Protein AF-A0A0B7NDU8-F1 (afdb_monomer)

Structure (mmCIF, N/CA/C/O backbone):
data_AF-A0A0B7NDU8-F1
#
_entry.id   AF-A0A0B7NDU8-F1
#
loop_
_atom_site.group_PDB
_atom_site.id
_atom_site.type_symbol
_atom_site.label_atom_id
_atom_site.label_alt_id
_atom_site.label_comp_id
_atom_site.label_asym_id
_atom_site.label_entity_id
_atom_site.label_seq_id
_atom_site.pdbx_PDB_ins_code
_atom_site.Cartn_x
_atom_site.Cartn_y
_atom_site.Cartn_z
_atom_site.occupancy
_atom_site.B_iso_or_equiv
_atom_site.auth_seq_id
_atom_site.auth_comp_id
_atom_site.auth_asym_id
_atom_site.auth_atom_id
_atom_site.pdbx_PDB_model_num
ATOM 1 N N . MET A 1 1 ? -10.741 -24.326 -44.660 1.00 37.59 1 MET A N 1
ATOM 2 C CA . MET A 1 1 ? -10.703 -22.876 -44.359 1.00 37.59 1 MET A CA 1
ATOM 3 C C . MET A 1 1 ? -9.256 -22.445 -44.122 1.00 37.59 1 MET A C 1
ATOM 5 O O . MET A 1 1 ? -8.724 -22.679 -43.044 1.00 37.59 1 MET A O 1
ATOM 9 N N . ARG A 1 2 ? -8.584 -21.882 -45.137 1.00 35.22 2 ARG A N 1
ATOM 10 C CA . ARG A 1 2 ? -7.265 -21.249 -44.961 1.00 35.22 2 ARG A CA 1
ATOM 11 C C . ARG A 1 2 ? -7.475 -19.975 -44.139 1.00 35.22 2 ARG A C 1
ATOM 13 O O . ARG A 1 2 ? -8.151 -19.065 -44.605 1.00 35.22 2 ARG A O 1
ATOM 20 N N . LYS A 1 3 ? -6.948 -19.914 -42.912 1.00 42.50 3 LYS A N 1
ATOM 21 C CA . LYS A 1 3 ? -6.851 -18.645 -42.177 1.00 42.50 3 LYS A CA 1
ATOM 22 C C . LYS A 1 3 ? -5.934 -17.735 -42.993 1.00 42.50 3 LYS A C 1
ATOM 24 O O . LYS A 1 3 ? -4.744 -18.018 -43.094 1.00 42.50 3 LYS A O 1
ATOM 29 N N . HIS A 1 4 ? -6.488 -16.687 -43.598 1.00 41.09 4 HIS A N 1
ATOM 30 C CA . HIS A 1 4 ? -5.687 -15.590 -44.128 1.00 41.09 4 HIS A CA 1
ATOM 31 C C . HIS A 1 4 ? -4.863 -15.028 -42.967 1.00 41.09 4 HIS A C 1
ATOM 33 O O . HIS A 1 4 ? -5.406 -14.420 -42.046 1.00 41.09 4 HIS A O 1
ATOM 39 N N . VAL A 1 5 ? -3.556 -15.287 -42.973 1.00 47.97 5 VAL A N 1
ATOM 40 C CA . VAL A 1 5 ? -2.609 -14.598 -42.098 1.00 47.97 5 VAL A CA 1
ATOM 41 C C . VAL A 1 5 ? -2.465 -13.195 -42.682 1.00 47.97 5 VAL A C 1
ATOM 43 O O . VAL A 1 5 ? -1.657 -12.962 -43.575 1.00 47.97 5 VAL A O 1
ATOM 46 N N . GLY A 1 6 ? -3.345 -12.287 -42.262 1.00 55.31 6 GLY A N 1
ATOM 47 C CA . GLY A 1 6 ? -3.223 -10.871 -42.584 1.00 55.31 6 GLY A CA 1
ATOM 48 C C . GLY A 1 6 ? -1.995 -10.304 -41.880 1.00 55.31 6 GLY A C 1
ATOM 49 O O . GLY A 1 6 ? -1.827 -10.498 -40.675 1.00 55.31 6 GLY A O 1
ATOM 50 N N . TRP A 1 7 ? -1.127 -9.635 -42.633 1.00 59.53 7 TRP A N 1
ATOM 51 C CA . TRP A 1 7 ? -0.021 -8.872 -42.065 1.00 59.53 7 TRP A CA 1
ATOM 52 C C . TRP A 1 7 ? -0.596 -7.745 -41.206 1.00 59.53 7 TRP A C 1
ATOM 54 O O . TRP A 1 7 ? -1.357 -6.924 -41.707 1.00 59.53 7 TRP A O 1
ATOM 64 N N . ASN A 1 8 ? -0.278 -7.730 -39.909 1.00 62.38 8 ASN A N 1
ATOM 65 C CA . ASN A 1 8 ? -0.771 -6.696 -39.004 1.00 62.38 8 ASN A CA 1
ATOM 66 C C . ASN A 1 8 ? 0.169 -5.483 -39.073 1.00 62.38 8 ASN A C 1
ATOM 68 O O . ASN A 1 8 ? 1.263 -5.496 -38.506 1.00 62.38 8 ASN A O 1
ATOM 72 N N . ASP A 1 9 ? -0.228 -4.466 -39.831 1.00 64.56 9 ASP A N 1
ATOM 73 C CA . ASP A 1 9 ? 0.545 -3.248 -40.068 1.00 64.56 9 ASP A CA 1
ATOM 74 C C . ASP A 1 9 ? 0.105 -2.080 -39.151 1.00 64.56 9 ASP A C 1
ATOM 76 O O . ASP A 1 9 ? -0.686 -2.235 -38.215 1.00 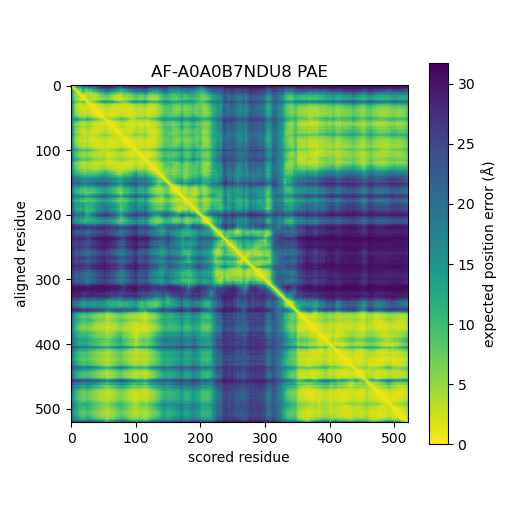64.56 9 ASP A O 1
ATOM 80 N N . GLY A 1 10 ? 0.671 -0.889 -39.370 1.00 61.75 10 GLY A N 1
ATOM 81 C CA . GLY A 1 10 ? 0.352 0.319 -38.598 1.00 61.75 10 GLY A CA 1
ATOM 82 C C . GLY A 1 10 ? -1.031 0.925 -38.876 1.00 61.75 10 GLY A C 1
ATOM 83 O O . GLY A 1 10 ? -1.398 1.891 -38.202 1.00 61.75 10 GLY A O 1
ATOM 84 N N . THR A 1 11 ? -1.783 0.388 -39.844 1.00 66.38 11 THR A N 1
ATOM 85 C CA . THR A 1 11 ? -3.110 0.888 -40.242 1.00 66.38 11 THR A CA 1
ATOM 86 C C . THR A 1 11 ? -4.240 0.255 -39.432 1.00 66.38 11 THR A C 1
ATOM 88 O O . THR A 1 11 ? -5.312 0.844 -39.291 1.00 66.38 11 THR A O 1
ATOM 91 N N . PHE A 1 12 ? -3.992 -0.902 -38.811 1.00 72.50 12 PHE A N 1
ATOM 92 C CA . PHE A 1 12 ? -4.949 -1.532 -37.907 1.00 72.50 12 PHE A CA 1
ATOM 93 C C . PHE A 1 12 ? -5.098 -0.745 -36.601 1.00 72.50 12 PHE A C 1
ATOM 95 O O . PHE A 1 12 ? -4.124 -0.301 -35.991 1.00 72.50 12 PHE A O 1
ATOM 102 N N . SER A 1 13 ? -6.332 -0.629 -36.112 1.00 76.69 13 SER A N 1
ATOM 103 C CA . SER A 1 13 ? -6.634 0.047 -34.843 1.00 76.69 13 SER A CA 1
ATOM 104 C C . SER A 1 13 ? -6.240 -0.776 -33.609 1.00 76.69 13 SER A C 1
ATOM 106 O O . SER A 1 13 ? -6.052 -0.218 -32.529 1.00 76.69 13 SER A O 1
ATOM 108 N N . THR A 1 14 ? -6.085 -2.098 -33.746 1.00 80.56 14 THR A N 1
ATOM 109 C CA . THR A 1 14 ? -5.769 -3.008 -32.637 1.00 80.56 14 THR A CA 1
ATOM 110 C C . THR A 1 14 ? -4.368 -3.611 -32.751 1.00 80.56 14 THR A C 1
ATOM 112 O O . THR A 1 14 ? -4.002 -4.065 -33.834 1.00 80.56 14 THR A O 1
ATOM 115 N N . PRO A 1 15 ? -3.614 -3.716 -31.640 1.00 82.31 15 PRO A N 1
ATOM 116 C CA . PRO A 1 15 ? -2.297 -4.354 -31.636 1.00 82.31 15 PRO A CA 1
ATOM 117 C C . PRO A 1 15 ? -2.387 -5.860 -31.909 1.00 82.31 15 PRO A C 1
ATOM 119 O O . PRO A 1 15 ? -3.374 -6.513 -31.553 1.00 82.31 15 PRO A O 1
ATOM 122 N N . LEU A 1 16 ? -1.319 -6.429 -32.475 1.00 82.50 16 LEU A N 1
ATOM 123 C CA . LEU A 1 16 ? -1.164 -7.877 -32.604 1.00 82.50 16 LEU A CA 1
ATOM 124 C C . LEU A 1 16 ? -0.883 -8.478 -31.223 1.00 82.50 16 LEU A C 1
ATOM 126 O O . LEU A 1 16 ? 0.065 -8.074 -30.558 1.00 82.50 16 LEU A O 1
ATOM 130 N N . MET A 1 17 ? -1.663 -9.468 -30.793 1.00 81.69 17 MET A N 1
ATOM 131 C CA . MET A 1 17 ? -1.414 -10.159 -29.524 1.00 81.69 17 MET A CA 1
ATOM 132 C C . MET A 1 17 ? -0.594 -11.426 -29.760 1.00 81.69 17 MET A C 1
ATOM 134 O O . MET A 1 17 ? -1.047 -12.336 -30.452 1.00 81.69 17 MET A O 1
ATOM 138 N N . HIS A 1 18 ? 0.580 -11.521 -29.138 1.00 80.75 18 HIS A N 1
ATOM 139 C CA . HIS A 1 18 ? 1.415 -12.722 -29.172 1.00 80.75 18 HIS A CA 1
ATOM 140 C C . HIS A 1 18 ? 1.789 -13.147 -27.751 1.00 80.75 18 HIS A C 1
ATOM 142 O O . HIS A 1 18 ? 2.419 -12.385 -27.027 1.00 80.75 18 HIS A O 1
ATOM 148 N N . LEU A 1 19 ? 1.375 -14.347 -27.323 1.00 81.12 19 LEU A N 1
ATOM 149 C CA . LEU A 1 19 ? 1.620 -14.867 -25.962 1.00 81.12 19 LEU A CA 1
ATOM 150 C C . LEU A 1 19 ? 1.204 -13.890 -24.834 1.00 81.12 19 LEU A C 1
ATOM 152 O O . LEU A 1 19 ? 1.818 -13.826 -23.768 1.00 81.12 19 LEU A O 1
ATOM 156 N N . GLY A 1 20 ? 0.156 -13.098 -25.085 1.00 78.62 20 GLY A N 1
ATOM 157 C CA . GLY A 1 20 ? -0.338 -12.073 -24.161 1.00 78.62 20 GLY A CA 1
ATOM 158 C C . GLY A 1 20 ? 0.389 -10.724 -24.232 1.00 78.62 20 GLY A C 1
ATOM 159 O O . GLY A 1 20 ? -0.005 -9.804 -23.522 1.00 78.62 20 GLY A O 1
ATOM 160 N N . TYR A 1 21 ? 1.393 -10.573 -25.097 1.00 82.06 21 TYR A N 1
ATOM 161 C CA . TYR A 1 21 ? 2.077 -9.306 -25.351 1.00 82.06 21 TYR A CA 1
ATOM 162 C C . TYR A 1 21 ? 1.431 -8.546 -26.515 1.00 82.06 21 TYR A C 1
ATOM 164 O O . TYR A 1 21 ? 1.265 -9.132 -27.589 1.00 82.06 21 TYR A O 1
ATOM 172 N N . PRO A 1 22 ? 1.090 -7.256 -26.340 1.00 81.06 22 PRO A N 1
ATOM 173 C CA . PRO A 1 22 ? 0.700 -6.396 -27.444 1.00 81.06 22 PRO A CA 1
ATOM 174 C C . PRO A 1 22 ? 1.948 -5.977 -28.230 1.00 81.06 22 PRO A C 1
ATOM 176 O O . PRO A 1 22 ? 2.821 -5.272 -27.721 1.00 81.06 22 PRO A O 1
ATOM 179 N N . ILE A 1 23 ? 2.022 -6.419 -29.480 1.00 79.12 23 ILE A N 1
ATOM 180 C CA . ILE A 1 23 ? 2.989 -5.960 -30.470 1.00 79.12 23 ILE A CA 1
ATOM 181 C C . ILE A 1 23 ? 2.313 -4.816 -31.228 1.00 79.12 23 ILE A C 1
ATOM 183 O O . ILE A 1 23 ? 1.337 -5.027 -31.955 1.00 79.12 23 ILE A O 1
ATOM 187 N N . CYS A 1 24 ? 2.801 -3.600 -30.994 1.00 71.56 24 CYS A N 1
ATOM 188 C CA . CYS A 1 24 ? 2.255 -2.380 -31.577 1.00 71.56 24 CYS A CA 1
ATOM 189 C C . CYS A 1 24 ? 3.151 -1.911 -32.730 1.00 71.56 24 CYS A C 1
ATOM 191 O O . CYS A 1 24 ? 4.312 -1.569 -32.512 1.00 71.56 24 CYS A O 1
ATOM 193 N N . SER A 1 25 ? 2.588 -1.843 -33.932 1.00 68.50 25 SER A N 1
ATOM 194 C CA . SER A 1 25 ? 3.194 -1.218 -35.111 1.00 68.50 25 SER A CA 1
ATOM 195 C C . SER A 1 25 ? 2.975 0.302 -35.108 1.00 68.50 25 SER A C 1
ATOM 197 O O . SER A 1 25 ? 3.867 1.051 -35.491 1.00 68.50 25 SER A O 1
ATOM 199 N N . ASN A 1 26 ? 1.819 0.774 -34.615 1.00 69.75 26 ASN A N 1
ATOM 200 C CA . ASN A 1 26 ? 1.526 2.196 -34.393 1.00 69.75 26 ASN A CA 1
ATOM 201 C C . ASN A 1 26 ? 1.480 2.504 -32.889 1.00 69.75 26 ASN A C 1
ATOM 203 O O . ASN A 1 26 ? 0.559 2.096 -32.178 1.00 69.75 26 ASN A O 1
ATOM 207 N N . ILE A 1 27 ? 2.481 3.238 -32.397 1.00 65.81 27 ILE A N 1
ATOM 208 C CA . ILE A 1 27 ? 2.678 3.447 -30.958 1.00 65.81 27 ILE A CA 1
ATOM 209 C C . ILE A 1 27 ? 1.624 4.344 -30.311 1.00 65.81 27 ILE A C 1
ATOM 211 O O . ILE A 1 27 ? 1.448 4.273 -29.105 1.00 65.81 27 ILE A O 1
ATOM 215 N N . ILE A 1 28 ? 0.925 5.192 -31.064 1.00 71.88 28 ILE A N 1
ATOM 216 C CA . ILE A 1 28 ? -0.067 6.091 -30.466 1.00 71.88 28 ILE A CA 1
ATOM 217 C C . ILE A 1 28 ? -1.401 5.358 -30.367 1.00 71.88 28 ILE A C 1
ATOM 219 O O . ILE A 1 28 ? -1.959 5.217 -29.284 1.00 71.88 28 ILE A O 1
ATOM 223 N N . THR A 1 29 ? -1.910 4.844 -31.482 1.00 77.00 29 THR A N 1
ATOM 224 C CA . THR A 1 29 ? -3.257 4.262 -31.525 1.00 77.00 29 THR A CA 1
ATOM 225 C C . THR A 1 29 ? -3.298 2.882 -30.875 1.00 77.00 29 THR A C 1
ATOM 227 O O . THR A 1 29 ? -4.062 2.661 -29.935 1.00 77.00 29 THR A O 1
ATOM 230 N N . GLN A 1 30 ? -2.434 1.961 -31.304 1.00 81.44 30 GLN A N 1
ATOM 231 C CA . GLN A 1 30 ? -2.487 0.569 -30.857 1.00 81.44 30 GLN A CA 1
ATOM 232 C C . GLN A 1 30 ? -2.027 0.412 -29.403 1.00 81.44 30 GLN A C 1
ATOM 234 O O . GLN A 1 30 ? -2.580 -0.414 -28.677 1.00 81.44 30 GLN A O 1
ATOM 239 N N . LEU A 1 31 ? -1.068 1.224 -28.939 1.00 82.06 31 LEU A N 1
ATOM 240 C CA . LEU A 1 31 ? -0.627 1.210 -27.539 1.00 82.06 31 LEU A CA 1
ATOM 241 C C . LEU A 1 31 ? -1.689 1.776 -26.595 1.00 82.06 31 LEU A C 1
ATOM 243 O O . LEU A 1 31 ? -1.885 1.225 -25.515 1.00 82.06 31 LEU A O 1
ATOM 247 N N . ASN A 1 32 ? -2.404 2.830 -27.002 1.00 86.19 32 ASN A N 1
ATOM 248 C CA . ASN A 1 32 ? -3.538 3.340 -26.233 1.00 86.19 32 ASN A CA 1
ATOM 249 C C . ASN A 1 32 ? -4.646 2.285 -26.134 1.00 86.19 32 ASN A C 1
ATOM 251 O O . ASN A 1 32 ? -5.182 2.061 -25.052 1.00 86.19 32 ASN A O 1
ATOM 255 N N . VAL A 1 33 ? -4.932 1.564 -27.222 1.00 88.31 33 VAL A N 1
ATOM 256 C CA . VAL A 1 33 ? -5.889 0.446 -27.203 1.00 88.31 33 VAL A CA 1
ATOM 257 C C . VAL A 1 33 ? -5.397 -0.706 -26.317 1.00 88.31 33 VAL A C 1
ATOM 259 O O . VAL A 1 33 ? -6.186 -1.273 -25.559 1.00 88.31 33 VAL A O 1
ATOM 262 N N . ALA A 1 34 ? -4.106 -1.050 -26.366 1.00 87.25 34 ALA A N 1
ATOM 263 C CA . ALA A 1 34 ? -3.507 -2.059 -25.489 1.00 87.25 34 ALA A CA 1
ATOM 264 C C . ALA A 1 34 ? -3.626 -1.670 -24.009 1.00 87.25 34 ALA A C 1
ATOM 266 O O . ALA A 1 34 ? -4.046 -2.483 -23.182 1.00 87.25 34 ALA A O 1
ATOM 267 N N . HIS A 1 35 ? -3.275 -0.421 -23.687 1.00 90.94 35 HIS A N 1
ATOM 268 C CA . HIS A 1 35 ? -3.375 0.141 -22.344 1.00 90.94 35 HIS A CA 1
ATOM 269 C C . HIS A 1 35 ? -4.817 0.117 -21.850 1.00 90.94 35 HIS A C 1
ATOM 271 O O . HIS A 1 35 ? -5.051 -0.379 -20.753 1.00 90.94 35 HIS A O 1
ATOM 277 N N . GLN A 1 36 ? -5.777 0.556 -22.666 1.00 93.06 36 GLN A N 1
ATOM 278 C CA . GLN A 1 36 ? -7.187 0.580 -22.289 1.00 93.06 36 GLN A CA 1
ATOM 279 C C . GLN A 1 36 ? -7.718 -0.829 -21.993 1.00 93.06 36 GLN A C 1
ATOM 281 O O . GLN A 1 36 ? -8.310 -1.055 -20.942 1.00 93.06 36 GLN A O 1
ATOM 286 N N . LYS A 1 37 ? -7.416 -1.814 -22.851 1.00 91.69 37 LYS A N 1
ATOM 287 C CA . LYS A 1 37 ? -7.788 -3.220 -22.606 1.00 91.69 37 LYS A CA 1
ATOM 288 C C . LYS A 1 37 ? -7.198 -3.754 -21.298 1.00 91.69 37 LYS A C 1
ATOM 290 O O . LYS A 1 37 ? -7.882 -4.447 -20.544 1.00 91.69 37 LYS A O 1
ATOM 295 N N . LEU A 1 38 ? -5.935 -3.433 -21.016 1.00 92.38 38 LEU A N 1
ATOM 296 C CA . LEU A 1 38 ? -5.271 -3.830 -19.774 1.00 92.38 38 LEU A CA 1
ATOM 297 C C . LEU A 1 38 ? -5.878 -3.123 -18.553 1.00 92.38 38 LEU A C 1
ATOM 299 O O . LEU A 1 38 ? -6.116 -3.761 -17.527 1.00 92.38 38 LEU A O 1
ATOM 303 N N . TYR A 1 39 ? -6.161 -1.828 -18.672 1.00 94.69 39 TYR A N 1
ATOM 304 C CA . TYR A 1 39 ? -6.810 -1.018 -17.647 1.00 94.69 39 TYR A CA 1
ATOM 305 C C . TYR A 1 39 ? -8.183 -1.589 -17.288 1.00 94.69 39 TYR A C 1
ATOM 307 O O . TYR A 1 39 ? -8.465 -1.813 -16.111 1.00 94.69 39 TYR A O 1
ATOM 315 N N . ASP A 1 40 ? -9.004 -1.906 -18.290 1.00 95.06 40 ASP A N 1
ATOM 316 C CA . ASP A 1 40 ? -10.336 -2.479 -18.099 1.00 95.06 40 ASP A C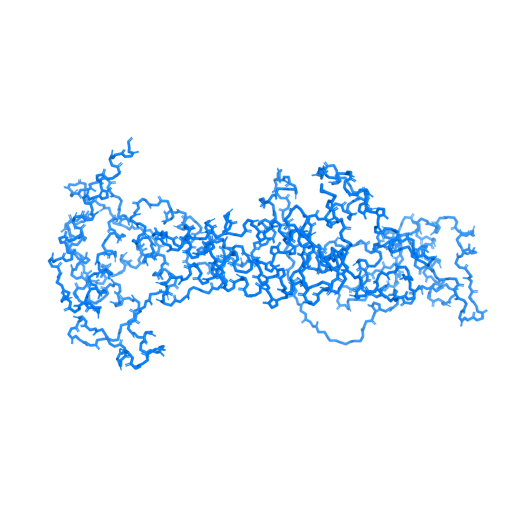A 1
ATOM 317 C C . ASP A 1 40 ? -10.265 -3.886 -17.497 1.00 95.06 40 ASP A C 1
ATOM 319 O O . ASP A 1 40 ? -11.015 -4.207 -16.574 1.00 95.06 40 ASP A O 1
ATOM 323 N N . SER A 1 41 ? -9.298 -4.709 -17.919 1.00 94.00 41 SER A N 1
ATOM 324 C CA . SER A 1 41 ? -9.050 -6.014 -17.297 1.00 94.00 41 SER A CA 1
ATOM 325 C C . SER A 1 41 ? -8.699 -5.890 -15.810 1.00 94.00 41 SER A C 1
ATOM 327 O O . SER A 1 41 ? -9.256 -6.620 -14.986 1.00 94.00 41 SER A O 1
ATOM 329 N N . ILE A 1 42 ? -7.809 -4.961 -15.450 1.00 94.50 42 ILE A N 1
ATOM 330 C CA . ILE A 1 42 ? -7.418 -4.706 -14.057 1.00 94.50 42 ILE A CA 1
ATOM 331 C C . ILE A 1 42 ? -8.604 -4.157 -13.264 1.00 94.50 42 ILE A C 1
ATOM 333 O O . ILE A 1 42 ? -8.857 -4.604 -12.146 1.00 94.50 42 ILE A O 1
ATOM 337 N N . ARG A 1 43 ? -9.369 -3.227 -13.841 1.00 95.31 43 ARG A N 1
ATOM 338 C CA . ARG A 1 43 ? -10.573 -2.655 -13.232 1.00 95.31 43 ARG A CA 1
ATOM 339 C C . ARG A 1 43 ? -11.628 -3.725 -12.949 1.00 95.31 43 ARG A C 1
ATOM 341 O O . ARG A 1 43 ? -12.193 -3.737 -11.856 1.00 95.31 43 ARG A O 1
ATOM 348 N N . ASN A 1 44 ? -11.850 -4.649 -13.880 1.00 94.62 44 ASN A N 1
ATOM 349 C CA . ASN A 1 44 ? -12.779 -5.765 -13.705 1.00 94.62 44 ASN A CA 1
ATOM 350 C C . ASN A 1 44 ? -12.298 -6.732 -12.616 1.00 94.62 44 ASN A C 1
ATOM 352 O O . ASN A 1 44 ? -13.077 -7.112 -11.742 1.00 94.62 44 ASN A O 1
ATOM 356 N N . ALA A 1 45 ? -11.002 -7.059 -12.588 1.00 93.44 45 ALA A N 1
ATOM 357 C CA . ALA A 1 45 ? -10.424 -7.873 -11.519 1.00 93.44 45 ALA A CA 1
ATOM 358 C C . ALA A 1 45 ? -10.565 -7.195 -10.142 1.00 93.44 45 ALA A C 1
ATOM 360 O O . ALA A 1 45 ? -10.954 -7.840 -9.166 1.00 93.44 45 ALA A O 1
ATOM 361 N N . ILE A 1 46 ? -10.325 -5.880 -10.061 1.00 94.12 46 ILE A N 1
ATOM 362 C CA . ILE A 1 46 ? -10.578 -5.074 -8.858 1.00 94.12 46 ILE A CA 1
ATOM 363 C C . ILE A 1 46 ? -12.050 -5.171 -8.451 1.00 94.12 46 ILE A C 1
ATOM 365 O O . ILE A 1 46 ? -12.333 -5.388 -7.274 1.00 94.12 46 ILE A O 1
ATOM 369 N N . HIS A 1 47 ? -12.985 -5.034 -9.395 1.00 92.19 47 HIS A N 1
ATOM 370 C CA . HIS A 1 47 ? -14.416 -5.119 -9.112 1.00 92.19 47 HIS A CA 1
ATOM 371 C C . HIS A 1 47 ? -14.785 -6.473 -8.487 1.00 92.19 47 HIS A C 1
ATOM 373 O O . HIS A 1 47 ? -15.365 -6.498 -7.401 1.00 92.19 47 HIS A O 1
ATOM 379 N N . 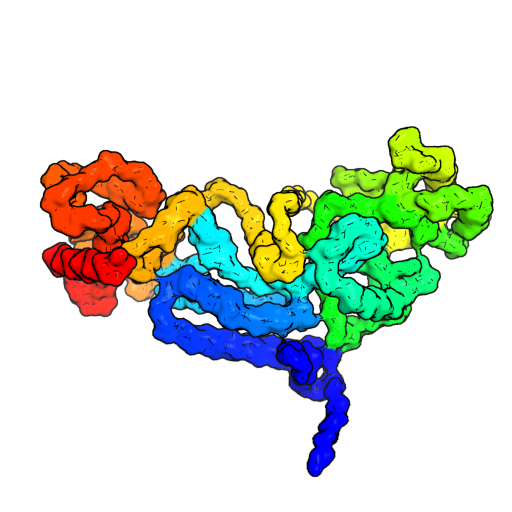ILE A 1 48 ? -14.349 -7.583 -9.086 1.00 91.06 48 ILE A N 1
ATOM 380 C CA . ILE A 1 48 ? -14.595 -8.943 -8.580 1.00 91.06 48 ILE A CA 1
ATOM 381 C C . ILE A 1 48 ? -14.005 -9.122 -7.175 1.00 91.06 48 ILE A C 1
ATOM 383 O O . ILE A 1 48 ? -14.694 -9.517 -6.235 1.00 91.06 48 ILE A O 1
ATOM 387 N N . HIS A 1 49 ? -12.729 -8.781 -6.984 1.00 90.25 49 HIS A N 1
ATOM 388 C CA . HIS A 1 49 ? -12.062 -8.985 -5.696 1.00 90.25 49 HIS A CA 1
ATOM 389 C C . HIS A 1 49 ? -12.533 -8.026 -4.600 1.00 90.25 49 HIS A C 1
ATOM 391 O O . HIS A 1 49 ? -12.367 -8.319 -3.416 1.00 90.25 49 HIS A O 1
ATOM 397 N N . SER A 1 50 ? -13.148 -6.904 -4.971 1.00 88.44 50 SER A N 1
ATOM 398 C CA . SER A 1 50 ? -13.684 -5.933 -4.019 1.00 88.44 50 SER A CA 1
ATOM 399 C C . SER A 1 50 ? -14.951 -6.381 -3.293 1.00 88.44 50 SER A C 1
ATOM 401 O O . SER A 1 50 ? -15.309 -5.767 -2.290 1.00 88.44 50 SER A O 1
ATOM 403 N N . GLN A 1 51 ? -15.606 -7.443 -3.770 1.00 87.06 51 GLN A N 1
ATOM 404 C CA . GLN A 1 51 ? -16.757 -8.057 -3.104 1.00 87.06 51 GLN A CA 1
ATOM 405 C C . GLN A 1 51 ? -16.349 -8.805 -1.823 1.00 87.06 51 GLN A C 1
ATOM 407 O O . GLN A 1 51 ? -17.172 -9.042 -0.944 1.00 87.06 51 GLN A O 1
ATOM 412 N N . ARG A 1 52 ? -15.064 -9.159 -1.687 1.00 82.19 52 ARG A N 1
ATOM 413 C CA . ARG A 1 52 ? -14.539 -9.872 -0.519 1.00 82.19 52 ARG A CA 1
ATOM 414 C C . ARG A 1 52 ? -14.191 -8.894 0.603 1.00 82.19 52 ARG A C 1
ATOM 416 O O . ARG A 1 52 ? -13.532 -7.876 0.377 1.00 82.19 52 ARG A O 1
ATOM 423 N N . GLN A 1 53 ? -14.550 -9.244 1.837 1.00 78.25 53 GLN A N 1
ATOM 424 C CA . GLN A 1 53 ? -14.169 -8.492 3.036 1.00 78.25 53 GLN A CA 1
ATOM 425 C C . GLN A 1 53 ? -12.700 -8.755 3.390 1.00 78.25 53 GLN A C 1
ATOM 427 O O . GLN A 1 53 ? -12.366 -9.578 4.236 1.00 78.25 53 GLN A O 1
ATOM 432 N N . LEU A 1 54 ? -11.797 -8.068 2.690 1.00 82.62 54 LEU A N 1
ATOM 433 C CA . LEU A 1 54 ? -10.357 -8.174 2.907 1.00 82.62 54 LEU A CA 1
ATOM 434 C C . LEU A 1 54 ? -9.836 -6.990 3.720 1.00 82.62 54 LEU A C 1
ATOM 436 O O . LEU A 1 54 ? -10.088 -5.829 3.380 1.00 82.62 54 LEU A O 1
ATOM 440 N N . PHE A 1 55 ? -9.014 -7.293 4.725 1.00 83.81 55 PHE A N 1
ATOM 441 C CA . PHE A 1 55 ? -8.161 -6.307 5.388 1.00 83.81 55 PHE A CA 1
ATOM 442 C C . PHE A 1 55 ? -7.214 -5.634 4.375 1.00 83.81 55 PHE A C 1
ATOM 444 O O . PHE A 1 55 ? -6.851 -6.231 3.359 1.00 83.81 55 PHE A O 1
ATOM 451 N N . ILE A 1 56 ? -6.761 -4.412 4.674 1.00 87.12 56 ILE A N 1
ATOM 452 C CA . ILE A 1 56 ? -5.887 -3.573 3.830 1.00 87.12 56 ILE A CA 1
ATOM 453 C C . ILE A 1 56 ? -4.672 -4.361 3.310 1.00 87.12 56 ILE A C 1
ATOM 455 O O . ILE A 1 56 ? -4.375 -4.341 2.116 1.00 87.12 56 ILE A O 1
ATOM 459 N N . ARG A 1 57 ? -4.017 -5.143 4.179 1.00 86.25 57 ARG A N 1
ATOM 460 C CA . ARG A 1 57 ? -2.904 -6.028 3.794 1.00 86.25 57 ARG A CA 1
ATOM 461 C C . ARG A 1 57 ? -3.327 -7.124 2.814 1.00 86.25 57 ARG A C 1
ATOM 463 O O . ARG A 1 57 ? -2.582 -7.426 1.886 1.00 86.25 57 ARG A O 1
ATOM 470 N N . GLY A 1 58 ? -4.495 -7.728 3.026 1.00 88.56 58 GLY A N 1
ATOM 471 C CA . GLY A 1 58 ? -5.054 -8.740 2.129 1.00 88.56 58 GLY A CA 1
ATOM 472 C C . GLY A 1 58 ? -5.315 -8.162 0.739 1.00 88.56 58 GLY A C 1
ATOM 473 O O . GLY A 1 58 ? -4.921 -8.763 -0.256 1.00 88.56 58 GLY A O 1
ATOM 474 N N . ARG A 1 59 ? -5.862 -6.941 0.670 1.00 91.25 59 ARG A N 1
ATOM 475 C CA . ARG A 1 59 ? -6.046 -6.211 -0.595 1.00 91.25 59 ARG A CA 1
ATOM 476 C C . ARG A 1 59 ? -4.716 -5.945 -1.293 1.00 91.25 59 ARG A C 1
ATOM 478 O O . ARG A 1 59 ? -4.598 -6.234 -2.475 1.00 91.25 59 ARG A O 1
ATOM 485 N N . ALA A 1 60 ? -3.695 -5.481 -0.571 1.00 91.69 60 ALA A N 1
ATOM 486 C CA . ALA A 1 60 ? -2.360 -5.285 -1.142 1.00 91.69 60 ALA A CA 1
ATOM 487 C C . ALA A 1 60 ? -1.746 -6.597 -1.668 1.00 91.69 60 ALA A C 1
ATOM 489 O O . ALA A 1 60 ? -1.138 -6.616 -2.736 1.00 91.69 60 ALA A O 1
ATOM 490 N N . ALA A 1 61 ? -1.935 -7.714 -0.956 1.00 91.25 61 ALA A N 1
ATOM 491 C CA . ALA A 1 61 ? -1.453 -9.025 -1.388 1.00 91.25 61 ALA A CA 1
ATOM 492 C C . ALA A 1 61 ? -2.151 -9.513 -2.669 1.00 91.25 61 ALA A C 1
ATOM 494 O O . ALA A 1 61 ? -1.466 -9.961 -3.592 1.00 91.25 61 ALA A O 1
ATOM 495 N N . VAL A 1 62 ? -3.480 -9.373 -2.743 1.00 92.69 62 VAL A N 1
ATOM 496 C CA . VAL A 1 62 ? -4.281 -9.661 -3.945 1.00 92.69 62 VAL A CA 1
ATOM 497 C C . VAL A 1 62 ? -3.855 -8.760 -5.101 1.00 92.69 62 VAL A C 1
ATOM 499 O O . VAL A 1 62 ? -3.625 -9.253 -6.203 1.00 92.69 62 VAL A O 1
ATOM 502 N N . MET A 1 63 ? -3.664 -7.464 -4.842 1.00 93.19 63 MET A N 1
ATOM 503 C CA . MET A 1 63 ? -3.221 -6.509 -5.853 1.00 93.19 63 MET A CA 1
ATOM 504 C C . MET A 1 63 ? -1.864 -6.909 -6.437 1.00 93.19 63 MET A C 1
ATOM 506 O O . MET A 1 63 ? -1.729 -7.058 -7.644 1.00 93.19 63 MET A O 1
ATOM 510 N N . ASN A 1 64 ? -0.872 -7.154 -5.579 1.00 91.50 64 ASN A N 1
ATOM 511 C CA . ASN A 1 64 ? 0.491 -7.467 -6.000 1.00 91.50 64 ASN A CA 1
ATOM 512 C C . ASN A 1 64 ? 0.633 -8.824 -6.698 1.00 91.50 64 ASN A C 1
ATOM 514 O O . ASN A 1 64 ? 1.520 -8.973 -7.539 1.00 91.50 64 ASN A O 1
ATOM 518 N N . SER A 1 65 ? -0.158 -9.821 -6.291 1.00 88.38 65 SER A N 1
ATOM 519 C CA . SER A 1 65 ? 0.070 -11.223 -6.676 1.00 88.38 65 SER A CA 1
ATOM 520 C C . SER A 1 65 ? -0.909 -11.727 -7.727 1.00 88.38 65 SER A C 1
ATOM 522 O O . SER A 1 65 ? -0.524 -12.564 -8.531 1.00 88.38 65 SER A O 1
ATOM 524 N N . LEU A 1 66 ? -2.151 -11.234 -7.725 1.00 90.12 66 LEU A N 1
ATOM 525 C CA . LEU A 1 66 ? -3.197 -11.670 -8.651 1.00 90.12 66 LEU A CA 1
ATOM 526 C C . LEU A 1 66 ? -3.475 -10.590 -9.691 1.00 90.12 66 LEU A C 1
ATOM 528 O O . LEU A 1 66 ? -3.266 -10.821 -10.876 1.00 90.12 66 LEU A O 1
ATOM 532 N N . ILE A 1 67 ? -3.870 -9.391 -9.257 1.00 91.75 67 ILE A N 1
ATOM 533 C CA . ILE A 1 67 ? -4.359 -8.350 -10.173 1.00 91.75 67 ILE A CA 1
ATOM 534 C C . ILE A 1 67 ? -3.220 -7.793 -11.031 1.00 91.75 67 ILE A C 1
ATOM 536 O O . ILE A 1 67 ? -3.320 -7.766 -12.251 1.00 91.75 67 ILE A O 1
ATOM 540 N N . TYR A 1 68 ? -2.105 -7.399 -10.417 1.00 92.19 68 TYR A N 1
ATOM 541 C CA . TYR A 1 68 ? -0.952 -6.896 -11.156 1.00 92.19 68 TYR A CA 1
ATOM 542 C C . TYR A 1 68 ? -0.099 -7.993 -11.798 1.00 92.19 68 TYR A C 1
ATOM 544 O O . TYR A 1 68 ? 0.845 -7.668 -12.506 1.00 92.19 68 TYR A O 1
ATOM 552 N N . SER A 1 69 ? -0.406 -9.281 -11.618 1.00 88.81 69 SER A N 1
ATOM 553 C CA . SER A 1 69 ? 0.365 -10.341 -12.287 1.00 88.81 69 SER A CA 1
ATOM 554 C C . SER A 1 69 ? 0.321 -10.207 -13.815 1.00 88.81 69 SER A C 1
ATOM 556 O O . SER A 1 69 ? 1.353 -10.328 -14.474 1.00 88.81 69 SER A O 1
ATOM 558 N N . THR A 1 70 ? -0.846 -9.860 -14.363 1.00 87.12 70 THR A N 1
ATOM 559 C CA . THR A 1 70 ? -1.056 -9.601 -15.793 1.00 87.12 70 THR A CA 1
ATOM 560 C C . THR A 1 70 ? -0.330 -8.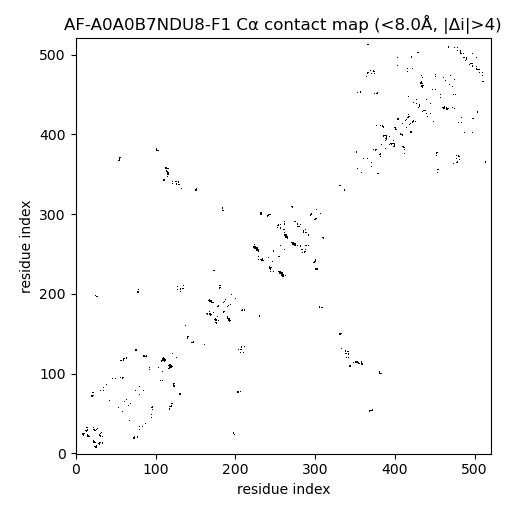336 -16.240 1.00 87.12 70 THR A C 1
ATOM 562 O O . THR A 1 70 ? 0.320 -8.331 -17.283 1.00 87.12 70 THR A O 1
ATOM 565 N N . LEU A 1 71 ? -0.362 -7.291 -15.409 1.00 90.31 71 LEU A N 1
ATOM 566 C CA . LEU A 1 71 ? 0.380 -6.054 -15.628 1.00 90.31 71 LEU A CA 1
ATOM 567 C C . LEU A 1 71 ? 1.889 -6.325 -15.722 1.00 90.31 71 LEU A C 1
ATOM 569 O O . LEU A 1 71 ? 2.533 -5.916 -16.684 1.00 90.31 71 LEU A O 1
ATOM 573 N N . TRP A 1 72 ? 2.446 -7.077 -14.769 1.00 87.94 72 TRP A N 1
ATOM 574 C CA . TRP A 1 72 ? 3.862 -7.450 -14.755 1.00 87.94 72 TRP A CA 1
ATOM 575 C C . TRP A 1 72 ? 4.249 -8.339 -15.923 1.00 87.94 72 TRP A C 1
ATOM 577 O O . TRP A 1 72 ? 5.373 -8.229 -16.402 1.00 87.94 72 TRP A O 1
ATOM 587 N N . HIS A 1 73 ? 3.349 -9.212 -16.380 1.00 85.12 73 HIS A N 1
ATOM 588 C CA . HIS A 1 73 ? 3.585 -10.014 -17.576 1.00 85.12 73 HIS A CA 1
ATOM 589 C C . HIS A 1 73 ? 3.791 -9.113 -18.789 1.00 85.12 73 HIS A C 1
ATOM 591 O O . HIS A 1 73 ? 4.849 -9.190 -19.406 1.00 85.12 73 HIS A O 1
ATOM 597 N N . VAL A 1 74 ? 2.846 -8.205 -19.059 1.00 84.81 74 VAL A N 1
ATOM 598 C CA . VAL A 1 74 ? 2.872 -7.289 -20.213 1.00 84.81 74 VAL A CA 1
ATOM 599 C C . VAL A 1 74 ? 4.054 -6.314 -20.143 1.00 84.81 74 VAL A C 1
ATOM 601 O O . VAL A 1 74 ? 4.788 -6.151 -21.119 1.00 84.81 74 VAL A O 1
ATOM 604 N N . MET A 1 75 ? 4.306 -5.721 -18.972 1.00 81.94 75 MET A N 1
ATOM 605 C CA . MET A 1 75 ? 5.342 -4.693 -18.779 1.00 81.94 75 MET A CA 1
ATOM 606 C C . MET A 1 75 ? 6.784 -5.191 -18.931 1.00 81.94 75 MET A C 1
ATOM 608 O O . MET A 1 75 ? 7.713 -4.385 -18.974 1.00 81.94 75 MET A O 1
ATOM 612 N N . ARG A 1 76 ? 7.005 -6.508 -19.030 1.00 76.69 76 ARG A N 1
ATOM 613 C CA . ARG A 1 76 ? 8.331 -7.063 -19.351 1.00 76.69 76 ARG A CA 1
ATOM 614 C C . ARG A 1 76 ? 8.825 -6.656 -20.736 1.00 76.69 76 ARG A C 1
ATOM 616 O O . ARG A 1 76 ? 10.037 -6.560 -20.912 1.00 76.69 76 ARG A O 1
ATOM 623 N N . LEU A 1 77 ? 7.914 -6.482 -21.697 1.00 73.31 77 LEU A N 1
ATOM 624 C CA . LEU A 1 77 ? 8.239 -6.185 -23.099 1.00 73.31 77 LEU A CA 1
ATOM 625 C C . LEU A 1 77 ? 7.553 -4.912 -23.609 1.00 73.31 77 LEU A C 1
ATOM 627 O O . LEU A 1 77 ? 8.104 -4.236 -24.474 1.00 73.31 77 LEU A O 1
ATOM 631 N N . THR A 1 78 ? 6.389 -4.559 -23.060 1.00 76.75 78 THR A N 1
ATOM 632 C CA . THR A 1 78 ? 5.638 -3.361 -23.448 1.00 76.75 78 THR A CA 1
ATOM 633 C C . THR A 1 78 ? 5.883 -2.224 -22.468 1.00 76.75 78 THR A C 1
ATOM 635 O O . THR A 1 78 ? 5.911 -2.420 -21.254 1.00 76.75 78 THR A O 1
ATOM 638 N N . THR A 1 79 ? 6.021 -1.014 -22.997 1.00 77.50 79 THR A N 1
ATOM 639 C CA . THR A 1 79 ? 6.162 0.206 -22.208 1.00 77.50 79 THR A CA 1
ATOM 640 C C . THR A 1 79 ? 4.902 1.011 -22.203 1.00 77.50 79 THR A C 1
ATOM 642 O O . THR A 1 79 ? 4.291 1.219 -23.244 1.00 77.50 79 THR A O 1
ATOM 645 N N . PHE A 1 80 ? 4.563 1.539 -21.040 1.00 81.81 80 PHE A N 1
ATOM 646 C CA . PHE A 1 80 ? 3.512 2.530 -20.931 1.00 81.81 80 PHE A CA 1
ATOM 647 C C . PHE A 1 80 ? 4.108 3.893 -20.611 1.00 81.81 80 PHE A C 1
ATOM 649 O O . PHE A 1 80 ? 5.193 4.010 -20.029 1.00 81.81 80 PHE A O 1
ATOM 656 N N . THR A 1 81 ? 3.390 4.934 -21.017 1.00 83.81 81 THR A N 1
ATOM 657 C CA . THR A 1 81 ? 3.749 6.310 -20.685 1.00 83.81 81 THR A CA 1
ATOM 658 C C . THR A 1 81 ? 3.585 6.556 -19.183 1.00 83.81 81 THR A C 1
ATOM 660 O O . THR A 1 81 ? 2.861 5.841 -18.485 1.00 83.81 81 THR A O 1
ATOM 663 N N . ILE A 1 82 ? 4.224 7.607 -18.666 1.00 84.50 82 ILE A N 1
ATOM 664 C CA . ILE A 1 82 ? 4.105 7.981 -17.247 1.00 84.50 82 ILE A CA 1
ATOM 665 C C . ILE A 1 82 ? 2.634 8.215 -16.867 1.00 84.50 82 ILE A C 1
ATOM 667 O O . ILE A 1 82 ? 2.192 7.739 -15.824 1.00 84.50 82 ILE A O 1
ATOM 671 N N . SER A 1 83 ? 1.847 8.879 -17.722 1.00 87.12 83 SER A N 1
ATOM 672 C CA . SER A 1 83 ? 0.420 9.127 -17.471 1.00 87.12 83 SER A CA 1
ATOM 673 C C . SER A 1 83 ? -0.395 7.831 -17.398 1.00 87.12 83 SER A C 1
ATOM 675 O O . SER A 1 83 ? -1.205 7.654 -16.485 1.00 87.12 83 SER A O 1
ATOM 677 N N . GLN A 1 84 ? -0.134 6.883 -18.300 1.00 90.06 84 GLN A N 1
ATOM 678 C CA . GLN A 1 84 ? -0.761 5.562 -18.296 1.00 90.06 84 GLN A CA 1
ATOM 679 C C . GLN A 1 84 ? -0.403 4.770 -17.033 1.00 90.06 84 GLN A C 1
ATOM 681 O O . GLN A 1 84 ? -1.288 4.199 -16.392 1.00 90.06 84 GLN A O 1
ATOM 686 N N . LEU A 1 85 ? 0.861 4.786 -16.609 1.00 90.38 85 LEU A N 1
ATOM 687 C CA . LEU A 1 85 ? 1.294 4.128 -15.373 1.00 90.38 85 LEU A CA 1
ATOM 688 C C . LEU A 1 85 ? 0.684 4.776 -14.128 1.00 90.38 85 LEU A C 1
ATOM 690 O O . LEU A 1 85 ? 0.251 4.064 -13.224 1.00 90.38 85 LEU A O 1
ATOM 694 N N . LEU A 1 86 ? 0.570 6.107 -14.091 1.00 92.94 86 LEU A N 1
ATOM 695 C CA . LEU A 1 86 ? -0.109 6.821 -13.007 1.00 92.94 86 LEU A CA 1
ATOM 696 C C . LEU A 1 86 ? -1.602 6.465 -12.925 1.00 92.94 86 LEU A C 1
ATOM 698 O O . LEU A 1 86 ? -2.137 6.348 -11.821 1.00 92.94 86 LEU A O 1
ATOM 702 N N . SER A 1 87 ? -2.267 6.227 -14.060 1.00 94.88 87 SER A N 1
ATOM 703 C CA . SER A 1 87 ? -3.660 5.753 -14.077 1.00 94.88 87 SER A CA 1
ATOM 704 C C . SER A 1 87 ? -3.811 4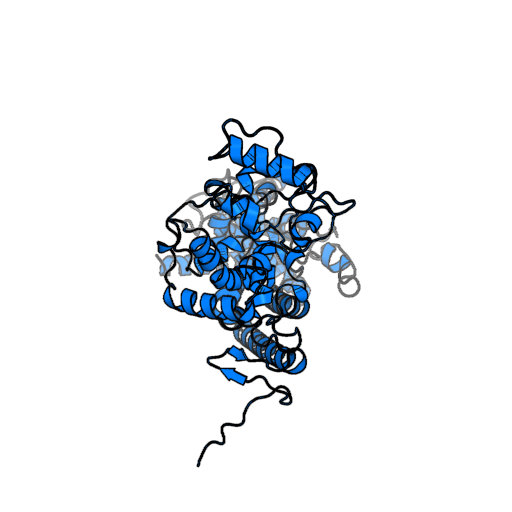.338 -13.494 1.00 94.88 87 SER A C 1
ATOM 706 O O . SER A 1 87 ? -4.757 4.057 -12.760 1.00 94.88 87 SER A O 1
ATOM 708 N N . LEU A 1 88 ? -2.845 3.449 -13.742 1.00 94.00 88 LEU A N 1
ATOM 709 C CA . LEU A 1 88 ? -2.819 2.103 -13.162 1.00 94.00 88 LEU A CA 1
ATOM 710 C C . LEU A 1 88 ? -2.473 2.149 -11.668 1.00 94.00 88 LEU A C 1
ATOM 712 O O . LEU A 1 88 ? -3.097 1.467 -10.853 1.00 94.00 88 LEU A O 1
ATOM 716 N N . ARG A 1 89 ? -1.534 3.023 -11.289 1.00 94.38 89 ARG A N 1
ATOM 717 C CA . ARG A 1 89 ? -1.175 3.312 -9.897 1.00 94.38 89 ARG A CA 1
ATOM 718 C C . ARG A 1 89 ? -2.389 3.781 -9.098 1.00 94.38 89 ARG A C 1
ATOM 720 O O . ARG A 1 89 ? -2.613 3.308 -7.982 1.00 94.38 89 ARG A O 1
ATOM 727 N N . SER A 1 90 ? -3.177 4.698 -9.660 1.00 94.25 90 SER A N 1
ATOM 728 C CA . SER A 1 90 ? -4.369 5.234 -9.002 1.00 94.25 90 SER A CA 1
ATOM 729 C C . SER A 1 90 ? -5.465 4.175 -8.840 1.00 94.25 90 SER A C 1
ATOM 731 O O . SER A 1 90 ? -6.087 4.129 -7.777 1.00 94.25 90 SER A O 1
ATOM 733 N N . LEU A 1 91 ? -5.638 3.261 -9.807 1.00 94.25 91 LEU A N 1
ATOM 734 C CA . LEU A 1 91 ? -6.521 2.095 -9.667 1.00 94.25 91 LEU A CA 1
ATOM 735 C C . LEU A 1 91 ? -6.120 1.208 -8.482 1.00 94.25 91 LEU A C 1
ATOM 737 O O . LEU A 1 91 ? -6.961 0.889 -7.639 1.00 94.25 91 LEU A O 1
ATOM 741 N N . GLY A 1 92 ? -4.838 0.844 -8.376 1.00 92.94 92 GLY A N 1
ATOM 742 C CA . GLY A 1 92 ? -4.353 0.036 -7.256 1.00 92.94 92 GLY A CA 1
ATOM 743 C C . GLY A 1 92 ? -4.511 0.736 -5.907 1.00 92.94 92 GLY A C 1
ATOM 744 O O . GLY A 1 92 ? -4.994 0.137 -4.944 1.00 92.94 92 GLY A O 1
ATOM 745 N N . ALA A 1 93 ? -4.184 2.029 -5.841 1.00 93.69 93 ALA A N 1
ATOM 746 C CA .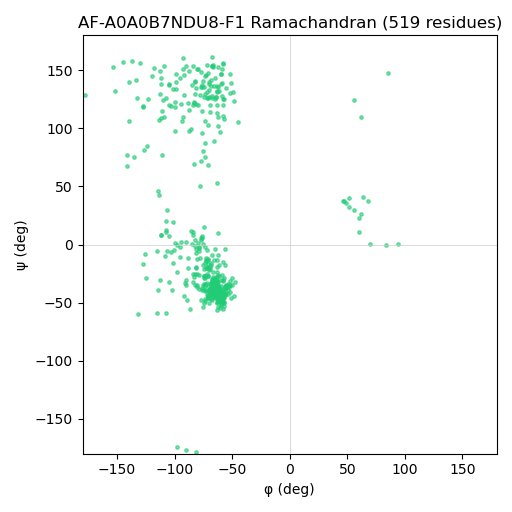 ALA A 1 93 ? -4.380 2.834 -4.638 1.00 93.69 93 ALA A CA 1
ATOM 747 C C . ALA A 1 93 ? -5.865 2.928 -4.243 1.00 93.69 93 ALA A C 1
ATOM 749 O O . ALA A 1 93 ? -6.189 2.846 -3.057 1.00 93.69 93 ALA A O 1
ATOM 750 N N . SER A 1 94 ? -6.762 3.073 -5.224 1.00 93.25 94 SER A N 1
ATOM 751 C CA . SER A 1 94 ? -8.218 3.118 -5.037 1.00 93.25 94 SER A CA 1
ATOM 752 C C . SER A 1 94 ? -8.758 1.803 -4.477 1.00 93.25 94 SER A C 1
ATOM 754 O O . SER A 1 94 ? -9.525 1.814 -3.515 1.00 93.25 94 SER A O 1
ATOM 756 N N . PHE A 1 95 ? -8.301 0.663 -5.002 1.00 93.56 95 PHE A N 1
ATOM 757 C CA . PHE A 1 95 ? -8.710 -0.650 -4.505 1.00 93.56 95 PHE A CA 1
ATOM 758 C C . PHE A 1 95 ? -8.351 -0.842 -3.027 1.00 93.56 95 PHE A C 1
ATOM 760 O O . PHE A 1 95 ? -9.186 -1.274 -2.228 1.00 93.56 95 PHE A O 1
ATOM 767 N N . ILE A 1 96 ? -7.130 -0.472 -2.635 1.00 92.44 96 ILE A N 1
ATOM 768 C CA . ILE A 1 96 ? -6.694 -0.601 -1.242 1.00 92.44 96 ILE A CA 1
ATOM 769 C C . ILE A 1 96 ? -7.456 0.375 -0.342 1.00 92.44 96 ILE A C 1
ATOM 771 O O . ILE A 1 96 ? -7.995 -0.047 0.682 1.00 92.44 96 ILE A O 1
ATOM 775 N N . ASN A 1 97 ? -7.578 1.640 -0.759 1.00 92.12 97 ASN A N 1
ATOM 776 C CA . ASN A 1 97 ? -8.303 2.690 -0.037 1.00 92.12 97 ASN A CA 1
ATOM 777 C C . ASN A 1 97 ? -9.837 2.596 -0.142 1.00 92.12 97 ASN A C 1
ATOM 779 O O . ASN A 1 97 ? -10.539 3.499 0.318 1.00 92.12 97 ASN A O 1
ATOM 783 N N . ARG A 1 98 ? -10.395 1.528 -0.723 1.00 89.50 98 ARG A N 1
ATOM 784 C CA . ARG A 1 98 ? -11.847 1.354 -0.832 1.00 89.50 98 ARG A CA 1
ATOM 785 C C . ARG A 1 98 ? -12.493 1.382 0.558 1.00 89.50 98 ARG A C 1
ATOM 787 O O . ARG A 1 98 ? -12.119 0.594 1.424 1.00 89.50 98 ARG A O 1
ATOM 794 N N . LEU A 1 99 ? -13.480 2.257 0.756 1.00 84.88 99 LEU A N 1
ATOM 795 C CA . LEU A 1 99 ? -14.145 2.493 2.051 1.00 84.88 99 LEU A CA 1
ATOM 796 C C . LEU A 1 99 ? -13.199 2.980 3.173 1.00 84.88 99 LEU A C 1
ATOM 798 O O . LEU A 1 99 ? -13.503 2.828 4.354 1.00 84.88 99 LEU A O 1
ATOM 802 N N . ILE A 1 100 ? -12.051 3.570 2.823 1.00 85.69 100 ILE A N 1
ATOM 803 C CA . ILE A 1 100 ? -11.120 4.178 3.779 1.00 85.69 100 ILE A CA 1
ATOM 804 C C . ILE A 1 100 ? -11.137 5.694 3.590 1.00 85.69 100 ILE A C 1
ATOM 806 O O . ILE A 1 100 ? -10.715 6.221 2.559 1.00 85.69 100 ILE A O 1
ATOM 810 N N . LEU A 1 101 ? -11.604 6.394 4.620 1.00 84.38 101 LEU A N 1
ATOM 811 C CA . LEU A 1 101 ? -11.597 7.848 4.701 1.00 84.38 101 LEU A CA 1
ATOM 812 C C . LEU A 1 101 ? -11.061 8.267 6.074 1.00 84.38 101 LEU A C 1
ATOM 814 O O . LEU A 1 101 ? -11.611 7.814 7.075 1.00 84.38 101 LEU A O 1
ATOM 818 N N . PRO A 1 102 ? -10.033 9.123 6.169 1.00 88.44 102 PRO A N 1
ATOM 819 C CA . PRO A 1 102 ? -9.142 9.622 5.117 1.00 88.44 102 PRO A CA 1
ATOM 820 C C . PRO A 1 102 ? -8.360 8.528 4.389 1.00 88.44 102 PRO A C 1
ATOM 822 O O . PRO A 1 102 ? -7.937 7.555 5.005 1.00 88.44 102 PRO A O 1
ATOM 825 N N . ARG A 1 103 ? -8.093 8.730 3.094 1.00 90.94 103 ARG A N 1
ATOM 826 C CA . ARG A 1 103 ? -7.253 7.820 2.303 1.00 90.94 103 ARG A CA 1
ATOM 827 C C . ARG A 1 103 ? -5.807 7.816 2.814 1.00 90.94 103 ARG A C 1
ATOM 829 O O . ARG A 1 103 ? -5.268 8.862 3.184 1.00 90.94 103 ARG A O 1
ATOM 836 N N . LEU A 1 104 ? -5.179 6.644 2.787 1.00 90.44 104 LEU A N 1
ATOM 837 C CA . LEU A 1 104 ? -3.733 6.488 2.949 1.00 90.44 104 LEU A CA 1
ATOM 838 C C . LEU A 1 104 ? -3.035 7.045 1.704 1.00 90.44 104 LEU A C 1
ATOM 840 O O . LEU A 1 104 ? -3.502 6.811 0.582 1.00 90.44 104 LEU A O 1
ATOM 844 N N . SER A 1 105 ? -1.936 7.778 1.897 1.00 90.50 105 SER A N 1
ATOM 845 C CA . SER A 1 105 ? -1.129 8.259 0.774 1.00 90.50 105 SER A CA 1
ATOM 846 C C . SER A 1 105 ? -0.471 7.081 0.062 1.00 90.50 105 SER A C 1
ATOM 848 O O . SER A 1 105 ? -0.248 6.019 0.648 1.00 90.50 105 SER A O 1
ATOM 850 N N . PHE A 1 106 ? -0.157 7.265 -1.219 1.00 90.12 106 PHE A N 1
ATOM 851 C CA . PHE A 1 106 ? 0.502 6.217 -1.989 1.00 90.12 106 PHE A CA 1
ATOM 852 C C . PHE A 1 106 ? 1.874 5.856 -1.401 1.00 90.12 106 PHE A C 1
ATOM 854 O O . PHE A 1 106 ? 2.201 4.677 -1.314 1.00 90.12 106 PHE A O 1
ATOM 861 N N . ASP A 1 107 ? 2.612 6.843 -0.890 1.00 88.06 107 ASP A N 1
ATOM 862 C CA . ASP A 1 107 ? 3.926 6.633 -0.274 1.00 88.06 107 ASP A CA 1
ATOM 863 C C . ASP A 1 107 ? 3.835 5.709 0.947 1.00 88.06 107 ASP A C 1
ATOM 865 O O . ASP A 1 107 ? 4.632 4.782 1.091 1.00 88.06 107 ASP A O 1
ATOM 869 N N . THR A 1 108 ? 2.799 5.872 1.780 1.00 88.25 108 THR A N 1
ATOM 870 C CA . THR A 1 108 ? 2.518 4.947 2.887 1.00 88.25 108 THR A CA 1
ATOM 871 C C . THR A 1 108 ? 2.147 3.550 2.382 1.00 88.25 108 THR A C 1
ATOM 873 O O . THR A 1 108 ? 2.516 2.554 2.998 1.00 88.25 108 THR A O 1
ATOM 876 N N . LEU A 1 109 ? 1.428 3.429 1.260 1.00 90.31 109 LEU A N 1
ATOM 877 C CA . LEU A 1 109 ? 1.038 2.120 0.726 1.00 90.31 109 LEU A CA 1
ATOM 878 C C . LEU A 1 109 ? 2.235 1.319 0.195 1.00 90.31 109 LEU A C 1
ATOM 880 O O . LEU A 1 109 ? 2.288 0.102 0.395 1.00 90.31 109 LEU A O 1
ATOM 884 N N . VAL A 1 110 ? 3.185 1.984 -0.464 1.00 89.44 110 VAL A N 1
ATOM 885 C CA . VAL A 1 110 ? 4.376 1.345 -1.051 1.00 89.44 110 VAL A CA 1
ATOM 886 C C . VAL A 1 110 ? 5.392 0.932 0.012 1.00 89.44 110 VAL A C 1
ATOM 888 O O . VAL A 1 110 ? 6.121 -0.043 -0.174 1.00 89.44 110 VAL A O 1
ATOM 891 N N . GLN A 1 111 ? 5.416 1.626 1.153 1.00 86.69 111 GLN A N 1
ATOM 892 C CA . GLN A 1 111 ? 6.344 1.336 2.240 1.00 86.69 111 GLN A CA 1
ATOM 893 C C . GLN A 1 111 ? 6.336 -0.145 2.676 1.00 86.69 111 GLN A C 1
ATOM 895 O O . GLN A 1 111 ? 5.288 -0.807 2.673 1.00 86.69 111 GLN A O 1
ATOM 900 N N . PRO A 1 112 ? 7.495 -0.679 3.105 1.00 84.69 112 PRO A N 1
ATOM 901 C CA . PRO A 1 112 ? 7.583 -2.016 3.667 1.00 84.69 112 PRO A CA 1
ATOM 902 C C . PRO A 1 112 ? 6.684 -2.214 4.890 1.00 84.69 112 PRO A C 1
ATOM 904 O O . PRO A 1 112 ? 6.393 -1.301 5.661 1.00 84.69 112 PRO A O 1
ATOM 907 N N . ARG A 1 113 ? 6.328 -3.475 5.143 1.00 84.94 113 ARG A N 1
ATOM 908 C CA . ARG A 1 113 ? 5.534 -3.864 6.322 1.00 84.94 113 ARG A CA 1
ATOM 909 C C . ARG A 1 113 ? 6.234 -3.546 7.641 1.00 84.94 113 ARG A C 1
ATOM 911 O O . ARG A 1 113 ? 5.577 -3.332 8.648 1.00 84.94 113 ARG A O 1
ATOM 918 N N . THR A 1 114 ? 7.563 -3.518 7.630 1.00 83.50 114 THR A N 1
ATOM 919 C CA . THR A 1 114 ? 8.395 -3.189 8.792 1.00 83.50 114 THR A CA 1
ATOM 920 C C . THR A 1 114 ? 8.337 -1.716 9.176 1.00 83.50 114 THR A C 1
ATOM 922 O O . THR A 1 114 ? 8.728 -1.385 10.286 1.00 83.50 114 THR A O 1
ATOM 925 N N . THR A 1 115 ? 7.867 -0.838 8.290 1.00 84.50 115 THR A N 1
ATOM 926 C CA . THR A 1 115 ? 7.733 0.603 8.555 1.00 84.50 115 THR A CA 1
ATOM 927 C C . THR A 1 115 ? 6.272 1.045 8.615 1.00 84.50 115 THR A C 1
ATOM 929 O O . THR A 1 115 ? 5.998 2.236 8.693 1.00 84.50 115 THR A O 1
ATOM 932 N N . GLY A 1 116 ? 5.329 0.098 8.589 1.00 83.75 116 GLY A N 1
ATOM 933 C CA . GLY A 1 116 ? 3.899 0.380 8.664 1.00 83.75 116 GLY A CA 1
ATOM 934 C C . GLY A 1 116 ? 3.183 0.497 7.332 1.00 83.75 116 GLY A C 1
ATOM 935 O O . GLY A 1 116 ? 1.971 0.695 7.338 1.00 83.75 116 GLY A O 1
ATOM 936 N N . GLY A 1 117 ? 3.870 0.335 6.204 1.00 88.56 117 GLY A N 1
ATOM 937 C CA . GLY A 1 117 ? 3.214 0.248 4.905 1.00 88.56 117 GLY A CA 1
ATOM 938 C C . GLY A 1 117 ? 2.656 -1.143 4.606 1.00 88.56 117 GLY A C 1
ATOM 939 O O . GLY A 1 117 ? 2.747 -2.075 5.411 1.00 88.56 117 GLY A O 1
ATOM 940 N N . VAL A 1 118 ? 2.061 -1.304 3.424 1.00 88.88 118 VAL A N 1
ATOM 941 C CA . VAL A 1 118 ? 1.502 -2.596 2.977 1.00 88.88 118 VAL A CA 1
ATOM 942 C C . VAL A 1 118 ? 2.344 -3.277 1.897 1.00 88.88 118 VAL A C 1
ATOM 944 O O . VAL A 1 118 ? 2.089 -4.440 1.567 1.00 88.88 118 VAL A O 1
ATOM 947 N N . GLY A 1 119 ? 3.385 -2.599 1.409 1.00 88.25 119 GLY A N 1
ATOM 948 C CA . GLY A 1 119 ? 4.278 -3.076 0.360 1.00 88.25 119 GLY A CA 1
ATOM 949 C C . GLY A 1 119 ? 3.590 -3.179 -0.997 1.00 88.25 119 GLY A C 1
ATOM 950 O O . GLY A 1 119 ? 3.818 -4.156 -1.710 1.00 88.25 119 GLY A O 1
ATOM 951 N N . LEU A 1 120 ? 2.691 -2.246 -1.327 1.00 90.75 120 LEU A N 1
ATOM 952 C CA . LEU A 1 120 ? 2.113 -2.153 -2.669 1.00 90.75 120 LEU A CA 1
ATOM 953 C C . LEU A 1 120 ? 3.231 -1.876 -3.680 1.00 90.75 120 LEU A C 1
ATOM 955 O O . LEU A 1 120 ? 4.045 -0.985 -3.473 1.00 90.75 120 LEU A O 1
ATOM 959 N N . LEU A 1 121 ? 3.262 -2.622 -4.778 1.00 89.56 121 LEU A N 1
ATOM 960 C CA . LEU A 1 121 ? 4.228 -2.373 -5.842 1.00 89.56 121 LEU A CA 1
ATOM 961 C C . LEU A 1 121 ? 3.791 -1.179 -6.691 1.00 89.56 121 LEU A C 1
ATOM 963 O O . LEU A 1 121 ? 2.654 -1.139 -7.167 1.00 89.56 121 LEU A O 1
ATOM 967 N N . ASP A 1 122 ? 4.701 -0.226 -6.888 1.00 89.12 122 ASP A N 1
ATOM 968 C CA . ASP A 1 122 ? 4.485 0.910 -7.780 1.00 89.12 122 ASP A CA 1
ATOM 969 C C . ASP A 1 122 ? 4.718 0.492 -9.239 1.00 89.12 122 ASP A C 1
ATOM 971 O O . ASP A 1 122 ? 5.838 0.089 -9.565 1.00 89.12 122 ASP A O 1
ATOM 975 N N . PRO A 1 123 ? 3.713 0.601 -10.132 1.00 89.81 123 PRO A N 1
ATOM 976 C CA . PRO A 1 123 ? 3.896 0.332 -11.553 1.00 89.81 123 PRO A CA 1
ATOM 977 C C . PRO A 1 123 ? 5.064 1.098 -12.184 1.00 89.81 123 PRO A C 1
ATOM 979 O O . PRO A 1 123 ? 5.749 0.536 -13.032 1.00 89.81 123 PRO A O 1
ATOM 982 N N . LEU A 1 124 ? 5.337 2.338 -11.758 1.00 85.38 124 LEU A N 1
ATOM 983 C CA . LEU A 1 124 ? 6.445 3.139 -12.298 1.00 85.38 124 LEU A CA 1
ATOM 984 C C . LEU A 1 124 ? 7.802 2.487 -12.012 1.00 85.38 124 LEU A C 1
ATOM 986 O O . LEU A 1 124 ? 8.544 2.160 -12.939 1.00 85.38 124 LEU A O 1
ATOM 990 N N . ALA A 1 125 ? 8.092 2.237 -10.734 1.00 81.00 125 ALA A N 1
ATOM 991 C CA . ALA A 1 125 ? 9.333 1.590 -10.313 1.00 81.00 125 ALA A CA 1
ATOM 992 C C . ALA A 1 125 ? 9.424 0.146 -10.838 1.00 81.00 125 ALA A C 1
ATOM 994 O O . ALA A 1 125 ? 10.482 -0.307 -11.278 1.00 81.00 125 ALA A O 1
ATOM 995 N N . GLN A 1 126 ? 8.302 -0.578 -10.842 1.00 83.12 126 GLN A N 1
ATOM 996 C CA . GLN A 1 126 ? 8.252 -1.967 -11.285 1.00 83.12 126 GLN A CA 1
ATOM 997 C C . GLN A 1 126 ? 8.480 -2.107 -12.796 1.00 83.12 126 GLN A C 1
ATOM 999 O O . GLN A 1 126 ? 9.106 -3.087 -13.198 1.00 83.12 126 GLN A O 1
ATOM 1004 N N . GLN A 1 127 ? 8.050 -1.144 -13.628 1.00 81.75 127 GLN A N 1
ATOM 1005 C CA . GLN A 1 127 ? 8.385 -1.130 -15.059 1.00 81.75 127 GLN A CA 1
ATOM 1006 C C . GLN A 1 127 ? 9.898 -1.137 -15.251 1.00 81.75 127 GLN A C 1
ATOM 1008 O O . GLN A 1 127 ? 10.443 -2.008 -15.926 1.00 81.75 127 GLN A O 1
ATOM 1013 N N . GLN A 1 128 ? 10.570 -0.194 -14.591 1.00 74.88 128 GLN A N 1
ATOM 1014 C CA . GLN A 1 128 ? 12.009 -0.012 -14.713 1.00 74.88 128 GLN A CA 1
ATOM 1015 C C . GLN A 1 128 ? 12.765 -1.237 -14.183 1.00 74.88 128 GLN A C 1
ATOM 1017 O O . GLN A 1 128 ? 13.732 -1.680 -14.799 1.00 74.88 128 GLN A O 1
ATOM 1022 N N . ALA A 1 129 ? 12.311 -1.832 -13.076 1.00 74.94 129 ALA A N 1
ATOM 1023 C CA . ALA A 1 129 ? 12.927 -3.033 -12.516 1.00 74.94 129 ALA A CA 1
ATOM 1024 C C . ALA A 1 129 ? 12.744 -4.271 -13.410 1.00 74.94 129 ALA A C 1
ATOM 1026 O O . ALA A 1 129 ? 13.689 -5.032 -13.605 1.00 74.94 129 ALA A O 1
ATOM 1027 N N . LEU A 1 130 ? 11.555 -4.476 -13.989 1.00 76.06 130 LEU A N 1
ATOM 1028 C CA . LEU A 1 130 ? 11.315 -5.576 -14.932 1.00 76.06 130 LEU A CA 1
ATOM 1029 C C . LEU A 1 130 ? 12.147 -5.420 -16.206 1.00 76.06 130 LEU A C 1
ATOM 1031 O O . LEU A 1 130 ? 12.617 -6.410 -16.756 1.00 76.06 130 LEU A O 1
ATOM 1035 N N . GLN A 1 131 ? 12.362 -4.186 -16.650 1.00 72.75 131 GLN A N 1
ATOM 1036 C CA . GLN A 1 131 ? 13.199 -3.882 -17.806 1.00 72.75 131 GLN A CA 1
ATOM 1037 C C . GLN A 1 131 ? 14.693 -4.043 -17.497 1.00 72.75 131 GLN A C 1
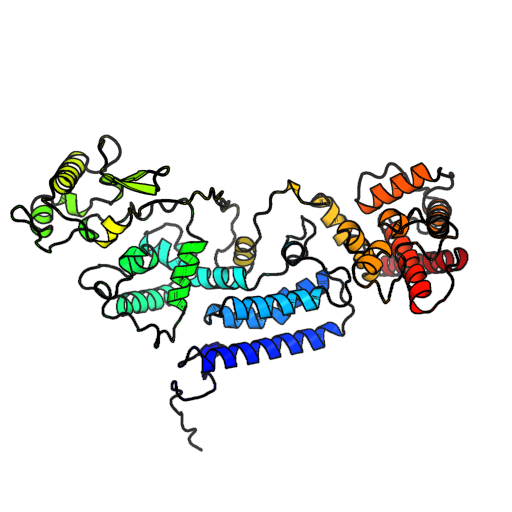ATOM 1039 O O . GLN A 1 131 ? 15.440 -4.537 -18.342 1.00 72.75 131 GLN A O 1
ATOM 1044 N N . TRP A 1 132 ? 15.122 -3.733 -16.267 1.00 70.12 132 TRP A N 1
ATOM 1045 C CA . TRP A 1 132 ? 16.488 -3.983 -15.800 1.00 70.12 132 TRP A CA 1
ATOM 1046 C C . TRP A 1 132 ? 16.889 -5.457 -15.920 1.00 70.12 132 TRP A C 1
ATOM 1048 O O . TRP A 1 132 ? 18.054 -5.742 -16.171 1.00 70.12 132 TRP A O 1
ATOM 1058 N N . HIS A 1 133 ? 15.942 -6.397 -15.841 1.00 70.25 133 HIS A N 1
ATOM 1059 C CA . HIS A 1 133 ? 16.202 -7.822 -16.079 1.00 70.25 133 HIS A CA 1
ATOM 1060 C C . HIS A 1 133 ? 16.899 -8.101 -17.422 1.00 70.25 133 HIS A C 1
ATOM 1062 O O . HIS A 1 133 ? 17.746 -8.988 -17.497 1.00 70.25 133 HIS A O 1
ATOM 1068 N N . TRP A 1 134 ? 16.574 -7.332 -18.465 1.00 69.38 134 TRP A N 1
ATOM 1069 C CA . TRP A 1 134 ? 17.179 -7.471 -19.791 1.00 69.38 134 TRP A CA 1
ATOM 1070 C C . TRP A 1 134 ? 18.515 -6.728 -19.907 1.00 69.38 134 TRP A C 1
ATOM 1072 O O . TRP A 1 134 ? 19.412 -7.191 -20.604 1.00 69.38 134 TRP A O 1
ATOM 1082 N N . VAL A 1 135 ? 18.667 -5.603 -19.199 1.00 67.12 135 VAL A N 1
ATOM 1083 C CA . VAL A 1 135 ? 19.884 -4.766 -19.183 1.00 67.12 135 VAL A CA 1
ATOM 1084 C C . VAL A 1 135 ? 21.009 -5.420 -18.376 1.00 67.12 135 VAL A C 1
ATOM 1086 O O . VAL A 1 135 ? 22.158 -5.478 -18.808 1.00 67.12 135 VAL A O 1
ATOM 1089 N N . CYS A 1 136 ? 20.668 -5.907 -17.184 1.00 65.88 136 CYS A N 1
ATOM 1090 C CA . CYS A 1 136 ? 21.589 -6.362 -16.153 1.00 65.88 136 CYS A CA 1
ATOM 1091 C C . CYS A 1 136 ? 22.590 -7.439 -16.607 1.00 65.88 136 CYS A C 1
ATOM 1093 O O . CYS A 1 136 ? 23.730 -7.340 -16.176 1.00 65.88 136 CYS A O 1
ATOM 1095 N N . PRO A 1 137 ? 22.254 -8.419 -17.473 1.00 64.31 137 PRO A N 1
ATOM 1096 C CA . PRO A 1 137 ? 23.237 -9.375 -17.993 1.00 64.31 137 PRO A CA 1
ATOM 1097 C C . PRO A 1 137 ? 24.077 -8.848 -19.175 1.00 64.31 137 PRO A C 1
ATOM 1099 O O . PRO A 1 137 ? 25.156 -9.383 -19.425 1.00 64.31 137 PRO A O 1
ATOM 1102 N N . ILE A 1 138 ? 23.635 -7.798 -19.884 1.00 65.81 138 ILE A N 1
ATOM 1103 C CA . ILE A 1 138 ? 24.364 -7.224 -21.035 1.00 65.81 138 ILE A CA 1
ATOM 1104 C C . ILE A 1 138 ? 25.633 -6.498 -20.573 1.00 65.81 138 ILE A C 1
ATOM 1106 O O . ILE A 1 138 ? 26.691 -6.669 -21.178 1.00 65.81 138 ILE A O 1
ATOM 1110 N N . LEU A 1 139 ? 25.555 -5.714 -19.491 1.00 63.84 139 LEU A N 1
ATOM 1111 C CA . LEU A 1 139 ? 26.701 -4.926 -19.018 1.00 63.84 139 LEU A CA 1
ATOM 1112 C C . LEU A 1 139 ? 27.856 -5.801 -18.480 1.00 63.84 139 LEU A C 1
ATOM 1114 O O . LEU A 1 139 ? 28.986 -5.599 -18.914 1.00 63.84 139 LEU A O 1
ATOM 1118 N N . PRO A 1 140 ? 27.630 -6.805 -17.606 1.00 59.06 140 PRO A N 1
ATOM 1119 C CA . PRO A 1 140 ? 28.668 -7.718 -17.127 1.00 59.06 140 PRO A CA 1
ATOM 1120 C C . PRO A 1 140 ? 29.288 -8.575 -18.232 1.00 59.06 140 PRO A C 1
ATOM 1122 O O . PRO A 1 140 ? 30.465 -8.906 -18.125 1.00 59.06 140 PRO A O 1
ATOM 1125 N N . HIS A 1 141 ? 28.523 -8.935 -19.273 1.00 62.91 141 HIS A N 1
ATOM 1126 C CA . HIS A 1 141 ? 29.052 -9.662 -20.430 1.00 62.91 141 HIS A CA 1
ATOM 1127 C C . HIS A 1 141 ? 30.088 -8.829 -21.185 1.00 62.91 141 HIS A C 1
ATOM 1129 O O . HIS A 1 141 ? 31.159 -9.332 -21.498 1.00 62.91 141 HIS A O 1
ATOM 1135 N N . TYR A 1 142 ? 29.804 -7.545 -21.408 1.00 58.31 142 TYR A N 1
ATOM 1136 C CA . TYR A 1 142 ? 30.759 -6.628 -22.026 1.00 58.31 142 TYR A CA 1
ATOM 1137 C C . TYR A 1 142 ? 31.980 -6.354 -21.145 1.00 58.31 142 TYR A C 1
ATOM 1139 O O . TYR A 1 142 ? 33.107 -6.341 -21.627 1.00 58.31 142 TYR A O 1
ATOM 1147 N N . LEU A 1 143 ? 31.764 -6.174 -19.841 1.00 55.28 143 LEU A N 1
ATOM 1148 C CA . LEU A 1 143 ? 32.836 -5.908 -18.879 1.00 55.28 143 LEU A CA 1
ATOM 1149 C C . LEU A 1 143 ? 33.651 -7.165 -18.519 1.00 55.28 143 LEU A C 1
ATOM 1151 O O . LEU A 1 143 ? 34.471 -7.102 -17.608 1.00 55.28 143 LEU A O 1
ATOM 1155 N N . ASN A 1 144 ? 33.405 -8.311 -19.174 1.00 55.75 144 ASN A N 1
ATOM 1156 C CA . ASN A 1 144 ? 34.012 -9.611 -18.851 1.00 55.75 144 ASN A CA 1
ATOM 1157 C C . ASN A 1 144 ? 33.983 -9.923 -17.342 1.00 55.75 144 ASN A C 1
ATOM 1159 O O . ASN A 1 144 ? 34.928 -10.458 -16.763 1.00 55.75 144 ASN A O 1
ATOM 1163 N N . SER A 1 145 ? 32.890 -9.543 -16.679 1.00 54.47 145 SER A N 1
ATOM 1164 C CA . SER A 1 145 ? 32.788 -9.588 -15.226 1.00 54.47 145 SER A CA 1
ATOM 1165 C C . SER A 1 145 ? 32.582 -11.025 -14.729 1.00 54.47 145 SER A C 1
ATOM 1167 O O . SER A 1 145 ? 31.747 -11.754 -15.279 1.00 54.47 145 SER A O 1
ATOM 1169 N N . PRO A 1 146 ? 33.215 -11.422 -13.606 1.00 54.75 146 PRO A N 1
ATOM 1170 C CA . PRO A 1 146 ? 33.016 -12.738 -12.990 1.00 54.75 146 PRO A CA 1
ATOM 1171 C C . PRO A 1 146 ? 31.591 -12.951 -12.449 1.00 54.75 146 PRO A C 1
ATOM 1173 O O . PRO A 1 146 ? 31.261 -14.031 -11.966 1.00 54.75 146 PRO A O 1
ATOM 1176 N N . LEU A 1 147 ? 30.727 -11.931 -12.508 1.00 56.72 147 LEU A N 1
ATOM 1177 C CA . LEU A 1 147 ? 29.320 -12.009 -12.115 1.00 56.72 147 LEU A CA 1
ATOM 1178 C C . LEU A 1 147 ? 28.418 -12.624 -13.200 1.00 56.72 147 LEU A C 1
ATOM 1180 O O . LEU A 1 147 ? 27.283 -12.988 -12.892 1.00 56.72 147 LEU A O 1
ATOM 1184 N N . LEU A 1 148 ? 28.908 -12.781 -14.437 1.00 58.47 148 LEU A N 1
ATOM 1185 C CA . LEU A 1 148 ? 28.164 -13.349 -15.569 1.00 58.47 148 LEU A CA 1
ATOM 1186 C C . LEU A 1 148 ? 27.540 -14.744 -15.307 1.00 58.47 148 LEU A C 1
ATOM 1188 O O . LEU A 1 148 ? 26.384 -14.939 -15.687 1.00 58.47 148 LEU A O 1
ATOM 1192 N N . PRO A 1 149 ? 28.198 -15.696 -14.604 1.00 56.66 149 PRO A N 1
ATOM 1193 C CA . PRO A 1 149 ? 27.638 -17.026 -14.334 1.00 56.66 149 PRO A CA 1
ATOM 1194 C C . PRO A 1 149 ? 26.395 -17.020 -13.433 1.00 56.66 149 PRO A C 1
ATOM 1196 O O . PRO A 1 149 ? 25.704 -18.029 -13.326 1.00 56.66 149 PRO A O 1
ATOM 1199 N N . ARG A 1 150 ? 26.089 -15.898 -12.762 1.00 58.50 150 ARG A N 1
ATOM 1200 C CA . ARG A 1 150 ? 24.908 -15.771 -11.890 1.00 58.50 150 ARG A CA 1
ATOM 1201 C C . ARG A 1 150 ? 23.604 -15.536 -12.664 1.00 58.50 150 ARG A C 1
ATOM 1203 O O . ARG A 1 150 ? 22.538 -15.528 -12.045 1.00 58.50 150 ARG A O 1
ATOM 1210 N N . TYR A 1 151 ? 23.671 -15.359 -13.986 1.00 59.72 151 TYR A N 1
ATOM 1211 C CA . TYR A 1 151 ? 22.517 -15.107 -14.848 1.00 59.72 151 TYR A CA 1
ATOM 1212 C C . TYR A 1 151 ? 22.193 -16.336 -15.707 1.00 59.72 151 TYR A C 1
ATOM 1214 O O . TYR A 1 151 ? 23.032 -16.858 -16.431 1.00 59.72 151 TYR A O 1
ATOM 1222 N N . THR A 1 152 ? 20.943 -16.795 -15.647 1.00 51.19 152 THR A N 1
ATOM 1223 C CA . THR A 1 152 ? 20.499 -18.060 -16.262 1.00 51.19 152 THR A CA 1
ATOM 1224 C C . THR A 1 152 ? 20.105 -17.956 -17.744 1.00 51.19 152 THR A C 1
ATOM 1226 O O . THR A 1 152 ? 19.705 -18.952 -18.336 1.00 51.19 152 THR A O 1
ATOM 1229 N N . THR A 1 153 ? 20.195 -16.779 -18.373 1.00 56.94 153 THR A N 1
ATOM 1230 C CA . THR A 1 153 ? 19.635 -16.501 -19.715 1.00 56.94 153 THR A CA 1
ATOM 1231 C C . THR A 1 153 ? 20.706 -16.220 -20.779 1.00 56.94 153 THR A C 1
ATOM 1233 O O . THR A 1 153 ? 20.591 -15.290 -21.574 1.00 56.94 153 THR A O 1
ATOM 1236 N N . VAL A 1 154 ? 21.761 -17.039 -20.832 1.00 56.09 154 VAL A N 1
ATOM 1237 C CA . VAL A 1 154 ? 22.916 -16.844 -21.738 1.00 56.09 154 VAL A CA 1
ATOM 1238 C C . VAL A 1 154 ? 22.546 -16.933 -23.233 1.00 56.09 154 VAL A C 1
ATOM 1240 O O . VAL A 1 154 ? 23.175 -16.283 -24.065 1.00 56.09 154 VAL A O 1
ATOM 1243 N N . SER A 1 155 ? 21.532 -17.718 -23.611 1.00 56.19 155 SER A N 1
ATOM 1244 C CA . SER A 1 155 ? 21.101 -17.875 -25.013 1.00 56.19 155 SER A CA 1
ATOM 1245 C C . SER A 1 155 ? 20.289 -16.679 -25.525 1.00 56.19 155 SER A C 1
ATOM 1247 O O . SER A 1 155 ? 20.609 -16.126 -26.576 1.00 56.19 155 SER A O 1
ATOM 1249 N N . LEU A 1 156 ? 19.295 -16.222 -24.755 1.00 60.62 156 LEU A N 1
ATOM 1250 C CA . LEU A 1 156 ? 18.526 -15.005 -25.058 1.00 60.62 156 LEU A CA 1
ATOM 1251 C C . LEU A 1 156 ? 19.416 -13.755 -25.073 1.00 60.62 156 LEU A C 1
ATOM 1253 O O . LEU A 1 156 ? 19.214 -12.871 -25.903 1.00 60.62 156 LEU A O 1
ATOM 1257 N N . LEU A 1 157 ? 20.436 -13.713 -24.209 1.00 65.44 157 LEU A N 1
ATOM 1258 C CA . LEU A 1 157 ? 21.426 -12.639 -24.180 1.00 65.44 157 LEU A CA 1
ATOM 1259 C C . LEU A 1 157 ? 22.180 -12.509 -25.510 1.00 65.44 157 LEU A C 1
ATOM 1261 O O . LEU A 1 157 ? 22.337 -11.399 -26.008 1.00 65.44 157 LEU A O 1
ATOM 1265 N N . ARG A 1 158 ? 22.613 -13.629 -26.104 1.00 65.00 158 ARG A N 1
ATOM 1266 C CA . ARG A 1 158 ? 23.355 -13.626 -27.377 1.00 65.00 158 ARG A CA 1
ATOM 1267 C C . ARG A 1 158 ? 22.511 -13.120 -28.541 1.00 65.00 158 ARG A C 1
ATOM 1269 O O . ARG A 1 158 ? 22.998 -12.326 -29.338 1.00 65.00 158 ARG A O 1
ATOM 1276 N N . ILE A 1 159 ? 21.246 -13.533 -28.608 1.00 66.69 159 ILE A N 1
ATOM 1277 C CA . ILE A 1 159 ? 20.313 -13.083 -29.652 1.00 66.69 159 ILE A CA 1
ATOM 1278 C C . ILE A 1 159 ? 20.043 -11.581 -29.512 1.00 66.69 159 ILE A C 1
ATOM 1280 O O . ILE A 1 159 ? 20.112 -10.845 -30.495 1.00 66.69 159 ILE A O 1
ATOM 1284 N N . LEU A 1 160 ? 19.789 -11.112 -28.287 1.00 70.44 160 LEU A N 1
ATOM 1285 C CA . LEU A 1 160 ? 19.548 -9.697 -28.013 1.00 70.44 160 LEU A CA 1
ATOM 1286 C C . LEU A 1 160 ? 20.784 -8.840 -28.315 1.00 70.44 160 LEU A C 1
ATOM 1288 O O . LEU A 1 160 ? 20.657 -7.779 -28.918 1.00 70.44 160 LEU A O 1
ATOM 1292 N N . PHE A 1 161 ? 21.972 -9.313 -27.935 1.00 71.38 161 PHE A N 1
ATOM 1293 C CA . PHE A 1 161 ? 23.244 -8.658 -28.230 1.00 71.38 161 PHE A CA 1
ATOM 1294 C C . PHE A 1 161 ? 23.502 -8.568 -29.736 1.00 71.38 161 PHE A C 1
ATOM 1296 O O . PHE A 1 161 ? 23.853 -7.500 -30.228 1.00 71.38 161 PHE A O 1
ATOM 1303 N N . TYR A 1 162 ? 23.277 -9.656 -30.477 1.00 73.12 162 TYR A N 1
ATOM 1304 C CA . TYR A 1 162 ? 23.432 -9.669 -31.929 1.00 73.12 162 TYR A CA 1
ATOM 1305 C C . TYR A 1 162 ? 22.480 -8.669 -32.598 1.00 73.12 162 TYR A C 1
ATOM 1307 O O . TYR A 1 162 ? 22.923 -7.812 -33.363 1.00 73.12 162 TYR A O 1
ATOM 1315 N N . ALA A 1 163 ? 21.195 -8.696 -32.232 1.00 74.06 163 ALA A N 1
ATOM 1316 C CA . ALA A 1 163 ? 20.208 -7.745 -32.740 1.00 74.06 163 ALA A CA 1
ATOM 1317 C C . ALA A 1 163 ? 20.598 -6.290 -32.424 1.00 74.06 163 ALA A C 1
ATOM 1319 O O . ALA A 1 163 ? 20.554 -5.433 -33.301 1.00 74.06 163 ALA A O 1
ATOM 1320 N N . LEU A 1 164 ? 21.043 -6.016 -31.193 1.00 74.81 164 LEU A N 1
ATOM 1321 C CA . LEU A 1 164 ? 21.546 -4.705 -30.772 1.00 74.81 164 LEU A CA 1
ATOM 1322 C C . LEU A 1 164 ? 22.746 -4.247 -31.597 1.00 74.81 164 LEU A C 1
ATOM 1324 O O . LEU A 1 164 ? 22.770 -3.114 -32.068 1.00 74.81 164 LEU A O 1
ATOM 1328 N N . SER A 1 165 ? 23.731 -5.123 -31.781 1.00 76.00 165 SER A N 1
ATOM 1329 C CA . SER A 1 165 ? 24.930 -4.817 -32.559 1.00 76.00 165 SER A CA 1
ATOM 1330 C C . SER A 1 165 ? 24.608 -4.516 -34.022 1.00 76.00 165 SER A C 1
ATOM 1332 O O . SER A 1 165 ? 25.254 -3.663 -34.618 1.00 76.00 165 SER A O 1
ATOM 1334 N N . TRP A 1 166 ? 23.573 -5.155 -34.573 1.00 78.38 166 TRP A N 1
ATOM 1335 C CA . TRP A 1 166 ? 23.107 -4.921 -35.933 1.00 78.38 166 TRP A CA 1
ATOM 1336 C C . TRP A 1 166 ? 22.354 -3.588 -36.068 1.00 78.38 166 TRP A C 1
ATOM 1338 O O . TRP A 1 166 ? 22.704 -2.767 -36.914 1.00 78.38 166 TRP A O 1
ATOM 1348 N N . PHE A 1 167 ? 21.372 -3.322 -35.195 1.00 73.94 167 PHE A N 1
ATOM 1349 C CA . PHE A 1 167 ? 20.600 -2.067 -35.218 1.00 73.94 167 PHE A CA 1
ATOM 1350 C C . PHE A 1 167 ? 21.460 -0.830 -34.952 1.00 73.94 167 PHE A C 1
ATOM 1352 O O . PHE A 1 167 ? 21.212 0.242 -35.497 1.00 73.94 167 PHE A O 1
ATOM 1359 N N . TYR A 1 168 ? 22.468 -0.974 -34.096 1.00 73.25 168 TYR A N 1
ATOM 1360 C CA . TYR A 1 168 ? 23.402 0.091 -33.748 1.00 73.25 168 TYR A CA 1
ATOM 1361 C C . TYR A 1 168 ? 24.773 -0.136 -34.384 1.00 73.25 168 TYR A C 1
ATOM 1363 O O . TYR A 1 168 ? 25.792 0.280 -33.831 1.00 73.25 168 TYR A O 1
ATOM 1371 N N . TYR A 1 169 ? 24.804 -0.789 -35.547 1.00 79.75 169 TYR A N 1
ATOM 1372 C CA . TYR A 1 169 ? 26.025 -0.913 -36.321 1.00 79.75 169 TYR A CA 1
ATOM 1373 C C . TYR A 1 169 ? 26.489 0.474 -36.772 1.00 79.75 169 TYR A C 1
ATOM 1375 O O . TYR A 1 169 ? 25.701 1.276 -37.285 1.00 79.75 169 TYR A O 1
ATOM 1383 N N . SER A 1 170 ? 27.770 0.754 -36.565 1.00 73.12 170 SER A N 1
ATOM 1384 C CA . SER A 1 170 ? 28.398 2.020 -36.911 1.00 73.12 170 SER A CA 1
ATOM 1385 C C . SER A 1 170 ? 29.784 1.765 -37.480 1.00 73.12 170 SER A C 1
ATOM 1387 O O . SER A 1 170 ? 30.519 0.911 -36.988 1.00 73.12 170 SER A O 1
ATOM 1389 N N . SER A 1 171 ? 30.142 2.523 -38.512 1.00 68.69 171 SER A N 1
ATOM 1390 C CA . SER A 1 171 ? 31.510 2.583 -39.025 1.00 68.69 171 SER A CA 1
ATOM 1391 C C . SER A 1 171 ? 32.430 3.378 -38.096 1.00 68.69 171 SER A C 1
ATOM 1393 O O . SER A 1 171 ? 33.626 3.113 -38.033 1.00 68.69 171 SER A O 1
ATOM 1395 N N . GLU A 1 172 ? 31.876 4.345 -37.359 1.00 63.66 172 GLU A N 1
ATOM 1396 C CA . GLU A 1 172 ? 32.632 5.221 -36.468 1.00 63.66 172 GLU A CA 1
ATOM 1397 C C . GLU A 1 172 ? 32.733 4.659 -35.049 1.00 63.66 172 GLU A C 1
ATO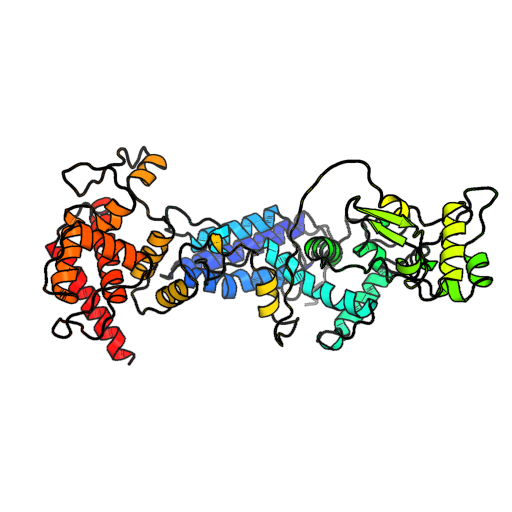M 1399 O O . GLU A 1 172 ? 33.746 4.859 -34.385 1.00 63.66 172 GLU A O 1
ATOM 1404 N N . LEU A 1 173 ? 31.709 3.970 -34.546 1.00 65.31 173 LEU A N 1
ATOM 1405 C CA . LEU A 1 173 ? 31.682 3.415 -33.192 1.00 65.31 173 LEU A CA 1
ATOM 1406 C C . LEU A 1 173 ? 31.702 1.891 -33.226 1.00 65.31 173 LEU A C 1
ATOM 1408 O O . LEU A 1 173 ? 30.879 1.254 -33.868 1.00 65.31 173 LEU A O 1
ATOM 1412 N N . SER A 1 174 ? 32.606 1.294 -32.453 1.00 63.12 174 SER A N 1
ATOM 1413 C CA . SER A 1 174 ? 32.792 -0.158 -32.424 1.00 63.12 174 SER A CA 1
ATOM 1414 C C . SER A 1 174 ? 31.663 -0.923 -31.721 1.00 63.12 174 SER A C 1
ATOM 1416 O O . SER A 1 174 ? 31.627 -2.148 -31.818 1.00 63.12 174 SER A O 1
ATOM 1418 N N . HIS A 1 175 ? 30.765 -0.253 -30.980 1.00 68.62 175 HIS A N 1
ATOM 1419 C CA . HIS A 1 175 ? 29.765 -0.947 -30.162 1.00 68.62 175 HIS A CA 1
ATOM 1420 C C . HIS A 1 175 ? 28.469 -0.155 -29.905 1.00 68.62 175 HIS A C 1
ATOM 1422 O O . HIS A 1 175 ? 28.462 1.065 -29.772 1.00 68.62 175 HIS A O 1
ATOM 1428 N N . PHE A 1 176 ? 27.357 -0.856 -29.677 1.00 71.44 176 PHE A N 1
ATOM 1429 C CA . PHE A 1 176 ? 26.080 -0.235 -29.285 1.00 71.44 176 PHE A CA 1
ATOM 1430 C C . PHE A 1 176 ? 26.062 0.289 -27.836 1.00 71.44 176 PHE A C 1
ATOM 1432 O O . PHE A 1 176 ? 25.135 0.980 -27.423 1.00 71.44 176 PHE A O 1
ATOM 1439 N N . LEU A 1 177 ? 27.062 -0.052 -27.016 1.00 69.50 177 LEU A N 1
ATOM 1440 C CA . LEU A 1 177 ? 27.069 0.318 -25.595 1.00 69.50 177 LEU A CA 1
ATOM 1441 C C . LEU A 1 177 ? 27.387 1.793 -25.388 1.00 69.50 177 LEU A C 1
ATOM 1443 O O . LEU A 1 177 ? 26.878 2.384 -24.439 1.00 69.50 177 LEU A O 1
ATOM 1447 N N . TYR A 1 178 ? 28.132 2.402 -26.315 1.00 68.38 178 TYR A N 1
ATOM 1448 C CA . TYR A 1 178 ? 28.315 3.849 -26.356 1.00 68.38 178 TYR A CA 1
ATOM 1449 C C . TYR A 1 178 ? 26.956 4.555 -26.427 1.00 68.38 178 TYR A C 1
ATOM 1451 O O . TYR A 1 178 ? 26.705 5.457 -25.634 1.00 68.38 178 TYR A O 1
ATOM 1459 N N . TYR A 1 179 ? 26.033 4.059 -27.260 1.00 70.69 179 TYR A N 1
ATOM 1460 C CA . TYR A 1 179 ? 24.670 4.589 -27.368 1.00 70.69 179 TYR A CA 1
ATOM 1461 C C . TYR A 1 179 ? 23.882 4.510 -26.045 1.00 70.69 179 TYR A C 1
ATOM 1463 O O . TYR A 1 179 ? 23.154 5.443 -25.680 1.00 70.69 179 TYR A O 1
ATOM 1471 N N . LEU A 1 180 ? 24.023 3.400 -25.308 1.00 68.12 180 LEU A N 1
ATOM 1472 C CA . LEU A 1 180 ? 23.320 3.184 -24.040 1.00 68.12 180 LEU A CA 1
ATOM 1473 C C . LEU A 1 180 ? 23.899 4.043 -22.907 1.00 68.12 180 LEU A C 1
ATOM 1475 O O . LEU A 1 180 ? 23.138 4.734 -22.227 1.00 68.12 180 LEU A O 1
ATOM 1479 N N . LEU A 1 181 ? 25.223 4.035 -22.740 1.00 64.81 181 LEU A N 1
ATOM 1480 C CA . LEU A 1 181 ? 25.924 4.672 -21.621 1.00 64.81 181 LEU A CA 1
ATOM 1481 C C . LEU A 1 181 ? 26.115 6.186 -21.808 1.00 64.81 181 LEU A C 1
ATOM 1483 O O . LEU A 1 181 ? 26.026 6.934 -20.839 1.00 64.81 181 LEU A O 1
ATOM 1487 N N . LEU A 1 182 ? 26.339 6.656 -23.040 1.00 65.12 182 LEU A N 1
ATOM 1488 C CA . LEU A 1 182 ? 26.672 8.052 -23.335 1.00 65.12 182 LEU A CA 1
ATOM 1489 C C . LEU A 1 182 ? 25.530 8.730 -24.095 1.00 65.12 182 LEU A C 1
ATOM 1491 O O . LEU A 1 182 ? 25.332 8.490 -25.288 1.00 65.12 182 LEU A O 1
ATOM 1495 N N . SER A 1 183 ? 24.811 9.640 -23.433 1.00 61.16 183 SER A N 1
ATOM 1496 C CA . SER A 1 183 ? 23.750 10.448 -24.058 1.00 61.16 183 SER A CA 1
ATOM 1497 C C . SER A 1 183 ? 24.243 11.245 -25.261 1.00 61.16 183 SER A C 1
ATOM 1499 O O . SER A 1 183 ? 23.552 11.322 -26.279 1.00 61.16 183 SER A O 1
ATOM 1501 N N . SER A 1 184 ? 25.468 11.755 -25.172 1.00 58.94 184 SER A N 1
ATOM 1502 C CA . SER A 1 184 ? 26.121 12.536 -26.211 1.00 58.94 184 SER A CA 1
ATOM 1503 C C . SER A 1 184 ? 26.359 11.781 -27.507 1.00 58.94 184 SER A C 1
ATOM 1505 O O . SER A 1 184 ? 26.531 12.449 -28.510 1.00 58.94 184 SER A O 1
ATOM 1507 N N . SER A 1 185 ? 26.353 10.440 -27.513 1.00 65.00 185 SER A N 1
ATOM 1508 C CA . SER A 1 185 ? 26.592 9.595 -28.698 1.00 65.00 185 SER A CA 1
ATOM 1509 C C . SER A 1 185 ? 25.314 9.244 -29.480 1.00 65.00 185 SER A C 1
ATOM 1511 O O . SER A 1 185 ? 25.352 8.515 -30.466 1.00 65.00 185 SER A O 1
ATOM 1513 N N . ARG A 1 186 ? 24.148 9.756 -29.067 1.00 70.31 186 ARG A N 1
ATOM 1514 C CA . ARG A 1 186 ? 22.840 9.352 -29.622 1.00 70.31 186 ARG A CA 1
ATOM 1515 C C . ARG A 1 186 ? 22.424 10.107 -30.891 1.00 70.31 186 ARG A C 1
ATOM 1517 O O . ARG A 1 186 ? 21.261 10.015 -31.295 1.00 70.31 186 ARG A O 1
ATOM 1524 N N . ARG A 1 187 ? 23.335 10.864 -31.515 1.00 69.56 187 ARG A N 1
ATOM 1525 C CA . ARG A 1 187 ? 23.060 11.566 -32.780 1.00 69.56 187 ARG A CA 1
ATOM 1526 C C . ARG A 1 187 ? 23.022 10.569 -33.936 1.00 69.56 187 ARG A C 1
ATOM 1528 O O . ARG A 1 187 ? 23.785 9.610 -33.961 1.00 69.56 187 ARG A O 1
ATOM 1535 N N . GLN A 1 188 ? 22.144 10.835 -34.900 1.00 67.69 188 GLN A N 1
ATOM 1536 C CA . GLN A 1 188 ? 21.916 9.969 -36.060 1.00 67.69 188 GLN A CA 1
ATOM 1537 C C . GLN A 1 188 ? 23.186 9.734 -36.890 1.00 67.69 188 GLN A C 1
ATOM 1539 O O . GLN A 1 188 ? 23.364 8.641 -37.412 1.00 67.69 188 GLN A O 1
ATOM 1544 N N . LEU A 1 189 ? 24.088 10.722 -36.934 1.00 70.75 189 LEU A N 1
ATOM 1545 C CA . LEU A 1 189 ? 25.372 10.638 -37.635 1.00 70.75 189 LEU A CA 1
ATOM 1546 C C . LEU A 1 189 ? 26.186 9.394 -37.241 1.00 70.75 189 LEU A C 1
ATOM 1548 O O . LEU A 1 189 ? 26.748 8.734 -38.103 1.00 70.75 189 LEU A O 1
ATOM 1552 N N . TRP A 1 190 ? 26.210 9.041 -35.953 1.00 68.25 190 TRP A N 1
ATOM 1553 C CA . TRP A 1 190 ? 27.049 7.947 -35.458 1.00 68.25 190 TRP A CA 1
ATOM 1554 C C . TRP A 1 190 ? 26.385 6.578 -35.514 1.00 68.25 190 TRP A C 1
ATOM 1556 O O . TRP A 1 190 ? 27.065 5.580 -35.316 1.00 68.25 190 TRP A O 1
ATOM 1566 N N . PHE A 1 191 ? 25.078 6.507 -35.759 1.00 73.62 191 PHE A N 1
ATOM 1567 C CA . PHE A 1 191 ? 24.325 5.255 -35.816 1.00 73.62 191 PHE A CA 1
ATOM 1568 C C . PHE A 1 191 ? 23.290 5.340 -36.947 1.00 73.62 191 PHE A C 1
ATOM 1570 O O . PHE A 1 191 ? 22.105 5.563 -36.679 1.00 73.62 191 PHE A O 1
ATOM 1577 N N . PRO A 1 192 ? 23.724 5.190 -38.212 1.00 70.56 192 PRO A N 1
ATOM 1578 C CA . PRO A 1 192 ? 22.872 5.409 -39.383 1.00 70.56 192 PRO A CA 1
ATOM 1579 C C . PRO A 1 192 ? 21.752 4.369 -39.506 1.00 70.56 192 PRO A C 1
ATOM 1581 O O . PRO A 1 192 ? 20.660 4.693 -39.962 1.00 70.56 192 PRO A O 1
ATOM 1584 N N . ASN A 1 193 ? 21.990 3.146 -39.022 1.00 72.31 193 ASN A N 1
ATOM 1585 C CA . ASN A 1 193 ? 21.035 2.031 -39.069 1.00 72.31 193 ASN A CA 1
ATOM 1586 C C . ASN A 1 193 ? 20.019 2.047 -37.915 1.00 72.31 193 ASN A C 1
ATOM 1588 O O . ASN A 1 193 ? 19.243 1.103 -37.740 1.00 72.31 193 ASN A O 1
ATOM 1592 N N . LYS A 1 194 ? 20.007 3.121 -37.116 1.00 70.81 194 LYS A N 1
ATOM 1593 C CA . LYS A 1 194 ? 19.074 3.276 -36.006 1.00 70.81 194 LYS A CA 1
ATOM 1594 C C . LYS A 1 194 ? 17.632 3.332 -36.538 1.00 70.81 194 LYS A C 1
ATOM 1596 O O . LYS A 1 194 ? 17.337 4.158 -37.404 1.00 70.81 194 LYS A O 1
ATOM 1601 N N . PRO A 1 195 ? 16.695 2.555 -35.965 1.00 64.25 195 PRO A N 1
ATOM 1602 C CA . PRO A 1 195 ? 15.287 2.679 -36.316 1.00 64.25 195 PRO A CA 1
ATOM 1603 C C . PRO A 1 195 ? 14.760 4.077 -35.957 1.00 64.25 195 PRO A C 1
ATOM 1605 O O . PRO A 1 195 ? 15.028 4.600 -34.869 1.00 64.25 195 PRO A O 1
ATOM 1608 N N . LEU A 1 196 ? 13.992 4.688 -36.866 1.00 59.69 196 LEU A N 1
ATOM 1609 C CA . LEU A 1 196 ? 13.306 5.956 -36.598 1.00 59.69 196 LEU A CA 1
ATOM 1610 C C . LEU A 1 196 ? 12.371 5.792 -35.390 1.00 59.69 196 LEU A C 1
ATOM 1612 O O . LEU A 1 196 ? 11.800 4.722 -35.186 1.00 59.69 196 LEU A O 1
ATOM 1616 N N . LEU A 1 197 ? 12.137 6.876 -34.642 1.00 55.50 197 LEU A N 1
ATOM 1617 C CA . LEU A 1 197 ? 11.223 6.898 -33.480 1.00 55.50 197 LEU A CA 1
ATOM 1618 C C . LEU A 1 197 ? 9.785 6.443 -33.814 1.00 55.50 197 LEU A C 1
ATOM 1620 O O . LEU A 1 197 ? 9.001 6.106 -32.932 1.00 55.50 197 LEU A O 1
ATOM 1624 N N . GLN A 1 198 ? 9.440 6.447 -35.098 1.00 49.03 198 GLN A N 1
ATOM 1625 C CA . GLN A 1 198 ? 8.149 6.034 -35.644 1.00 49.03 198 GLN A CA 1
ATOM 1626 C C . GLN A 1 198 ? 8.074 4.507 -35.842 1.00 49.03 198 GLN A C 1
ATOM 1628 O O . GLN A 1 198 ? 7.003 3.923 -35.730 1.00 49.03 198 GLN A O 1
ATOM 1633 N N . PHE A 1 199 ? 9.226 3.861 -36.070 1.00 48.75 199 PHE A N 1
ATOM 1634 C CA . PHE A 1 199 ? 9.402 2.419 -36.268 1.00 48.75 199 PHE A CA 1
ATOM 1635 C C . PHE A 1 199 ? 10.070 1.747 -35.055 1.00 48.75 199 PHE A C 1
ATOM 1637 O O . PHE A 1 199 ? 10.621 0.661 -35.163 1.00 48.75 199 PHE A O 1
ATOM 1644 N N . THR A 1 200 ? 10.048 2.351 -33.866 1.00 51.38 200 THR A N 1
ATOM 1645 C CA . THR A 1 200 ? 10.509 1.714 -32.614 1.00 51.38 200 THR A CA 1
ATOM 1646 C C . THR A 1 200 ? 9.467 0.728 -32.059 1.00 51.38 200 THR A C 1
ATOM 1648 O O . THR A 1 200 ? 9.106 0.768 -30.885 1.00 51.38 200 THR A O 1
ATOM 1651 N N . TYR A 1 201 ? 8.974 -0.173 -32.914 1.00 44.75 201 TYR A N 1
ATOM 1652 C CA . TYR A 1 201 ? 8.005 -1.237 -32.598 1.00 44.75 201 TYR A CA 1
ATOM 1653 C C . TYR A 1 201 ? 8.538 -2.236 -31.545 1.00 44.75 201 TYR A C 1
ATOM 1655 O O . TYR A 1 201 ? 7.768 -2.927 -30.883 1.00 44.75 201 TYR A O 1
ATOM 1663 N N . LEU A 1 202 ? 9.861 -2.266 -31.331 1.00 46.19 202 LEU A N 1
ATOM 1664 C CA . LEU A 1 202 ? 10.540 -2.941 -30.223 1.00 46.19 202 LEU A CA 1
ATOM 1665 C C . LEU A 1 202 ? 11.138 -1.903 -29.268 1.00 46.19 202 LEU A C 1
ATOM 1667 O O . LEU A 1 202 ? 12.351 -1.698 -29.199 1.00 46.19 202 LEU A O 1
ATOM 1671 N N . ASN A 1 203 ? 10.285 -1.302 -28.443 1.00 53.19 203 ASN A N 1
ATOM 1672 C CA . ASN A 1 203 ? 10.722 -0.341 -27.444 1.00 53.19 203 ASN A CA 1
ATOM 1673 C C . ASN A 1 203 ? 11.451 -0.883 -26.181 1.00 53.19 203 ASN A C 1
ATOM 1675 O O . ASN A 1 203 ? 11.614 -0.096 -25.253 1.00 53.19 203 ASN A O 1
ATOM 1679 N N . PRO A 1 204 ? 11.967 -2.133 -26.058 1.00 52.62 204 PRO A N 1
ATOM 1680 C CA . PRO A 1 204 ? 13.036 -2.438 -25.101 1.00 52.62 204 PRO A CA 1
ATOM 1681 C C . PRO A 1 204 ? 14.205 -1.448 -25.119 1.00 52.62 204 PRO A C 1
ATOM 1683 O O . PRO A 1 204 ? 14.774 -1.205 -24.066 1.00 52.62 204 PRO A O 1
ATOM 1686 N N . PHE A 1 205 ? 14.564 -0.840 -26.254 1.00 59.41 205 PHE A N 1
ATOM 1687 C CA . PHE A 1 205 ? 15.804 -0.058 -26.361 1.00 59.41 205 PHE A CA 1
ATOM 1688 C C . PHE A 1 205 ? 15.762 1.334 -25.715 1.00 59.41 205 PHE A C 1
ATOM 1690 O O . PHE A 1 205 ? 16.729 1.713 -25.051 1.00 59.41 205 PHE A O 1
ATOM 1697 N N . ILE A 1 206 ? 14.646 2.070 -25.816 1.00 57.06 206 ILE A N 1
ATOM 1698 C CA . ILE A 1 206 ? 14.465 3.307 -25.029 1.00 57.06 206 ILE A CA 1
ATOM 1699 C C . ILE A 1 206 ? 14.372 2.954 -23.537 1.00 57.06 206 ILE A C 1
ATOM 1701 O O . ILE A 1 206 ? 14.827 3.723 -22.696 1.00 57.06 206 ILE A O 1
ATOM 1705 N N . ASN A 1 207 ? 13.894 1.753 -23.196 1.00 57.88 207 ASN A N 1
ATOM 1706 C CA . ASN A 1 207 ? 13.864 1.295 -21.806 1.00 57.88 207 ASN A CA 1
ATOM 1707 C C . ASN A 1 207 ? 15.228 0.970 -21.248 1.00 57.88 207 ASN A C 1
ATOM 1709 O O . ASN A 1 207 ? 15.508 1.353 -20.118 1.00 57.88 207 ASN A O 1
ATOM 1713 N N . LEU A 1 208 ? 16.077 0.276 -22.021 1.00 63.34 208 LEU A N 1
ATOM 1714 C CA . LEU A 1 208 ? 17.457 0.026 -21.613 1.00 63.34 208 LEU A CA 1
ATOM 1715 C C . LEU A 1 208 ? 18.109 1.370 -21.267 1.00 63.34 208 LEU A C 1
ATOM 1717 O O . LEU A 1 208 ? 18.747 1.497 -20.230 1.00 63.34 208 LEU A O 1
ATOM 1721 N N . GLN A 1 209 ? 17.855 2.395 -22.083 1.00 61.44 209 GLN A N 1
ATOM 1722 C CA . GLN A 1 209 ? 18.349 3.751 -21.881 1.00 61.44 209 GLN A CA 1
ATOM 1723 C C . GLN A 1 209 ? 17.812 4.402 -20.592 1.00 61.44 209 GLN A C 1
ATOM 1725 O O . GLN A 1 209 ? 18.606 4.917 -19.804 1.00 61.44 209 GLN A O 1
ATOM 1730 N N . THR A 1 210 ? 16.496 4.366 -20.342 1.00 60.06 210 THR A N 1
ATOM 1731 C CA . THR A 1 210 ? 15.909 4.929 -19.110 1.00 60.06 210 THR A CA 1
ATOM 1732 C C . THR A 1 210 ? 16.342 4.166 -17.858 1.00 60.06 210 THR A C 1
ATOM 1734 O O . THR A 1 210 ? 16.644 4.784 -16.840 1.00 60.06 210 THR A O 1
ATOM 1737 N N . CYS A 1 211 ? 16.434 2.837 -17.935 1.00 61.44 211 CYS A N 1
ATOM 1738 C CA . CYS A 1 211 ? 16.873 1.977 -16.838 1.00 61.44 211 CYS A CA 1
ATOM 1739 C C . CYS A 1 211 ? 18.348 2.194 -16.500 1.00 61.44 211 CYS A C 1
ATOM 1741 O O . CYS A 1 211 ? 18.695 2.256 -15.325 1.00 61.44 211 CYS A O 1
ATOM 1743 N N . VAL A 1 212 ? 19.212 2.332 -17.511 1.00 60.38 212 VAL A N 1
ATOM 1744 C CA . VAL A 1 212 ? 20.624 2.682 -17.313 1.00 60.38 212 VAL A CA 1
ATOM 1745 C C . VAL A 1 212 ? 20.715 4.028 -16.598 1.00 60.38 212 VAL A C 1
ATOM 1747 O O . VAL A 1 212 ? 21.387 4.103 -15.580 1.00 60.38 212 VAL A O 1
ATOM 1750 N N . SER A 1 213 ? 19.965 5.052 -17.022 1.00 57.56 213 SER A N 1
ATOM 1751 C CA . SER A 1 213 ? 19.986 6.355 -16.339 1.00 57.56 213 SER A CA 1
ATOM 1752 C C . SER A 1 213 ? 19.448 6.342 -14.900 1.00 57.56 213 SER A C 1
ATOM 1754 O O . SER A 1 213 ? 19.902 7.145 -14.094 1.00 57.56 213 SER A O 1
ATOM 1756 N N . SER A 1 214 ? 18.502 5.456 -14.560 1.00 53.94 214 SER A N 1
ATOM 1757 C CA . SER A 1 214 ? 17.878 5.409 -13.226 1.00 53.94 214 SER A CA 1
ATOM 1758 C C . SER A 1 214 ? 18.594 4.490 -12.234 1.00 53.94 214 SER A C 1
ATOM 1760 O O . SER A 1 214 ? 18.544 4.736 -11.033 1.00 53.94 214 SER A O 1
ATOM 1762 N N . PHE A 1 215 ? 19.226 3.418 -12.718 1.00 53.75 215 PHE A N 1
ATOM 1763 C CA . PHE A 1 215 ? 19.887 2.403 -11.891 1.00 53.75 215 PHE A CA 1
ATOM 1764 C C . PHE A 1 215 ? 21.399 2.389 -12.029 1.00 53.75 215 PHE A C 1
ATOM 1766 O O . PHE A 1 215 ? 22.002 1.461 -11.502 1.00 53.75 215 PHE A O 1
ATOM 1773 N N . LEU A 1 216 ? 22.000 3.361 -12.725 1.00 51.09 216 LEU A N 1
ATOM 1774 C CA . LEU A 1 216 ? 23.448 3.519 -12.856 1.00 51.09 216 LEU A CA 1
ATOM 1775 C C . LEU A 1 216 ? 24.077 3.334 -11.454 1.00 51.09 216 LEU A C 1
ATOM 1777 O O . LEU A 1 216 ? 23.890 4.208 -10.605 1.00 51.09 216 LEU A O 1
ATOM 1781 N N . PRO A 1 217 ? 24.741 2.201 -11.126 1.00 42.16 217 PRO A N 1
ATOM 1782 C CA . PRO A 1 217 ? 25.502 2.106 -9.901 1.00 42.16 217 PRO A CA 1
ATOM 1783 C C . PRO A 1 217 ? 26.435 3.303 -9.862 1.00 42.16 217 PRO A C 1
ATOM 1785 O O . PRO A 1 217 ? 27.165 3.565 -10.814 1.00 42.16 217 PRO A O 1
ATOM 1788 N N . SER A 1 218 ? 26.433 4.006 -8.737 1.00 38.66 218 SER A N 1
ATOM 1789 C CA . SER A 1 218 ? 27.360 5.099 -8.437 1.00 38.66 218 SER A CA 1
ATOM 1790 C C . SER A 1 218 ? 28.840 4.697 -8.529 1.00 38.66 218 SER A C 1
ATOM 1792 O O . SER A 1 218 ? 29.708 5.543 -8.385 1.00 38.66 218 SER A O 1
ATOM 1794 N N . ASN A 1 219 ? 29.117 3.414 -8.779 1.00 37.09 219 ASN A N 1
ATOM 1795 C CA . ASN A 1 219 ? 30.431 2.837 -9.034 1.00 37.09 219 ASN A CA 1
ATOM 1796 C C . ASN A 1 219 ? 30.675 2.576 -10.530 1.00 37.09 219 ASN A C 1
ATOM 1798 O O . ASN A 1 219 ? 31.509 1.739 -10.874 1.00 37.09 219 ASN A O 1
ATOM 1802 N N . PHE A 1 220 ? 29.934 3.213 -11.439 1.00 40.03 220 PHE A N 1
ATOM 1803 C CA . PHE A 1 220 ? 30.291 3.192 -12.851 1.00 40.03 220 PHE A CA 1
ATOM 1804 C C . PHE A 1 220 ? 31.444 4.159 -13.131 1.00 40.03 220 PHE A C 1
ATOM 1806 O O . PHE A 1 220 ? 31.314 5.137 -13.859 1.00 40.03 220 PHE A O 1
ATOM 1813 N N . ASP A 1 221 ? 32.624 3.753 -12.666 1.00 40.34 221 ASP A N 1
ATOM 1814 C CA . ASP A 1 221 ? 33.908 4.080 -13.284 1.00 40.34 221 ASP A CA 1
ATOM 1815 C C . ASP A 1 221 ? 34.019 3.496 -14.723 1.00 40.34 221 ASP A C 1
ATOM 1817 O O . ASP A 1 221 ? 35.069 3.528 -15.346 1.00 40.34 221 ASP A O 1
ATOM 1821 N N . THR A 1 222 ? 32.956 2.958 -15.335 1.00 44.47 222 THR A N 1
ATOM 1822 C CA . THR A 1 222 ? 33.052 2.133 -16.558 1.00 44.47 222 THR A CA 1
ATOM 1823 C C . THR A 1 222 ? 33.172 2.878 -17.875 1.00 44.47 222 THR A C 1
ATOM 1825 O O . THR A 1 222 ? 33.405 2.230 -18.891 1.00 44.47 222 THR A O 1
ATOM 1828 N N . CYS A 1 223 ? 33.040 4.208 -17.917 1.00 45.28 223 CYS A N 1
ATOM 1829 C CA . CYS A 1 223 ? 33.568 4.925 -19.087 1.00 45.28 223 CYS A CA 1
ATOM 1830 C C . CYS A 1 223 ? 35.098 4.886 -19.112 1.00 45.28 223 CYS A C 1
ATOM 1832 O O . CYS A 1 223 ? 35.686 5.036 -20.180 1.00 45.28 223 CYS A O 1
ATOM 1834 N N . TYR A 1 224 ? 35.730 4.648 -17.960 1.00 48.28 224 TYR A N 1
ATOM 1835 C CA . TYR A 1 224 ? 37.172 4.619 -17.832 1.00 48.28 224 TYR A CA 1
ATOM 1836 C C . TYR A 1 224 ? 37.790 3.289 -18.276 1.00 48.28 224 TYR A C 1
ATOM 1838 O O . TYR A 1 224 ? 38.900 3.311 -18.785 1.00 48.28 224 TYR A O 1
ATOM 1846 N N . ASP A 1 225 ? 37.061 2.170 -18.234 1.00 48.28 225 ASP A N 1
ATOM 1847 C CA . ASP A 1 225 ? 37.532 0.860 -18.732 1.00 48.28 225 ASP A CA 1
ATOM 1848 C C . ASP A 1 225 ? 37.342 0.660 -20.250 1.00 48.28 225 ASP A C 1
ATOM 1850 O O . ASP A 1 225 ? 37.493 -0.442 -20.783 1.00 48.28 225 ASP A O 1
ATOM 1854 N N . ILE A 1 226 ? 36.996 1.722 -20.978 1.00 58.50 226 ILE A N 1
ATOM 1855 C CA . ILE A 1 226 ? 36.889 1.706 -22.438 1.00 58.50 226 ILE A CA 1
ATOM 1856 C C . ILE A 1 226 ? 38.285 1.882 -23.049 1.00 58.50 226 ILE A C 1
ATOM 1858 O O . ILE A 1 226 ? 39.063 2.710 -22.584 1.00 58.50 226 ILE A O 1
ATOM 1862 N N . LEU A 1 227 ? 38.594 1.164 -24.133 1.00 59.78 227 LEU A N 1
ATOM 1863 C CA . LEU A 1 227 ? 39.831 1.377 -24.893 1.00 59.78 227 LEU A CA 1
ATOM 1864 C C . LEU A 1 227 ? 39.850 2.771 -25.536 1.00 59.78 227 LEU A C 1
ATOM 1866 O O . LEU A 1 227 ? 38.968 3.111 -26.330 1.00 59.78 227 LEU A O 1
ATOM 1870 N N . LEU A 1 228 ? 40.899 3.545 -25.267 1.00 60.94 228 LEU A N 1
ATOM 1871 C CA . LEU A 1 228 ? 41.090 4.918 -25.736 1.00 60.94 228 LEU A CA 1
ATOM 1872 C C . LEU A 1 228 ? 41.018 5.037 -27.265 1.00 60.94 228 LEU A C 1
ATOM 1874 O O . LEU A 1 228 ? 40.439 5.993 -27.776 1.00 60.94 228 LEU A O 1
ATOM 1878 N N . ARG A 1 229 ? 41.507 4.026 -27.999 1.00 59.78 229 ARG A N 1
ATOM 1879 C CA . ARG A 1 229 ? 41.424 3.937 -29.470 1.00 59.78 229 ARG A CA 1
ATOM 1880 C C . ARG A 1 229 ? 40.010 4.168 -30.009 1.00 59.78 229 ARG A C 1
ATOM 1882 O O . ARG A 1 229 ? 39.843 4.759 -31.069 1.00 59.78 229 ARG A O 1
ATOM 1889 N N . SER A 1 230 ? 38.987 3.722 -29.282 1.00 57.03 230 SER A N 1
ATOM 1890 C CA . SER A 1 230 ? 37.588 3.859 -29.706 1.00 57.03 230 SER A CA 1
ATOM 1891 C C . SER A 1 230 ? 37.078 5.307 -29.711 1.00 57.03 230 SER A C 1
ATOM 1893 O O . SER A 1 230 ? 36.077 5.602 -30.371 1.00 57.03 230 SER A O 1
ATOM 1895 N N . LEU A 1 231 ? 37.767 6.215 -29.013 1.00 59.44 231 LEU A N 1
ATOM 1896 C CA . LEU A 1 231 ? 37.402 7.625 -28.867 1.00 59.44 231 LEU A CA 1
ATOM 1897 C C . LEU A 1 231 ? 38.193 8.562 -29.785 1.00 59.44 231 LEU A C 1
ATOM 1899 O O . LEU A 1 231 ? 37.887 9.750 -29.816 1.00 59.44 231 LEU A O 1
ATOM 1903 N N . LEU A 1 232 ? 39.176 8.057 -30.530 1.00 62.84 232 LEU A N 1
ATOM 1904 C CA . LEU A 1 232 ? 40.014 8.855 -31.425 1.00 62.84 232 LEU A CA 1
ATOM 1905 C C . LEU A 1 232 ? 39.318 9.101 -32.768 1.00 62.84 232 LEU A C 1
ATOM 1907 O O . LEU A 1 232 ? 38.661 8.209 -33.306 1.00 62.84 232 LEU A O 1
ATOM 1911 N N . THR A 1 233 ? 39.449 10.311 -33.308 1.00 60.44 233 THR A N 1
ATOM 1912 C CA . THR A 1 233 ? 38.971 10.663 -34.656 1.00 60.44 233 THR A CA 1
ATOM 1913 C C . THR A 1 233 ? 40.104 10.619 -35.664 1.00 60.44 233 THR A C 1
ATOM 1915 O O . THR A 1 233 ? 41.229 10.985 -35.346 1.00 60.44 233 THR A O 1
ATOM 1918 N N . ASN A 1 234 ? 39.768 10.229 -36.894 1.00 57.09 234 ASN A N 1
ATOM 1919 C CA . ASN A 1 234 ? 40.636 10.343 -38.067 1.00 57.09 234 ASN A CA 1
ATOM 1920 C C . ASN A 1 234 ? 40.216 11.496 -38.999 1.00 57.09 234 ASN A C 1
ATOM 1922 O O . ASN A 1 234 ? 40.739 11.612 -40.103 1.00 57.09 234 ASN A O 1
ATOM 1926 N N . HIS A 1 235 ? 39.255 12.330 -38.584 1.00 56.59 235 HIS A N 1
ATOM 1927 C CA . HIS A 1 235 ? 38.794 13.453 -39.395 1.00 56.59 235 HIS A CA 1
ATOM 1928 C C . HIS A 1 235 ? 39.756 14.639 -39.242 1.00 56.59 235 HIS A C 1
ATOM 1930 O O . HIS A 1 235 ? 39.935 15.121 -38.124 1.00 56.59 235 HIS A O 1
ATOM 1936 N N . PRO A 1 236 ? 40.372 15.122 -40.333 1.00 53.47 236 PRO A N 1
ATOM 1937 C CA . PRO A 1 236 ? 41.327 16.215 -40.261 1.00 53.47 236 PRO A CA 1
ATOM 1938 C C . PRO A 1 236 ? 40.593 17.539 -40.037 1.00 53.47 236 PRO A C 1
ATOM 1940 O O . PRO A 1 236 ? 39.693 17.886 -40.800 1.00 53.47 236 PRO A O 1
ATOM 1943 N N . SER A 1 237 ? 40.984 18.299 -39.012 1.00 53.47 237 SER A N 1
ATOM 1944 C CA . SER A 1 237 ? 40.455 19.655 -38.797 1.00 53.47 237 SER A CA 1
ATOM 1945 C C . SER A 1 237 ? 41.531 20.745 -38.672 1.00 53.47 237 SER A C 1
ATOM 1947 O O . SER A 1 237 ? 41.177 21.918 -38.660 1.00 53.47 237 SER A O 1
ATOM 1949 N N . PHE A 1 238 ? 42.826 20.398 -38.596 1.00 54.25 238 PHE A N 1
ATOM 1950 C CA . PHE A 1 238 ? 43.947 21.352 -38.518 1.00 54.25 238 PHE A CA 1
ATOM 1951 C C . PHE A 1 238 ? 45.194 20.847 -39.264 1.00 54.25 238 PHE A C 1
ATOM 1953 O O . PHE A 1 238 ? 45.387 19.643 -39.416 1.00 54.25 238 PHE A O 1
ATOM 1960 N N . HIS A 1 239 ? 46.075 21.771 -39.672 1.00 50.00 239 HIS A N 1
ATOM 1961 C CA . HIS A 1 239 ? 47.317 21.496 -40.416 1.00 50.00 239 HIS A CA 1
ATOM 1962 C C . HIS A 1 239 ? 48.361 20.638 -39.664 1.00 50.00 239 HIS A C 1
ATOM 1964 O O . HIS A 1 239 ? 49.288 20.136 -40.291 1.00 50.00 239 HIS A O 1
ATOM 1970 N N . SER A 1 240 ? 48.218 20.443 -38.349 1.00 55.62 240 SER A N 1
ATOM 1971 C CA . SER A 1 240 ? 49.103 19.629 -37.494 1.00 55.62 240 SER A CA 1
ATOM 1972 C C . SER A 1 240 ? 48.482 18.296 -37.041 1.00 55.62 240 SER A C 1
ATOM 1974 O O . SER A 1 240 ? 48.994 17.652 -36.126 1.00 55.62 240 SER A O 1
ATOM 1976 N N . PHE A 1 241 ? 47.362 17.893 -37.649 1.00 57.97 241 PHE A N 1
ATOM 1977 C CA . PHE A 1 241 ? 46.632 16.678 -37.297 1.00 57.97 241 PHE A CA 1
ATOM 1978 C C . PHE A 1 241 ? 47.394 15.410 -37.705 1.00 57.97 241 PHE A C 1
ATOM 1980 O O . PHE A 1 241 ? 47.742 15.237 -38.873 1.00 57.97 241 PHE A O 1
ATOM 1987 N N . ILE A 1 242 ? 47.597 14.494 -36.756 1.00 62.53 242 ILE A N 1
ATOM 1988 C CA . ILE A 1 242 ? 48.159 13.167 -37.019 1.00 62.53 242 ILE A CA 1
ATOM 1989 C C . ILE A 1 242 ? 47.008 12.151 -36.957 1.00 62.53 242 ILE A C 1
ATOM 1991 O O . ILE A 1 242 ? 46.383 12.022 -35.900 1.00 62.53 242 ILE A O 1
ATOM 1995 N N . PRO A 1 243 ? 46.723 11.405 -38.044 1.00 60.09 243 PRO A N 1
ATOM 1996 C CA . PRO A 1 243 ? 45.750 10.319 -38.027 1.00 60.09 243 PRO A CA 1
ATOM 1997 C C . PRO A 1 243 ? 46.001 9.370 -36.854 1.00 60.09 243 PRO A C 1
ATOM 1999 O O . PRO A 1 243 ? 47.129 8.910 -36.646 1.00 60.09 243 PRO A O 1
ATOM 2002 N N . ALA A 1 244 ? 44.949 9.047 -36.102 1.00 60.25 244 ALA A N 1
ATOM 2003 C CA . ALA A 1 244 ? 45.056 8.204 -34.917 1.00 60.25 244 ALA A CA 1
ATOM 2004 C C . ALA A 1 244 ? 45.666 6.834 -35.246 1.00 60.25 244 ALA A C 1
ATOM 2006 O O . ALA A 1 244 ? 46.397 6.273 -34.433 1.00 60.25 244 ALA A O 1
ATOM 2007 N N . ASP A 1 245 ? 45.439 6.328 -36.459 1.00 60.53 245 ASP A N 1
ATOM 2008 C CA . ASP A 1 245 ? 46.002 5.061 -36.927 1.00 60.53 245 ASP A CA 1
ATOM 2009 C C . ASP A 1 245 ? 47.533 5.086 -37.069 1.00 60.53 245 ASP A C 1
ATOM 2011 O O . ASP A 1 245 ? 48.177 4.086 -36.760 1.00 60.53 245 ASP A O 1
ATOM 2015 N N . LEU A 1 246 ? 48.139 6.223 -37.437 1.00 62.62 246 LEU A N 1
ATOM 2016 C CA . LEU A 1 246 ? 49.603 6.369 -37.513 1.00 62.62 246 LEU A CA 1
ATOM 2017 C C . LEU A 1 246 ? 50.243 6.439 -36.116 1.00 62.62 246 LEU A C 1
ATOM 2019 O O . LEU A 1 246 ? 51.320 5.885 -35.885 1.00 62.62 246 LEU A O 1
ATOM 2023 N N . VAL A 1 247 ? 49.558 7.061 -35.151 1.00 63.81 247 VAL A N 1
ATOM 2024 C CA . VAL A 1 247 ? 49.978 7.075 -33.736 1.00 63.81 247 VAL A CA 1
ATOM 2025 C C . VAL A 1 247 ? 49.844 5.681 -33.107 1.00 63.81 247 VAL A C 1
ATOM 2027 O O . VAL A 1 247 ? 50.706 5.240 -32.353 1.00 63.81 247 VAL A O 1
ATOM 2030 N N . LEU A 1 248 ? 48.792 4.936 -33.443 1.00 62.25 248 LEU A N 1
ATOM 2031 C CA . LEU A 1 248 ? 48.581 3.577 -32.932 1.00 62.25 248 LEU A CA 1
ATOM 2032 C C . LEU A 1 248 ? 49.530 2.542 -33.559 1.00 62.25 248 LEU A C 1
ATOM 2034 O O . LEU A 1 248 ? 49.842 1.545 -32.911 1.00 62.25 248 LEU A O 1
ATOM 2038 N N . GLN A 1 249 ? 50.010 2.773 -34.786 1.00 62.41 249 GLN A N 1
ATOM 2039 C CA . GLN A 1 249 ? 51.049 1.954 -35.428 1.00 62.41 249 GLN A CA 1
ATOM 2040 C C . GLN A 1 249 ? 52.445 2.200 -34.835 1.00 62.41 249 GLN A C 1
ATOM 2042 O O . GLN A 1 249 ? 53.223 1.260 -34.698 1.00 62.41 249 GLN A O 1
ATOM 2047 N N . SER A 1 250 ? 52.753 3.444 -34.458 1.00 62.19 250 SER A N 1
ATOM 2048 C CA . SER A 1 250 ? 54.036 3.826 -33.844 1.00 62.19 250 SER A CA 1
ATOM 2049 C C . SER A 1 250 ? 54.125 3.477 -32.354 1.00 62.19 250 SER A C 1
ATOM 2051 O O . SER A 1 250 ? 55.215 3.223 -31.845 1.00 62.19 250 SER A O 1
ATOM 2053 N N . TYR A 1 251 ? 52.985 3.394 -31.661 1.00 65.50 251 TYR A N 1
ATOM 2054 C CA . TYR A 1 251 ? 52.893 2.989 -30.260 1.00 65.50 251 TYR A CA 1
ATOM 2055 C C . TYR A 1 251 ? 51.936 1.798 -30.106 1.00 65.50 251 TYR A C 1
ATOM 2057 O O . TYR A 1 251 ? 50.771 1.964 -29.748 1.00 65.50 251 TYR A O 1
ATOM 2065 N N . THR A 1 252 ? 52.424 0.572 -30.305 1.00 60.56 252 THR A N 1
ATOM 2066 C CA . THR A 1 252 ? 51.622 -0.661 -30.145 1.00 60.56 252 THR A CA 1
ATOM 2067 C C . THR A 1 252 ? 50.976 -0.778 -28.762 1.00 60.56 252 THR A C 1
ATOM 2069 O O . THR A 1 252 ? 49.829 -1.210 -28.647 1.00 60.56 252 THR A O 1
ATOM 2072 N N . SER A 1 253 ? 51.649 -0.307 -27.709 1.00 60.16 253 SER A N 1
ATOM 2073 C CA . SER A 1 253 ? 51.105 -0.270 -26.342 1.00 60.16 253 SER A CA 1
ATOM 2074 C C . SER A 1 253 ? 49.971 0.751 -26.157 1.00 60.16 253 SER A C 1
ATOM 2076 O O . SER A 1 253 ? 49.186 0.625 -25.220 1.00 60.16 253 SER A O 1
ATOM 2078 N N . ALA A 1 254 ? 49.835 1.746 -27.046 1.00 60.91 254 ALA A N 1
ATOM 2079 C CA . ALA A 1 254 ? 48.742 2.722 -27.004 1.00 60.91 254 ALA A CA 1
ATOM 2080 C C . ALA A 1 254 ? 47.390 2.111 -27.413 1.00 60.91 254 ALA A C 1
ATOM 2082 O O . ALA A 1 254 ? 46.339 2.631 -27.044 1.00 60.91 254 ALA A O 1
ATOM 2083 N N . ILE A 1 255 ? 47.406 0.974 -28.120 1.00 60.38 255 ILE A N 1
ATOM 2084 C CA . ILE A 1 255 ? 46.203 0.232 -28.523 1.00 60.38 255 ILE A CA 1
ATOM 2085 C C . ILE A 1 255 ? 45.455 -0.324 -27.302 1.00 60.38 255 ILE A C 1
ATOM 2087 O O . ILE A 1 255 ? 44.233 -0.450 -27.352 1.00 60.38 255 ILE A O 1
ATOM 2091 N N . GLN A 1 256 ? 46.171 -0.632 -26.215 1.00 62.69 256 GLN A N 1
ATOM 2092 C CA . GLN A 1 256 ? 45.623 -1.219 -24.986 1.00 62.69 256 GLN A CA 1
ATOM 2093 C C . GLN A 1 256 ? 45.283 -0.183 -23.902 1.00 62.69 256 GLN A C 1
ATOM 2095 O O . GLN A 1 256 ? 44.798 -0.566 -22.839 1.00 62.69 256 GLN A O 1
ATOM 2100 N N . LEU A 1 257 ? 45.541 1.108 -24.147 1.00 65.94 257 LEU A N 1
ATOM 2101 C CA . LEU A 1 257 ? 45.268 2.160 -23.169 1.00 65.94 257 LEU A CA 1
ATOM 2102 C C . LEU A 1 257 ? 43.773 2.299 -22.916 1.00 65.94 257 LEU A C 1
ATOM 2104 O O . LEU A 1 257 ? 42.973 2.343 -23.854 1.00 65.94 257 LEU A O 1
ATOM 2108 N N . LEU A 1 258 ? 43.419 2.430 -21.646 1.00 65.00 258 LEU A N 1
ATOM 2109 C CA . LEU A 1 258 ? 42.066 2.700 -21.201 1.00 65.00 258 LEU A CA 1
ATOM 2110 C C . LEU A 1 258 ? 41.841 4.207 -21.043 1.00 65.00 258 LEU A C 1
ATOM 2112 O O . LEU A 1 258 ? 42.774 5.002 -20.915 1.00 65.00 258 LEU A O 1
ATOM 2116 N N . VAL A 1 259 ? 40.582 4.627 -21.037 1.00 64.44 259 VAL A N 1
ATOM 2117 C CA . VAL A 1 259 ? 40.207 6.025 -20.784 1.00 64.44 259 VAL A CA 1
ATOM 2118 C C . VAL A 1 259 ? 40.588 6.451 -19.356 1.00 64.44 259 VAL A C 1
ATOM 2120 O O . VAL A 1 259 ? 40.968 7.605 -19.165 1.00 64.44 259 VAL A O 1
ATOM 2123 N N . SER A 1 260 ? 40.596 5.534 -18.374 1.00 60.22 260 SER A N 1
ATOM 2124 C CA . SER A 1 260 ? 41.133 5.728 -17.004 1.00 60.22 260 SER A CA 1
ATOM 2125 C C . SER A 1 260 ? 42.586 6.159 -16.997 1.00 60.22 260 SER A C 1
ATOM 2127 O O . SER A 1 260 ? 42.973 6.956 -16.141 1.00 60.22 260 SER A O 1
ATOM 2129 N N . ASP A 1 261 ? 43.386 5.632 -17.923 1.00 65.75 261 ASP A N 1
ATOM 2130 C CA . ASP A 1 261 ? 44.832 5.839 -17.944 1.00 65.75 261 ASP A CA 1
ATOM 2131 C C . ASP A 1 261 ? 45.198 7.274 -18.353 1.00 65.75 261 ASP A C 1
ATOM 2133 O O . ASP A 1 261 ? 46.262 7.773 -17.983 1.00 65.75 261 ASP A O 1
ATOM 2137 N N . VAL A 1 262 ? 44.317 7.948 -19.105 1.00 66.62 262 VAL A N 1
ATOM 2138 C CA . VAL A 1 262 ? 44.556 9.286 -19.676 1.00 66.62 262 VAL A CA 1
ATOM 2139 C C . VAL A 1 262 ? 43.658 10.365 -19.067 1.00 66.62 262 VAL A C 1
ATOM 2141 O O . VAL A 1 262 ? 44.094 11.508 -18.922 1.00 66.62 262 VAL A O 1
ATOM 2144 N N . PHE A 1 263 ? 42.443 10.018 -18.644 1.00 68.00 263 PHE A N 1
ATOM 2145 C CA . PHE A 1 263 ? 41.454 10.966 -18.134 1.00 68.00 263 PHE A CA 1
ATOM 2146 C C . PHE A 1 263 ? 41.068 10.694 -16.674 1.00 68.00 263 PHE A C 1
ATOM 2148 O O . PHE A 1 263 ? 41.104 9.561 -16.192 1.00 68.00 263 PHE A O 1
ATOM 2155 N N . LEU A 1 264 ? 40.680 11.753 -15.962 1.00 62.75 264 LEU A N 1
ATOM 2156 C CA . LEU A 1 264 ? 40.076 11.712 -14.632 1.00 62.75 264 LEU A CA 1
ATOM 2157 C C . LEU A 1 264 ? 38.673 12.330 -14.659 1.00 62.75 264 LEU A C 1
ATOM 2159 O O . LEU A 1 264 ? 38.435 13.294 -15.387 1.00 62.75 264 LEU A O 1
ATOM 2163 N N . PHE A 1 265 ? 37.755 11.793 -13.855 1.00 55.88 265 PHE A N 1
ATOM 2164 C CA . PHE A 1 265 ? 36.521 12.498 -13.510 1.00 55.88 265 PHE A CA 1
ATOM 2165 C C . PHE A 1 265 ? 36.819 13.466 -12.375 1.00 55.88 265 PHE A C 1
ATOM 2167 O O . PHE A 1 265 ? 37.377 13.050 -11.361 1.00 55.88 265 PHE A O 1
ATOM 2174 N N . ASP A 1 266 ? 36.431 14.726 -12.514 1.00 54.81 266 ASP A N 1
ATOM 2175 C CA . ASP A 1 266 ? 36.367 15.639 -11.382 1.00 54.81 266 ASP A CA 1
ATOM 2176 C C . ASP A 1 266 ? 34.938 15.614 -10.806 1.00 54.81 266 ASP A C 1
ATOM 2178 O O . ASP A 1 266 ? 34.020 16.145 -11.440 1.00 54.81 266 ASP A O 1
ATOM 2182 N N . PRO A 1 267 ? 34.712 14.985 -9.637 1.00 43.41 267 PRO A N 1
ATOM 2183 C CA . PRO A 1 267 ? 33.377 14.829 -9.069 1.00 43.41 267 PRO A CA 1
ATOM 2184 C C . PRO A 1 267 ? 32.737 16.159 -8.648 1.00 43.41 267 PRO A C 1
ATOM 2186 O O . PRO A 1 267 ? 31.507 16.241 -8.618 1.00 43.41 267 PRO A O 1
ATOM 2189 N N . GLU A 1 268 ? 33.528 17.200 -8.368 1.00 42.62 268 GLU A N 1
ATOM 2190 C CA . GLU A 1 268 ? 33.014 18.516 -7.966 1.00 42.62 268 GLU A CA 1
ATOM 2191 C C . GLU A 1 268 ? 32.516 19.332 -9.160 1.00 42.62 268 GLU A C 1
ATOM 2193 O O . GLU A 1 268 ? 31.489 20.006 -9.065 1.00 42.62 268 GLU A O 1
ATOM 2198 N N . SER A 1 269 ? 33.209 19.244 -10.300 1.00 43.44 269 SER A N 1
ATOM 2199 C CA . SER A 1 269 ? 32.808 19.938 -11.530 1.00 43.44 269 SER A CA 1
ATOM 2200 C C . SER A 1 269 ? 31.983 19.077 -12.490 1.00 43.44 269 SER A C 1
ATOM 2202 O O . SER A 1 269 ? 31.395 19.619 -13.422 1.00 43.44 269 SER A O 1
ATOM 2204 N N . GLN A 1 270 ? 31.888 17.763 -12.253 1.00 47.91 270 GLN A N 1
ATOM 2205 C CA . GLN A 1 270 ? 31.281 16.777 -13.159 1.00 47.91 270 GLN A CA 1
ATOM 2206 C C . GLN A 1 270 ? 31.917 16.792 -14.566 1.00 47.91 270 GLN A C 1
ATOM 2208 O O . GLN A 1 270 ? 31.255 16.490 -15.558 1.00 47.91 270 GLN A O 1
ATOM 2213 N N . VAL A 1 271 ? 33.205 17.153 -14.662 1.00 54.50 271 VAL A N 1
ATOM 2214 C CA . VAL A 1 271 ? 33.949 17.279 -15.929 1.00 54.50 271 VAL A CA 1
ATOM 2215 C C . VAL A 1 271 ? 35.020 16.196 -16.040 1.00 54.50 271 VAL A C 1
ATOM 2217 O O . VAL A 1 271 ? 35.694 15.856 -15.068 1.00 54.50 271 VAL A O 1
ATOM 2220 N N . ILE A 1 272 ? 35.231 15.693 -17.258 1.00 61.19 272 ILE A N 1
ATOM 2221 C CA . ILE A 1 272 ? 36.368 14.829 -17.585 1.00 61.19 272 ILE A CA 1
ATOM 2222 C C . ILE A 1 272 ? 37.593 15.697 -17.899 1.00 61.19 272 ILE A C 1
ATOM 2224 O O . ILE A 1 272 ? 37.571 16.487 -18.842 1.00 61.19 272 ILE A O 1
ATOM 2228 N N . ARG A 1 273 ? 38.677 15.543 -17.131 1.00 61.59 273 ARG A N 1
ATOM 2229 C CA . ARG A 1 273 ? 39.952 16.254 -17.340 1.00 61.59 273 ARG A CA 1
ATOM 2230 C C . ARG A 1 273 ? 41.058 15.293 -17.764 1.00 61.59 273 ARG A C 1
ATOM 2232 O O . ARG A 1 273 ? 41.067 14.135 -17.358 1.00 61.59 273 ARG A O 1
ATOM 2239 N N . VAL A 1 274 ? 42.014 15.774 -18.557 1.00 67.88 274 VAL A N 1
ATOM 2240 C CA . VAL A 1 274 ? 43.252 15.031 -18.848 1.00 67.88 274 VAL A CA 1
ATOM 2241 C C . VAL A 1 274 ? 44.090 14.956 -17.568 1.00 67.88 274 VAL A C 1
ATOM 2243 O O . VAL A 1 274 ? 44.202 15.941 -16.837 1.00 67.88 274 VAL A O 1
ATOM 2246 N N . ARG A 1 275 ? 44.659 13.786 -17.265 1.00 69.00 275 ARG A N 1
ATOM 2247 C CA . ARG A 1 275 ? 45.520 13.602 -16.090 1.00 69.00 275 ARG A CA 1
ATOM 2248 C C . ARG A 1 275 ? 46.826 14.377 -16.253 1.00 69.00 275 ARG A C 1
ATOM 2250 O O . ARG A 1 275 ? 47.422 14.399 -17.321 1.00 69.00 275 ARG A O 1
ATOM 2257 N N . PHE A 1 276 ? 47.302 14.963 -15.159 1.00 60.47 276 PHE A N 1
ATOM 2258 C CA . PHE A 1 276 ? 48.619 15.613 -15.097 1.00 60.47 276 PHE A CA 1
ATOM 2259 C C . PHE A 1 276 ? 49.674 14.730 -14.410 1.00 60.47 276 PHE A C 1
ATOM 2261 O O . PHE A 1 276 ? 50.873 14.952 -14.567 1.00 60.47 276 PHE A O 1
ATOM 2268 N N . SER A 1 277 ? 49.232 13.692 -13.688 1.00 62.47 277 SER A N 1
ATOM 2269 C CA . SER A 1 277 ? 50.089 12.694 -13.047 1.00 62.47 277 SER A CA 1
ATOM 2270 C C . SER A 1 277 ? 49.722 11.291 -13.522 1.00 62.47 277 SER A C 1
ATOM 2272 O O . SER A 1 277 ? 48.570 10.871 -13.422 1.00 62.47 277 SER A O 1
ATOM 2274 N N . PHE A 1 278 ? 50.724 10.576 -14.035 1.00 65.94 278 PHE A N 1
ATOM 2275 C CA . PHE A 1 278 ? 50.590 9.230 -14.607 1.00 65.94 278 PHE A CA 1
ATOM 2276 C C . PHE A 1 278 ? 51.348 8.167 -13.802 1.00 65.94 278 PHE A C 1
ATOM 2278 O O . PHE A 1 278 ? 51.251 6.978 -14.099 1.00 65.94 278 PHE A O 1
ATOM 2285 N N . ARG A 1 279 ? 52.117 8.578 -12.782 1.00 56.44 279 ARG A N 1
ATOM 2286 C CA . ARG A 1 279 ? 52.890 7.660 -11.936 1.00 56.44 279 ARG A CA 1
ATOM 2287 C C . ARG A 1 279 ? 51.929 6.876 -11.030 1.00 56.44 279 ARG A C 1
ATOM 2289 O O . ARG A 1 279 ? 51.071 7.479 -10.398 1.00 56.44 279 ARG A O 1
ATOM 2296 N N . HIS A 1 280 ? 52.091 5.552 -10.981 1.00 54.31 280 HIS A N 1
ATOM 2297 C CA . HIS A 1 280 ? 51.323 4.593 -10.160 1.00 54.31 280 HIS A CA 1
ATOM 2298 C C . HIS A 1 280 ? 49.851 4.336 -10.539 1.00 54.31 280 HIS A C 1
ATOM 2300 O O . HIS A 1 280 ? 49.213 3.520 -9.881 1.00 54.31 280 HIS A O 1
ATOM 2306 N N . VAL A 1 281 ? 49.315 4.971 -11.589 1.00 53.72 281 VAL A N 1
ATOM 2307 C CA . VAL A 1 281 ? 47.887 4.845 -11.962 1.00 53.72 281 VAL A CA 1
ATOM 2308 C C . VAL A 1 281 ? 47.677 4.157 -13.313 1.00 53.72 281 VAL A C 1
ATOM 2310 O O . VAL A 1 281 ? 46.758 3.357 -13.441 1.00 53.72 281 VAL A O 1
ATOM 2313 N N . SER A 1 282 ? 48.527 4.436 -14.307 1.00 59.56 282 SER A N 1
ATOM 2314 C CA . SER A 1 282 ? 48.430 3.832 -15.643 1.00 59.56 282 SER A CA 1
ATOM 2315 C C . SER A 1 282 ? 49.331 2.604 -15.771 1.00 59.56 282 SER A C 1
ATOM 2317 O O . SER A 1 282 ? 50.467 2.603 -15.287 1.00 59.56 282 SER A O 1
ATOM 2319 N N . ARG A 1 283 ? 48.856 1.582 -16.494 1.00 63.06 283 ARG A N 1
ATOM 2320 C CA . ARG A 1 283 ? 49.648 0.392 -16.865 1.00 63.06 283 ARG A CA 1
ATOM 2321 C C . ARG A 1 283 ? 50.847 0.738 -17.765 1.00 63.06 283 ARG A C 1
ATOM 2323 O O . ARG A 1 283 ? 51.840 0.014 -17.762 1.00 63.06 283 ARG A O 1
ATOM 2330 N N . HIS A 1 284 ? 50.783 1.861 -18.491 1.00 70.00 284 HIS A N 1
ATOM 2331 C CA . HIS A 1 284 ? 51.834 2.362 -19.387 1.00 70.00 284 HIS A CA 1
ATOM 2332 C C . HIS A 1 284 ? 52.060 3.878 -19.204 1.00 70.00 284 HIS A C 1
ATOM 2334 O O . HIS A 1 284 ? 51.659 4.678 -20.051 1.00 70.00 284 HIS A O 1
ATOM 2340 N N . PRO A 1 285 ? 52.732 4.313 -18.123 1.00 67.94 285 PRO A N 1
ATOM 2341 C CA . PRO A 1 285 ? 52.767 5.717 -17.698 1.00 67.94 285 PRO A CA 1
ATOM 2342 C C . PRO A 1 285 ? 53.453 6.665 -18.693 1.00 67.94 285 PRO A C 1
ATOM 2344 O O . PRO A 1 285 ? 53.055 7.822 -18.821 1.00 67.94 285 PRO A O 1
ATOM 2347 N N . THR A 1 286 ? 54.472 6.194 -19.415 1.00 70.25 286 THR A N 1
ATOM 2348 C CA . THR A 1 286 ? 55.170 6.967 -20.455 1.00 70.25 286 THR A CA 1
ATOM 2349 C C . THR A 1 286 ? 54.299 7.159 -21.690 1.00 70.25 286 THR A C 1
ATOM 2351 O O . THR A 1 286 ? 54.177 8.277 -22.181 1.00 70.25 286 THR A O 1
ATOM 2354 N N . VAL A 1 287 ? 53.632 6.097 -22.146 1.00 72.62 287 VAL A N 1
ATOM 2355 C CA . VAL A 1 287 ? 52.749 6.129 -23.320 1.00 72.62 287 VAL A CA 1
ATOM 2356 C C . VAL A 1 287 ? 51.493 6.952 -23.027 1.00 72.62 287 VAL A C 1
ATOM 2358 O O . VAL A 1 287 ? 51.126 7.798 -23.836 1.00 72.62 287 VAL A O 1
ATOM 2361 N N . SER A 1 288 ? 50.880 6.800 -21.847 1.00 71.94 288 SER A N 1
ATOM 2362 C CA . SER A 1 288 ? 49.737 7.622 -21.423 1.00 71.94 288 SER A CA 1
ATOM 2363 C C . SER A 1 288 ? 50.080 9.106 -21.355 1.00 71.94 288 SER A C 1
ATOM 2365 O O . SER A 1 288 ? 49.284 9.925 -21.804 1.00 71.94 288 SER A O 1
ATOM 2367 N N . LYS A 1 289 ? 51.272 9.459 -20.851 1.00 74.38 289 LYS A N 1
ATOM 2368 C CA . LYS A 1 289 ? 51.742 10.849 -20.818 1.00 74.38 289 LYS A CA 1
ATOM 2369 C C . LYS A 1 289 ? 51.948 11.405 -22.229 1.00 74.38 289 LYS A C 1
ATOM 2371 O O . LYS A 1 289 ? 51.517 12.521 -22.498 1.00 74.38 289 LYS A O 1
ATOM 2376 N N . SER A 1 290 ? 52.568 10.643 -23.130 1.00 71.50 290 SER A N 1
ATOM 2377 C CA . SER A 1 290 ? 52.764 11.067 -24.522 1.00 71.50 290 SER A CA 1
ATOM 2378 C C . SER A 1 290 ? 51.432 11.267 -25.245 1.00 71.50 290 SER A C 1
ATOM 2380 O O . SER A 1 290 ? 51.222 12.309 -25.856 1.00 71.50 290 SER A O 1
ATOM 2382 N N . VAL A 1 291 ? 50.492 10.328 -25.107 1.00 71.00 291 VAL A N 1
ATOM 2383 C CA . VAL A 1 291 ? 49.151 10.444 -25.700 1.00 71.00 291 VAL A CA 1
ATOM 2384 C C . VAL A 1 291 ? 48.373 11.620 -25.098 1.00 71.00 291 VAL A C 1
ATOM 2386 O O . VAL A 1 291 ? 47.756 12.378 -25.838 1.00 71.00 291 VAL A O 1
ATOM 2389 N N . ALA A 1 292 ? 48.454 11.843 -23.784 1.00 71.06 292 ALA A N 1
ATOM 2390 C CA . ALA A 1 292 ? 47.853 13.007 -23.132 1.00 71.06 292 ALA A CA 1
ATOM 2391 C C . ALA A 1 292 ? 48.406 14.337 -23.667 1.00 71.06 292 ALA A C 1
ATOM 2393 O O . ALA A 1 292 ? 47.641 15.266 -23.911 1.00 71.06 292 ALA A O 1
ATOM 2394 N N . MET A 1 293 ? 49.720 14.422 -23.898 1.00 72.81 293 MET A N 1
ATOM 2395 C CA . MET A 1 293 ? 50.350 15.610 -24.480 1.00 72.81 293 MET A CA 1
ATOM 2396 C C . MET A 1 293 ? 49.928 15.837 -25.936 1.00 72.81 293 MET A C 1
ATOM 2398 O O . MET A 1 293 ? 49.700 16.983 -26.305 1.00 72.81 293 MET A O 1
ATOM 2402 N N . LEU A 1 294 ? 49.760 14.774 -26.732 1.00 70.88 294 LEU A N 1
ATOM 2403 C CA . LEU A 1 294 ? 49.245 14.855 -28.109 1.00 70.88 294 LEU A CA 1
ATOM 2404 C C . LEU A 1 294 ? 47.778 15.319 -28.169 1.00 70.88 294 LEU A C 1
ATOM 2406 O O . LEU A 1 294 ? 47.376 15.992 -29.118 1.00 70.88 294 LEU A O 1
ATOM 2410 N N . ILE A 1 295 ? 46.981 14.976 -27.151 1.00 70.69 295 ILE A N 1
ATOM 2411 C CA . ILE A 1 295 ? 45.601 15.462 -26.990 1.00 70.69 295 ILE A CA 1
ATOM 2412 C C . ILE A 1 295 ? 45.601 16.950 -26.618 1.00 70.69 295 ILE A C 1
ATOM 2414 O O . ILE A 1 295 ? 44.864 17.734 -27.213 1.00 70.69 295 ILE A O 1
ATOM 2418 N N . LEU A 1 296 ? 46.444 17.352 -25.657 1.00 69.38 296 LEU A N 1
ATOM 2419 C CA . LEU A 1 296 ? 46.562 18.744 -25.204 1.00 69.38 296 LEU A CA 1
ATOM 2420 C C . LEU A 1 296 ? 47.149 19.676 -26.277 1.00 69.38 296 LEU A C 1
ATOM 2422 O O . LEU A 1 296 ? 46.787 20.846 -26.321 1.00 69.38 296 LEU A O 1
ATOM 2426 N N . SER A 1 297 ? 48.021 19.170 -27.154 1.00 67.44 297 SER A N 1
ATOM 2427 C CA . SER A 1 297 ? 48.591 19.919 -28.284 1.00 67.44 297 SER A CA 1
ATOM 2428 C C . SER A 1 297 ? 47.682 19.964 -29.521 1.00 67.44 297 SER A C 1
ATOM 2430 O O . SER A 1 297 ? 48.093 20.488 -30.556 1.00 67.44 297 SER A O 1
ATOM 2432 N N . HIS A 1 298 ? 46.464 19.413 -29.436 1.00 62.62 298 HIS A N 1
ATOM 2433 C CA . HIS A 1 298 ? 45.492 19.286 -30.532 1.00 62.62 298 HIS A CA 1
ATOM 2434 C C . HIS A 1 298 ? 45.961 18.467 -31.750 1.00 62.62 298 HIS A C 1
ATOM 2436 O O . HIS A 1 298 ? 45.274 18.444 -32.772 1.00 62.62 298 HIS A O 1
ATOM 2442 N N . GLN A 1 299 ? 47.089 17.761 -31.648 1.00 65.56 299 GLN A N 1
ATOM 2443 C CA . GLN A 1 299 ? 47.619 16.911 -32.720 1.00 65.56 299 GLN A CA 1
ATOM 2444 C C . GLN A 1 299 ? 46.823 15.612 -32.876 1.00 65.56 299 GLN A C 1
ATOM 2446 O O . GLN A 1 299 ? 46.752 15.059 -33.972 1.00 65.56 299 GLN A O 1
ATOM 2451 N N . LEU A 1 300 ? 46.193 15.145 -31.794 1.00 66.12 300 LEU A N 1
ATOM 2452 C CA . LEU A 1 300 ? 45.340 13.964 -31.773 1.00 66.12 300 LEU A CA 1
ATOM 2453 C C . LEU A 1 300 ? 43.979 14.328 -31.164 1.00 66.12 300 LEU A C 1
ATOM 2455 O O . LEU A 1 300 ? 43.880 14.777 -30.022 1.00 66.12 300 LEU A O 1
ATOM 2459 N N . GLN A 1 301 ? 42.916 14.166 -31.955 1.00 64.00 301 GLN A N 1
ATOM 2460 C CA . GLN A 1 301 ? 41.579 14.644 -31.606 1.00 64.00 301 GLN A CA 1
ATOM 2461 C C . GLN A 1 301 ? 40.643 13.526 -31.164 1.00 64.00 301 GLN A C 1
ATOM 2463 O O . GLN A 1 301 ? 40.552 12.463 -31.786 1.00 64.00 301 GLN A O 1
ATOM 2468 N N . LEU A 1 302 ? 39.892 13.809 -30.102 1.00 66.75 302 LEU A N 1
ATOM 2469 C CA . LEU A 1 302 ? 38.829 12.946 -29.601 1.00 66.75 302 LEU A CA 1
ATOM 2470 C C . LEU A 1 302 ? 37.530 13.204 -30.360 1.00 66.75 302 LEU A C 1
ATOM 2472 O O . LEU A 1 302 ? 37.270 14.309 -30.835 1.00 66.75 302 LEU A O 1
ATOM 2476 N N . LYS A 1 303 ? 36.670 12.189 -30.414 1.00 64.44 303 LYS A N 1
ATOM 2477 C CA . LYS A 1 303 ? 35.351 12.304 -31.031 1.00 64.44 303 LYS A CA 1
ATOM 2478 C C . LYS A 1 303 ? 34.528 13.400 -30.352 1.00 64.44 303 LYS A C 1
ATOM 2480 O O . LYS A 1 303 ? 34.508 13.478 -29.120 1.00 64.44 303 LYS A O 1
ATOM 2485 N N . PRO A 1 304 ? 33.786 14.212 -31.130 1.00 57.12 304 PRO A N 1
ATOM 2486 C CA . PRO A 1 304 ? 33.075 15.378 -30.611 1.00 57.12 304 PRO A CA 1
ATOM 2487 C C . PRO A 1 304 ? 32.062 15.036 -29.507 1.00 57.12 304 PRO A C 1
ATOM 2489 O O . PRO A 1 304 ? 31.820 15.861 -28.632 1.00 57.12 304 PRO A O 1
ATOM 2492 N N . PHE A 1 305 ? 31.518 13.811 -29.462 1.00 55.91 305 PHE A N 1
ATOM 2493 C CA . PHE A 1 305 ? 30.624 13.395 -28.372 1.00 55.91 305 PHE A CA 1
ATOM 2494 C C . PHE A 1 305 ? 31.315 13.286 -27.004 1.00 55.91 305 PHE A C 1
ATOM 2496 O O . PHE A 1 305 ? 30.656 13.499 -25.988 1.00 55.91 305 PHE A O 1
ATOM 2503 N N . PHE A 1 306 ? 32.612 12.970 -26.952 1.00 58.88 306 PHE A N 1
ATOM 2504 C CA . PHE A 1 306 ? 33.363 12.886 -25.695 1.00 58.88 306 PHE A CA 1
ATOM 2505 C C . PHE A 1 306 ? 33.655 14.290 -25.147 1.00 58.88 306 PHE A C 1
ATOM 2507 O O . PHE A 1 306 ? 33.567 14.525 -23.947 1.00 58.88 306 PHE A O 1
ATOM 2514 N N . LEU A 1 307 ? 33.880 15.253 -26.047 1.00 54.44 307 LEU A N 1
ATOM 2515 C CA . LEU A 1 307 ? 34.074 16.666 -25.712 1.00 54.44 307 LEU A CA 1
ATOM 2516 C C . LEU A 1 307 ? 32.781 17.351 -25.238 1.00 54.44 307 LEU A C 1
ATOM 2518 O O . LEU A 1 307 ? 32.846 18.270 -24.437 1.00 54.44 307 LEU A O 1
ATOM 2522 N N . THR A 1 308 ? 31.600 16.885 -25.663 1.00 49.34 308 THR A N 1
ATOM 2523 C CA . THR A 1 308 ? 30.303 17.435 -25.204 1.00 49.34 308 THR A CA 1
ATOM 2524 C C . THR A 1 308 ? 29.881 17.020 -23.786 1.00 49.34 308 THR A C 1
ATOM 2526 O O . THR A 1 308 ? 28.807 17.419 -23.341 1.00 49.34 308 THR A O 1
ATOM 2529 N N . GLN A 1 309 ? 30.681 16.225 -23.064 1.00 50.75 309 GLN A N 1
ATOM 2530 C CA . GLN A 1 309 ? 30.451 15.957 -21.634 1.00 50.75 309 GLN A CA 1
ATOM 2531 C C . GLN A 1 309 ? 30.879 17.122 -20.720 1.00 50.75 309 GLN A C 1
ATOM 2533 O O . GLN A 1 309 ? 30.786 17.001 -19.503 1.00 50.75 309 GLN A O 1
ATOM 2538 N N . SER A 1 310 ? 31.288 18.264 -21.283 1.00 40.03 310 SER A N 1
ATOM 2539 C CA . SER A 1 310 ? 31.372 19.550 -20.588 1.00 40.03 310 SER A CA 1
ATOM 2540 C C . SER A 1 310 ? 30.149 20.427 -20.917 1.00 40.03 310 SER A C 1
ATOM 2542 O O . SER A 1 310 ? 30.114 21.084 -21.958 1.00 40.03 310 SER A O 1
ATOM 2544 N N . PRO A 1 311 ? 29.104 20.465 -20.071 1.00 36.78 311 PRO A N 1
ATOM 2545 C CA . PRO A 1 311 ? 28.043 21.445 -20.236 1.00 36.78 311 PRO A CA 1
ATOM 2546 C C . PRO A 1 311 ? 28.338 22.745 -19.461 1.00 36.78 311 PRO A C 1
ATOM 2548 O O . PRO A 1 311 ? 29.025 22.730 -18.434 1.00 36.78 311 PRO A O 1
ATOM 2551 N N . PRO A 1 312 ? 27.778 23.880 -19.917 1.00 30.44 312 PRO A N 1
ATOM 2552 C CA . PRO A 1 312 ? 27.708 25.105 -19.141 1.00 30.44 312 PRO A CA 1
ATOM 2553 C C . PRO A 1 312 ? 26.632 24.977 -18.045 1.00 30.44 312 PRO A C 1
ATOM 2555 O O . PRO A 1 312 ? 25.528 24.518 -18.305 1.00 30.44 312 PRO A O 1
ATOM 2558 N N . GLN A 1 313 ? 26.986 25.430 -16.840 1.00 29.56 313 GLN A N 1
ATOM 2559 C CA . GLN A 1 313 ? 26.134 26.032 -15.802 1.00 29.56 313 GLN A CA 1
ATOM 2560 C C . GLN A 1 313 ? 24.881 25.287 -15.250 1.00 29.56 313 GLN A C 1
ATOM 2562 O O . GLN A 1 313 ? 23.903 25.023 -15.936 1.00 29.56 313 GLN A O 1
ATOM 2567 N N . PHE A 1 314 ? 24.901 25.136 -13.914 1.00 25.22 314 PHE A N 1
ATOM 2568 C CA . PHE A 1 314 ? 23.807 24.923 -12.943 1.00 25.22 314 PHE A CA 1
ATOM 2569 C C . PHE A 1 314 ? 22.925 23.663 -13.044 1.00 25.22 314 PHE A C 1
ATOM 2571 O O . PHE A 1 314 ? 21.961 23.603 -13.796 1.00 25.22 314 PHE A O 1
ATOM 2578 N N . SER A 1 315 ? 23.080 22.741 -12.087 1.00 23.11 315 SER A N 1
ATOM 2579 C CA . SER A 1 315 ? 22.253 22.703 -10.859 1.00 23.11 315 SER A CA 1
ATOM 2580 C C . SER A 1 315 ? 22.696 21.563 -9.928 1.00 23.11 315 SER A C 1
ATOM 2582 O O . SER A 1 315 ? 22.855 20.414 -10.326 1.00 23.11 315 SER A O 1
ATOM 2584 N N . ARG A 1 316 ? 22.929 21.915 -8.657 1.00 30.94 316 ARG A N 1
ATOM 2585 C CA . ARG A 1 316 ? 23.241 20.988 -7.563 1.00 30.94 316 ARG A CA 1
ATOM 2586 C C . ARG A 1 316 ? 22.023 20.122 -7.263 1.00 30.94 316 ARG A C 1
ATOM 2588 O O . ARG A 1 316 ? 20.996 20.671 -6.881 1.00 30.94 316 ARG A O 1
ATOM 2595 N N . LEU A 1 317 ? 22.185 18.803 -7.280 1.00 22.61 317 LEU A N 1
ATOM 2596 C CA . LEU A 1 317 ? 21.385 17.888 -6.468 1.00 22.61 317 LEU A CA 1
ATOM 2597 C C . LEU A 1 317 ? 22.305 16.794 -5.921 1.00 22.61 317 LEU A C 1
ATOM 2599 O O . LEU A 1 317 ? 22.759 15.909 -6.639 1.00 22.61 317 LEU A O 1
ATOM 2603 N N . SER A 1 318 ? 22.583 16.898 -4.621 1.00 27.80 318 SER A N 1
ATOM 2604 C CA . SER A 1 318 ? 23.098 15.808 -3.799 1.00 27.80 318 SER A CA 1
ATOM 2605 C C . SER A 1 318 ? 22.100 14.653 -3.867 1.00 27.80 318 SER A C 1
ATOM 2607 O O . SER A 1 318 ? 20.981 14.766 -3.366 1.00 27.80 318 SER A O 1
ATOM 2609 N N . VAL A 1 319 ? 22.488 13.556 -4.516 1.00 24.19 319 VAL A N 1
ATOM 2610 C CA . VAL A 1 319 ? 21.756 12.291 -4.459 1.00 24.19 319 VAL A CA 1
ATOM 2611 C C . VAL A 1 319 ? 22.646 11.302 -3.731 1.00 24.19 319 VAL A C 1
ATOM 2613 O O . VAL A 1 319 ? 23.664 10.843 -4.241 1.00 24.19 319 VAL A O 1
ATOM 2616 N N . SER A 1 320 ? 22.256 11.002 -2.497 1.00 25.31 320 SER A N 1
ATOM 2617 C CA . SER A 1 320 ? 22.789 9.882 -1.737 1.00 25.31 320 SER A CA 1
ATOM 2618 C C . SER A 1 320 ? 22.430 8.588 -2.467 1.00 25.31 320 SER A C 1
ATOM 2620 O O . SER A 1 320 ? 21.262 8.225 -2.605 1.00 25.31 320 SER A O 1
ATOM 2622 N N . SER A 1 321 ? 23.453 7.909 -2.975 1.00 27.70 321 SER A N 1
ATOM 2623 C CA . SER A 1 321 ? 23.329 6.647 -3.695 1.00 27.70 321 SER A CA 1
ATOM 2624 C C . SER A 1 321 ? 22.679 5.565 -2.823 1.00 27.70 321 SER A C 1
ATOM 2626 O O . SER A 1 321 ? 23.076 5.393 -1.663 1.00 27.70 321 SER A O 1
ATOM 2628 N N . PRO A 1 322 ? 21.753 4.749 -3.359 1.00 28.31 322 PRO A N 1
ATOM 2629 C CA . PRO A 1 322 ? 21.382 3.508 -2.710 1.00 28.31 322 PRO A CA 1
ATOM 2630 C C . PRO A 1 322 ? 22.569 2.552 -2.863 1.00 28.31 322 PRO A C 1
ATOM 2632 O O . PRO A 1 322 ? 22.809 1.977 -3.922 1.00 28.31 322 PRO A O 1
ATOM 2635 N N . THR A 1 323 ? 23.346 2.387 -1.797 1.00 28.47 323 THR A N 1
ATOM 2636 C CA . THR A 1 323 ? 24.309 1.291 -1.703 1.00 28.47 323 THR A CA 1
ATOM 2637 C C . THR A 1 323 ? 23.518 -0.013 -1.738 1.00 28.47 323 THR A C 1
ATOM 2639 O O . THR A 1 323 ? 22.906 -0.421 -0.750 1.00 28.47 323 THR A O 1
ATOM 2642 N N . ILE A 1 324 ? 23.499 -0.676 -2.897 1.00 36.88 324 ILE A N 1
ATOM 2643 C CA . ILE A 1 324 ? 23.006 -2.047 -3.020 1.00 36.88 324 ILE A CA 1
ATOM 2644 C C . ILE A 1 324 ? 23.975 -2.910 -2.210 1.00 36.88 324 ILE A C 1
ATOM 2646 O O . ILE A 1 324 ? 24.994 -3.381 -2.710 1.00 36.88 324 ILE A O 1
ATOM 2650 N N . ARG A 1 325 ? 23.684 -3.082 -0.916 1.00 29.84 325 ARG A N 1
ATOM 2651 C CA . ARG A 1 325 ? 24.336 -4.082 -0.075 1.00 29.84 325 ARG A CA 1
ATOM 2652 C C . ARG A 1 325 ? 24.021 -5.438 -0.695 1.00 29.84 325 ARG A C 1
ATOM 2654 O O . ARG A 1 325 ? 22.951 -5.998 -0.469 1.00 29.84 325 ARG A O 1
ATOM 2661 N N . CYS A 1 326 ? 24.951 -5.954 -1.494 1.00 33.16 326 CYS A N 1
ATOM 2662 C CA . CYS A 1 326 ? 24.948 -7.324 -1.993 1.00 33.16 326 CYS A CA 1
ATOM 2663 C C . CYS A 1 326 ? 25.259 -8.267 -0.820 1.00 33.16 326 CYS A C 1
ATOM 2665 O O . CYS A 1 326 ? 26.339 -8.834 -0.702 1.00 33.16 326 CYS A O 1
ATOM 2667 N N . GLY A 1 327 ? 24.313 -8.354 0.113 1.00 30.19 327 GLY A N 1
ATOM 2668 C CA . GLY A 1 327 ? 24.290 -9.334 1.180 1.00 30.19 327 GLY A CA 1
ATOM 2669 C C . GLY A 1 327 ? 23.338 -10.456 0.791 1.00 30.19 327 GLY A C 1
ATOM 2670 O O . GLY A 1 327 ? 22.149 -10.215 0.593 1.00 30.19 327 GLY A O 1
ATOM 2671 N N . SER A 1 328 ? 23.865 -11.681 0.764 1.00 31.77 328 SER A N 1
ATOM 2672 C CA . SER A 1 328 ? 23.183 -12.977 0.609 1.00 31.77 328 SER A CA 1
ATOM 2673 C C . SER A 1 328 ? 22.880 -13.477 -0.815 1.00 31.77 328 SER A C 1
ATOM 2675 O O . SER A 1 328 ? 22.658 -12.721 -1.756 1.00 31.77 328 SER A O 1
ATOM 2677 N N . ARG A 1 329 ? 22.915 -14.815 -0.936 1.00 38.66 329 ARG A N 1
ATOM 2678 C CA . ARG A 1 329 ? 22.787 -15.684 -2.124 1.00 38.66 329 ARG A CA 1
ATOM 2679 C C . ARG A 1 329 ? 21.411 -15.585 -2.815 1.00 38.66 329 ARG A C 1
ATOM 2681 O O . ARG A 1 329 ? 20.729 -16.591 -2.990 1.00 38.66 329 ARG A O 1
ATOM 2688 N N . ILE A 1 330 ? 20.951 -14.389 -3.165 1.00 42.28 330 ILE A N 1
ATOM 2689 C CA . ILE A 1 330 ? 19.694 -14.204 -3.897 1.00 42.28 330 ILE A CA 1
ATOM 2690 C C . ILE A 1 330 ? 20.006 -14.286 -5.393 1.00 42.28 330 ILE A C 1
ATOM 2692 O O . ILE A 1 330 ? 20.815 -13.519 -5.909 1.00 42.28 330 ILE A O 1
ATOM 2696 N N . LEU A 1 331 ? 19.368 -15.227 -6.093 1.00 46.84 331 LEU A N 1
ATOM 2697 C CA . LEU A 1 331 ? 19.450 -15.331 -7.550 1.00 46.84 331 LEU A CA 1
ATOM 2698 C C . LEU A 1 331 ? 18.958 -14.005 -8.166 1.00 46.84 331 LEU A C 1
ATOM 2700 O O . LEU A 1 331 ? 17.798 -13.635 -7.959 1.00 46.84 331 LEU A O 1
ATOM 2704 N N . LEU A 1 332 ? 19.809 -13.312 -8.933 1.00 51.44 332 LEU A N 1
ATOM 2705 C CA . LEU A 1 332 ? 19.509 -12.016 -9.577 1.00 51.44 332 LEU A CA 1
ATOM 2706 C C . LEU A 1 332 ? 18.291 -12.067 -10.524 1.00 51.44 332 LEU A C 1
ATOM 2708 O O . LEU A 1 332 ? 17.709 -11.038 -10.850 1.00 51.44 332 LEU A O 1
ATOM 2712 N N . ASN A 1 333 ? 17.854 -13.272 -10.899 1.00 48.69 333 ASN A N 1
ATOM 2713 C CA . ASN A 1 333 ? 16.689 -13.521 -11.751 1.00 48.69 333 ASN A CA 1
ATOM 2714 C C . ASN A 1 333 ? 15.384 -13.783 -10.975 1.00 48.69 333 ASN A C 1
ATOM 2716 O O . ASN A 1 333 ? 14.344 -14.043 -11.579 1.00 48.69 333 ASN A O 1
ATOM 2720 N N . SER A 1 334 ? 15.395 -13.727 -9.639 1.00 54.84 334 SER A N 1
ATOM 2721 C CA . SER A 1 334 ? 14.180 -13.926 -8.848 1.00 54.84 334 SER A CA 1
ATOM 2722 C C . SER A 1 334 ? 13.288 -12.684 -8.868 1.00 54.84 334 SER A C 1
ATOM 2724 O O . SER A 1 334 ? 13.736 -11.580 -8.571 1.00 54.84 334 SER A O 1
ATOM 2726 N N . ILE A 1 335 ? 11.977 -12.872 -9.057 1.00 55.34 335 ILE A N 1
ATOM 2727 C CA . ILE A 1 335 ? 10.949 -11.834 -8.828 1.00 55.34 335 ILE A CA 1
ATOM 2728 C C . ILE A 1 335 ? 11.114 -11.182 -7.439 1.00 55.34 335 ILE A C 1
ATOM 2730 O O . ILE A 1 335 ? 10.787 -10.012 -7.250 1.00 55.34 335 ILE A O 1
ATOM 2734 N N . ARG A 1 336 ? 11.647 -11.922 -6.456 1.00 56.62 336 ARG A N 1
ATOM 2735 C CA . ARG A 1 336 ? 11.913 -11.425 -5.100 1.00 56.62 336 ARG A CA 1
ATOM 2736 C C . ARG A 1 336 ? 13.043 -10.382 -5.063 1.00 56.62 336 ARG A C 1
ATOM 2738 O O . ARG A 1 336 ? 12.947 -9.459 -4.264 1.00 56.62 336 ARG A O 1
ATOM 2745 N N . HIS A 1 337 ? 14.044 -10.497 -5.937 1.00 61.28 337 HIS A N 1
ATOM 2746 C CA . HIS A 1 337 ? 15.127 -9.520 -6.086 1.00 61.28 337 HIS A CA 1
ATOM 2747 C C . HIS A 1 337 ? 14.604 -8.203 -6.673 1.00 61.28 337 HIS A C 1
ATOM 2749 O O . HIS A 1 337 ? 14.823 -7.140 -6.104 1.00 61.28 337 HIS A O 1
ATOM 2755 N N . PHE A 1 338 ? 13.798 -8.271 -7.735 1.00 59.06 338 PHE A N 1
ATOM 2756 C CA . PHE A 1 338 ? 13.219 -7.073 -8.355 1.00 59.06 338 PHE A CA 1
ATOM 2757 C C . PHE A 1 338 ? 12.322 -6.280 -7.401 1.00 59.06 338 PHE A C 1
ATOM 2759 O O . PHE A 1 338 ? 12.393 -5.057 -7.374 1.00 59.06 338 PHE A O 1
ATOM 2766 N N . LYS A 1 339 ? 11.561 -6.970 -6.542 1.00 60.19 339 LYS A N 1
ATOM 2767 C CA . LYS A 1 339 ? 10.764 -6.331 -5.480 1.00 60.19 339 LYS A CA 1
ATOM 2768 C C . LYS A 1 339 ? 11.614 -5.578 -4.444 1.00 60.19 339 LYS A C 1
ATOM 2770 O O . LYS A 1 339 ? 11.100 -4.670 -3.800 1.00 60.19 339 LYS A O 1
ATOM 2775 N N . GLN A 1 340 ? 12.875 -5.974 -4.244 1.00 61.34 340 GLN A N 1
ATOM 2776 C CA . GLN A 1 340 ? 13.803 -5.289 -3.335 1.00 61.34 340 GLN A CA 1
ATOM 2777 C C . GLN A 1 340 ? 14.424 -4.051 -3.985 1.00 61.34 340 GLN A C 1
ATOM 2779 O O . GLN A 1 340 ? 14.585 -3.048 -3.303 1.00 61.34 340 GLN A O 1
ATOM 2784 N N . ILE A 1 341 ? 14.717 -4.098 -5.290 1.00 58.81 341 ILE A N 1
ATOM 2785 C CA . ILE A 1 341 ? 15.242 -2.945 -6.045 1.00 58.81 341 ILE A CA 1
ATOM 2786 C C . ILE A 1 341 ? 14.235 -1.788 -6.046 1.00 58.81 341 ILE A C 1
ATOM 2788 O O . ILE A 1 341 ? 14.612 -0.629 -5.932 1.00 58.81 341 ILE A O 1
ATOM 2792 N N . THR A 1 342 ? 12.943 -2.102 -6.145 1.00 61.44 342 THR A N 1
ATOM 2793 C CA . THR A 1 342 ? 11.861 -1.108 -6.150 1.00 61.44 342 THR A CA 1
ATOM 2794 C C . THR A 1 342 ? 11.444 -0.639 -4.757 1.00 61.44 342 THR A C 1
ATOM 2796 O O . THR A 1 342 ? 10.502 0.143 -4.642 1.00 61.44 342 THR A O 1
ATOM 2799 N N . ALA A 1 343 ? 12.053 -1.160 -3.687 1.00 59.62 343 ALA A N 1
ATOM 2800 C CA . ALA A 1 343 ? 11.685 -0.760 -2.337 1.00 59.62 343 ALA A CA 1
ATOM 2801 C C . ALA A 1 343 ? 12.168 0.680 -2.089 1.00 59.62 343 ALA A C 1
ATOM 2803 O O . ALA A 1 343 ? 13.351 0.958 -2.282 1.00 59.62 343 ALA A O 1
ATOM 2804 N N . PRO A 1 344 ? 11.289 1.602 -1.661 1.00 58.84 344 PRO A N 1
ATOM 2805 C CA . PRO A 1 344 ? 11.684 2.987 -1.454 1.00 58.84 344 PRO A CA 1
ATOM 2806 C C . PRO A 1 344 ? 12.726 3.082 -0.329 1.00 58.84 344 PRO A C 1
ATOM 2808 O O . PRO A 1 344 ? 12.507 2.586 0.781 1.00 58.84 344 PRO A O 1
ATOM 2811 N N . THR A 1 345 ? 13.857 3.730 -0.615 1.00 53.41 345 THR A N 1
ATOM 2812 C CA . THR A 1 345 ? 14.951 4.013 0.327 1.00 53.41 345 THR A CA 1
ATOM 2813 C C . THR A 1 345 ? 14.524 5.129 1.280 1.00 53.41 345 THR A C 1
ATOM 2815 O O . THR A 1 345 ? 14.891 6.287 1.118 1.00 53.41 345 THR A O 1
ATOM 2818 N N . ILE A 1 346 ? 13.670 4.819 2.256 1.00 54.28 346 ILE A N 1
ATOM 2819 C CA . ILE A 1 346 ? 13.234 5.808 3.252 1.00 54.28 346 ILE A CA 1
ATOM 2820 C C . ILE A 1 346 ? 14.047 5.634 4.534 1.00 54.28 346 ILE A C 1
ATOM 2822 O O . ILE A 1 346 ? 14.227 4.520 5.030 1.00 54.28 346 ILE A O 1
ATOM 2826 N N . SER A 1 347 ? 14.524 6.764 5.063 1.00 46.69 347 SER A N 1
ATOM 2827 C CA . SER A 1 347 ? 15.219 6.860 6.346 1.00 46.69 347 SER A CA 1
ATOM 2828 C C . SER A 1 347 ? 14.362 6.275 7.486 1.00 46.69 347 SER A C 1
ATOM 2830 O O . SER A 1 347 ? 13.172 6.592 7.581 1.00 46.69 347 SER A O 1
ATOM 2832 N N . PRO A 1 348 ? 14.939 5.456 8.386 1.00 49.56 348 PRO A N 1
ATOM 2833 C CA . PRO A 1 348 ? 14.219 4.811 9.490 1.00 49.56 348 PRO A CA 1
ATOM 2834 C C . PRO A 1 348 ? 13.597 5.790 10.504 1.00 49.56 348 PRO A C 1
ATOM 2836 O O . PRO A 1 348 ? 12.814 5.364 11.347 1.00 49.56 348 PRO A O 1
ATOM 2839 N N . ALA A 1 349 ? 13.895 7.092 10.418 1.00 45.75 349 ALA A N 1
ATOM 2840 C CA . ALA A 1 349 ? 13.373 8.117 11.324 1.00 45.75 349 ALA A CA 1
ATOM 2841 C C . ALA A 1 349 ? 11.869 8.433 11.146 1.00 45.75 349 ALA A C 1
ATOM 2843 O O . ALA A 1 349 ? 11.287 9.081 12.008 1.00 45.75 349 ALA A O 1
ATOM 2844 N N . ALA A 1 350 ? 11.224 7.978 10.062 1.00 54.81 350 ALA A N 1
ATOM 2845 C CA . ALA A 1 350 ? 9.823 8.305 9.756 1.00 54.81 350 ALA A CA 1
ATOM 2846 C C . ALA A 1 350 ? 8.790 7.233 10.173 1.00 54.81 350 ALA A C 1
ATOM 2848 O O . ALA A 1 350 ? 7.596 7.405 9.924 1.00 54.81 350 ALA A O 1
ATOM 2849 N N . SER A 1 351 ? 9.203 6.100 10.760 1.00 63.56 351 SER A N 1
ATOM 2850 C CA . SER A 1 351 ? 8.259 5.029 11.116 1.00 63.56 351 SER A CA 1
ATOM 2851 C C . SER A 1 351 ? 7.579 5.281 12.464 1.00 63.56 351 SER A C 1
ATOM 2853 O O . SER A 1 351 ? 8.252 5.341 13.490 1.00 63.56 351 SER A O 1
ATOM 2855 N N . LEU A 1 352 ? 6.243 5.326 12.468 1.00 78.94 352 LEU A N 1
ATOM 2856 C CA . LEU A 1 352 ? 5.407 5.539 13.663 1.00 78.94 352 LEU A CA 1
ATOM 2857 C C . LEU A 1 352 ? 5.610 4.471 14.753 1.00 78.94 352 LEU A C 1
ATOM 2859 O O . LEU A 1 352 ? 5.478 4.764 15.937 1.00 78.94 352 LEU A O 1
ATOM 2863 N N . LEU A 1 353 ? 5.945 3.242 14.347 1.00 84.62 353 LEU A N 1
ATOM 2864 C CA . LEU A 1 353 ? 6.300 2.126 15.227 1.00 84.62 353 LEU A CA 1
ATOM 2865 C C . LEU A 1 353 ? 7.605 1.475 14.766 1.00 84.62 353 LEU A C 1
ATOM 2867 O O . LEU A 1 353 ? 7.944 1.506 13.579 1.00 84.62 353 LEU A O 1
ATOM 2871 N N . ARG A 1 354 ? 8.295 0.808 15.694 1.00 86.50 354 ARG A N 1
ATOM 2872 C CA . ARG A 1 354 ? 9.486 -0.002 15.416 1.00 86.50 354 ARG A CA 1
ATOM 2873 C C . ARG A 1 354 ? 9.118 -1.252 14.593 1.00 86.50 354 ARG A C 1
ATOM 2875 O O . ARG A 1 354 ? 8.018 -1.789 14.743 1.00 86.50 354 ARG A O 1
ATOM 2882 N N . PRO A 1 355 ? 10.050 -1.819 13.802 1.00 86.00 355 PRO A N 1
ATOM 2883 C CA . PRO A 1 355 ? 9.779 -2.999 12.973 1.00 86.00 355 PRO A CA 1
ATOM 2884 C C . PRO A 1 355 ? 9.216 -4.217 13.712 1.00 86.00 355 PRO A C 1
ATOM 2886 O O . PRO A 1 355 ? 8.398 -4.950 13.156 1.00 86.00 355 PRO A O 1
ATOM 2889 N N . HIS A 1 356 ? 9.641 -4.447 14.958 1.00 86.56 356 HIS A N 1
ATOM 2890 C CA . HIS A 1 356 ? 9.113 -5.548 15.763 1.00 86.56 356 HIS A CA 1
ATOM 2891 C C . HIS A 1 356 ? 7.656 -5.299 16.185 1.00 86.56 356 HIS A C 1
ATOM 2893 O O . HIS A 1 356 ? 6.854 -6.221 16.114 1.00 86.56 356 HIS A O 1
ATOM 2899 N N . GLN A 1 357 ? 7.287 -4.061 16.531 1.00 89.50 357 GLN A N 1
ATOM 2900 C CA . GLN A 1 357 ? 5.922 -3.692 16.928 1.00 89.50 357 GLN A CA 1
ATOM 2901 C C . GLN A 1 357 ? 4.947 -3.887 15.763 1.00 89.50 357 GLN A C 1
ATOM 2903 O O . GLN A 1 357 ? 3.881 -4.474 15.929 1.00 89.50 357 GLN A O 1
ATOM 2908 N N . TRP A 1 358 ? 5.354 -3.496 14.549 1.00 89.50 358 TRP A N 1
ATOM 2909 C CA . TRP A 1 358 ? 4.589 -3.799 13.337 1.00 89.50 358 TRP A CA 1
ATOM 2910 C C . TRP A 1 358 ? 4.404 -5.298 13.124 1.00 89.50 358 TRP A C 1
ATOM 2912 O O . TRP A 1 358 ? 3.324 -5.735 12.732 1.00 89.50 358 TRP A O 1
ATOM 2922 N N . ARG A 1 359 ? 5.444 -6.100 13.381 1.00 88.38 359 ARG A N 1
ATOM 2923 C CA . ARG A 1 359 ? 5.354 -7.558 13.268 1.00 88.38 359 ARG A CA 1
ATOM 2924 C C . ARG A 1 359 ? 4.330 -8.121 14.248 1.00 88.38 359 ARG A C 1
ATOM 2926 O O . ARG A 1 359 ? 3.491 -8.890 13.796 1.00 88.38 359 ARG A O 1
ATOM 2933 N N . VAL A 1 360 ? 4.371 -7.690 15.513 1.00 88.31 360 VAL A N 1
ATOM 2934 C CA . VAL A 1 360 ? 3.419 -8.107 16.552 1.00 88.31 360 VAL A CA 1
ATOM 2935 C C . VAL A 1 360 ? 1.992 -7.764 16.128 1.00 88.31 360 VAL A C 1
ATOM 2937 O O . VAL A 1 360 ? 1.196 -8.677 15.959 1.00 88.31 360 VAL A O 1
ATOM 2940 N N . LEU A 1 361 ? 1.688 -6.502 15.798 1.00 89.12 361 LEU A N 1
ATOM 2941 C CA . LEU A 1 361 ? 0.348 -6.091 15.342 1.00 89.12 361 LEU A CA 1
ATOM 2942 C C . LEU A 1 361 ? -0.175 -6.929 14.161 1.00 89.12 361 LEU A C 1
ATOM 2944 O O . LEU A 1 361 ? -1.373 -7.201 14.041 1.00 89.12 361 LEU A O 1
ATOM 2948 N N . LEU A 1 362 ? 0.720 -7.316 13.250 1.00 86.31 362 LEU A N 1
ATOM 2949 C CA . LEU A 1 362 ? 0.376 -8.098 12.067 1.00 86.31 362 LEU A CA 1
ATOM 2950 C C . LEU A 1 362 ? 0.241 -9.603 12.336 1.00 86.31 362 LEU A C 1
ATOM 2952 O O . LEU A 1 362 ? -0.367 -10.275 11.497 1.00 86.31 362 LEU A O 1
ATOM 2956 N N . SER A 1 363 ? 0.810 -10.119 13.428 1.00 88.12 363 SER A N 1
ATOM 2957 C CA . SER A 1 363 ? 0.708 -11.521 13.847 1.00 88.12 363 SER A CA 1
ATOM 2958 C C . SER A 1 363 ? -0.366 -11.762 14.903 1.00 88.12 363 SER A C 1
ATOM 2960 O O . SER A 1 363 ? -0.860 -12.880 14.977 1.00 88.12 363 SER A O 1
ATOM 2962 N N . THR A 1 364 ? -0.759 -10.751 15.688 1.00 88.94 364 THR A N 1
ATOM 2963 C CA . THR A 1 364 ? -1.795 -10.895 16.721 1.00 88.94 364 THR A CA 1
ATOM 2964 C C . THR A 1 364 ? -3.092 -11.401 16.099 1.00 88.94 364 THR A C 1
ATOM 2966 O O . THR A 1 364 ? -3.613 -10.786 15.159 1.00 88.94 364 THR A O 1
ATOM 2969 N N . ALA A 1 365 ? -3.626 -12.507 16.613 1.00 91.12 365 ALA A N 1
ATOM 2970 C CA . ALA A 1 365 ? -4.881 -13.088 16.159 1.00 91.12 365 ALA A CA 1
ATOM 2971 C C . ALA A 1 365 ? -6.062 -12.267 16.700 1.00 91.12 365 ALA A C 1
ATOM 2973 O O . ALA A 1 365 ? -6.467 -12.406 17.849 1.00 91.12 365 ALA A O 1
ATOM 2974 N N . VAL A 1 366 ? -6.553 -11.344 15.873 1.00 92.19 366 VAL A N 1
ATOM 2975 C CA . VAL A 1 366 ? -7.693 -10.457 16.148 1.00 92.19 366 VAL A CA 1
ATOM 2976 C C . VAL A 1 366 ? -8.592 -10.377 14.913 1.00 92.19 366 VAL A C 1
ATOM 2978 O O . VAL A 1 366 ? -8.086 -10.562 13.789 1.00 92.19 366 VAL A O 1
ATOM 2981 N N . PRO A 1 367 ? -9.878 -10.010 15.076 1.00 91.12 367 PRO A N 1
ATOM 2982 C CA . PRO A 1 367 ? -10.781 -9.798 13.952 1.00 91.12 367 PRO A CA 1
ATOM 2983 C C . PRO A 1 367 ? -10.186 -8.848 12.902 1.00 91.12 367 PRO A C 1
ATOM 2985 O O . PRO A 1 367 ? -9.586 -7.816 13.224 1.00 91.12 367 PRO A O 1
ATOM 2988 N N . LEU A 1 368 ? -10.365 -9.164 11.614 1.00 88.50 368 LEU A N 1
ATOM 2989 C CA . LEU A 1 368 ? -9.804 -8.371 10.506 1.00 88.50 368 LEU A CA 1
ATOM 2990 C C . LEU A 1 368 ? -10.242 -6.896 10.563 1.00 88.50 368 LEU A C 1
ATOM 2992 O O . LEU A 1 368 ? -9.445 -5.990 10.293 1.00 88.50 368 LEU A O 1
ATOM 2996 N N . THR A 1 369 ? -11.493 -6.647 10.951 1.00 89.81 369 THR A N 1
ATOM 2997 C CA . THR A 1 369 ? -12.045 -5.298 11.111 1.00 89.81 369 THR A CA 1
ATOM 2998 C C . THR A 1 369 ? -11.378 -4.556 12.269 1.00 89.81 369 THR A C 1
ATOM 3000 O O . THR A 1 369 ? -10.993 -3.403 12.088 1.00 89.81 369 THR A O 1
ATOM 3003 N N . ALA A 1 370 ? -11.135 -5.222 13.405 1.00 92.62 370 ALA A N 1
ATOM 3004 C CA . ALA A 1 370 ? -10.419 -4.638 14.543 1.00 92.62 370 ALA A CA 1
ATOM 3005 C C . ALA A 1 370 ? -9.006 -4.203 14.137 1.00 92.62 370 ALA A C 1
ATOM 3007 O O . ALA A 1 370 ? -8.613 -3.054 14.345 1.00 92.62 370 ALA A O 1
ATOM 3008 N N . ARG A 1 371 ? -8.276 -5.081 13.432 1.00 91.75 371 ARG A N 1
ATOM 3009 C CA . ARG A 1 371 ? -6.943 -4.759 12.899 1.00 91.75 371 ARG A CA 1
ATOM 3010 C C . ARG A 1 371 ? -6.975 -3.577 11.928 1.00 91.75 371 ARG A C 1
ATOM 3012 O O . ARG A 1 371 ? -6.046 -2.776 11.912 1.00 91.75 371 ARG A O 1
ATOM 3019 N N . THR A 1 372 ? -8.040 -3.442 11.134 1.00 90.69 372 THR A N 1
ATOM 3020 C CA . THR A 1 372 ? -8.240 -2.290 10.236 1.00 90.69 372 THR A CA 1
ATOM 3021 C C . THR A 1 372 ? -8.359 -0.984 11.002 1.00 90.69 372 THR A C 1
ATOM 3023 O O . THR A 1 372 ? -7.689 -0.015 10.647 1.00 90.69 372 THR A O 1
ATOM 3026 N N . VAL A 1 373 ? -9.194 -0.951 12.040 1.00 92.56 373 VAL A N 1
ATOM 3027 C CA . VAL A 1 373 ? -9.393 0.246 12.867 1.00 92.56 373 VAL A CA 1
ATOM 3028 C C . VAL A 1 373 ? -8.092 0.612 13.577 1.00 92.56 373 VAL A C 1
ATOM 3030 O O . VAL A 1 373 ? -7.652 1.754 13.471 1.00 92.56 373 VAL A O 1
ATOM 3033 N N . TRP A 1 374 ? -7.419 -0.363 14.191 1.00 93.81 374 TRP A N 1
ATOM 3034 C CA . TRP A 1 374 ? -6.147 -0.145 14.882 1.00 93.81 374 TRP A CA 1
ATOM 3035 C C . TRP A 1 374 ? -5.054 0.376 13.942 1.00 93.81 374 TRP A C 1
ATOM 3037 O O . TRP A 1 374 ? -4.433 1.404 14.206 1.00 93.81 374 TRP A O 1
ATOM 3047 N N . TYR A 1 375 ? -4.866 -0.264 12.786 1.00 92.06 375 TYR A N 1
ATOM 3048 C CA . TYR A 1 375 ? -3.896 0.184 11.786 1.00 92.06 375 TYR A CA 1
ATOM 3049 C C . TYR A 1 375 ? -4.156 1.634 11.347 1.00 92.06 375 TYR A C 1
ATOM 3051 O O . TYR A 1 375 ? -3.230 2.434 11.224 1.00 92.06 375 TYR A O 1
ATOM 3059 N N . ARG A 1 376 ? -5.426 1.998 11.140 1.00 92.06 376 ARG A N 1
ATOM 3060 C CA . ARG A 1 376 ? -5.812 3.364 10.764 1.00 92.06 376 ARG A CA 1
ATOM 3061 C C . ARG A 1 376 ? -5.607 4.368 11.890 1.00 92.06 376 ARG A C 1
ATOM 3063 O O . ARG A 1 376 ? -5.256 5.505 11.592 1.00 92.06 376 ARG A O 1
ATOM 3070 N N . ALA A 1 377 ? -5.822 3.963 13.138 1.00 92.69 377 ALA A N 1
ATOM 3071 C CA . ALA A 1 377 ? -5.572 4.792 14.308 1.00 92.69 377 ALA A CA 1
ATOM 3072 C C . ALA A 1 377 ? -4.089 5.172 14.407 1.00 92.69 377 ALA A C 1
ATOM 3074 O O . ALA A 1 377 ? -3.782 6.354 14.511 1.00 92.69 377 ALA A O 1
ATOM 3075 N N . ILE A 1 378 ? -3.182 4.200 14.239 1.00 92.31 378 ILE A N 1
ATOM 3076 C CA . ILE A 1 378 ? -1.730 4.446 14.235 1.00 92.31 378 ILE A CA 1
ATOM 3077 C C . ILE A 1 378 ? -1.346 5.438 13.130 1.00 92.31 378 ILE A C 1
ATOM 3079 O O . ILE A 1 378 ? -0.621 6.390 13.379 1.00 92.31 378 ILE A O 1
ATOM 3083 N N . HIS A 1 379 ? -1.881 5.269 11.916 1.00 90.00 379 HIS A N 1
ATOM 3084 C CA . HIS A 1 379 ? -1.612 6.168 10.781 1.00 90.00 379 HIS A CA 1
ATOM 3085 C C . HIS A 1 379 ? -2.369 7.510 10.826 1.00 90.00 379 HIS A C 1
ATOM 3087 O O . HIS A 1 379 ? -2.305 8.274 9.858 1.00 90.00 379 HIS A O 1
ATOM 3093 N N . ALA A 1 380 ? -3.125 7.791 11.893 1.00 89.69 380 ALA A N 1
ATOM 3094 C CA . ALA A 1 380 ? -4.005 8.958 12.011 1.00 89.69 380 ALA A CA 1
ATOM 3095 C C . ALA A 1 380 ? -4.963 9.126 10.805 1.00 89.69 380 ALA A C 1
ATOM 3097 O O . ALA A 1 380 ? -5.200 10.224 10.300 1.00 89.69 380 ALA A O 1
ATOM 3098 N N . LYS A 1 381 ? -5.510 8.008 10.301 1.00 90.50 381 LYS A N 1
ATOM 3099 C CA . LYS A 1 381 ? -6.473 7.942 9.181 1.00 90.50 381 LYS A CA 1
ATOM 3100 C C . LYS A 1 381 ? -7.854 7.464 9.630 1.00 90.50 381 LYS A C 1
ATOM 3102 O O . LYS A 1 381 ? -8.506 6.649 8.960 1.00 90.50 381 LYS A O 1
ATOM 3107 N N . LEU A 1 382 ? -8.311 7.981 10.766 1.00 91.75 382 LEU A N 1
ATOM 3108 C CA . LEU A 1 382 ? -9.679 7.806 11.248 1.00 91.75 382 LEU A CA 1
ATOM 3109 C C . LEU A 1 382 ? -10.570 8.965 10.759 1.00 91.75 382 LEU A C 1
ATOM 3111 O O . LEU A 1 382 ? -10.078 10.086 10.626 1.00 91.75 382 LEU A O 1
ATOM 3115 N N . PRO A 1 383 ? -11.862 8.730 10.467 1.00 91.06 383 PRO A N 1
ATOM 3116 C CA . PRO A 1 383 ? -12.800 9.763 10.046 1.00 91.06 383 PRO A CA 1
ATOM 3117 C C . PRO A 1 383 ? -13.362 10.470 11.286 1.00 91.06 383 PRO A C 1
ATOM 3119 O O . PRO A 1 383 ? -14.519 10.289 11.644 1.00 91.06 383 PRO A O 1
ATOM 3122 N N . ILE A 1 384 ? -12.507 11.225 11.970 1.00 92.12 384 ILE A N 1
ATOM 3123 C CA . ILE A 1 384 ? -12.880 12.011 13.154 1.00 92.12 384 ILE A CA 1
ATOM 3124 C C . ILE A 1 384 ? -13.758 13.206 12.756 1.00 92.12 384 ILE A C 1
ATOM 3126 O O . ILE A 1 384 ? -13.573 13.760 11.667 1.00 92.12 384 ILE A O 1
ATOM 3130 N N . LYS A 1 385 ? -14.696 13.633 13.614 1.00 90.94 385 LYS A N 1
ATOM 3131 C CA . LYS A 1 385 ? -15.630 14.732 13.302 1.00 90.94 385 LYS A CA 1
ATOM 3132 C C . LYS A 1 385 ? -14.933 16.027 12.899 1.00 90.94 385 LYS A C 1
ATOM 3134 O O . LYS A 1 385 ? -15.359 16.628 11.917 1.00 90.94 385 LYS A O 1
ATOM 3139 N N . SER A 1 386 ? -13.847 16.413 13.570 1.00 90.69 386 SER A N 1
ATOM 3140 C CA . SER A 1 386 ? -13.056 17.601 13.203 1.00 90.69 386 SER A CA 1
ATOM 3141 C C . SER A 1 386 ? -12.561 17.554 11.753 1.00 90.69 386 SER A C 1
ATOM 3143 O O . SER A 1 386 ? -12.686 18.518 10.999 1.00 90.69 386 SER A O 1
ATOM 3145 N N . LEU A 1 387 ? -12.071 16.395 11.321 1.00 90.25 387 LEU A N 1
ATOM 3146 C CA . LEU A 1 387 ? -11.561 16.184 9.973 1.00 90.25 387 LEU A CA 1
ATOM 3147 C C . LEU A 1 387 ? -12.670 16.060 8.927 1.00 90.25 387 LEU A C 1
ATOM 3149 O O . LEU A 1 387 ? -12.488 16.486 7.787 1.00 90.25 387 LEU A O 1
ATOM 3153 N N . LEU A 1 388 ? -13.801 15.458 9.292 1.00 90.75 388 LEU A N 1
ATOM 3154 C CA . LEU A 1 388 ? -14.969 15.381 8.418 1.00 90.75 388 LEU A CA 1
ATOM 3155 C C . LEU A 1 388 ? -15.580 16.761 8.196 1.00 90.75 388 LEU A C 1
ATOM 3157 O O . LEU A 1 388 ? -15.860 17.096 7.053 1.00 90.75 388 LEU A O 1
ATOM 3161 N N . HIS A 1 389 ? -15.695 17.575 9.247 1.00 91.69 389 HIS A N 1
ATOM 3162 C CA . HIS A 1 389 ? -16.121 18.969 9.147 1.00 91.69 389 HIS A CA 1
ATOM 3163 C C . HIS A 1 389 ? -15.200 19.770 8.223 1.00 91.69 389 HIS A C 1
ATOM 3165 O O . HIS A 1 389 ? -15.668 20.441 7.312 1.00 91.69 389 HIS A O 1
ATOM 3171 N N . PHE A 1 390 ? -13.882 19.617 8.382 1.00 90.19 390 PHE A N 1
ATOM 3172 C CA . PHE A 1 390 ? -12.911 20.285 7.516 1.00 90.19 390 PHE A CA 1
ATOM 3173 C C . PHE A 1 390 ? -13.018 19.866 6.037 1.00 90.19 390 PHE A C 1
ATOM 3175 O O . PHE A 1 390 ? -12.812 20.683 5.145 1.00 90.19 390 PHE A O 1
ATOM 3182 N N . ARG A 1 391 ? -13.306 18.589 5.749 1.00 88.38 391 ARG A N 1
ATOM 3183 C CA . ARG A 1 391 ? -13.316 18.060 4.370 1.00 88.38 391 ARG A CA 1
ATOM 3184 C C . ARG A 1 391 ? -14.667 18.143 3.671 1.00 88.38 391 ARG A C 1
ATOM 3186 O O . ARG A 1 391 ? -14.693 18.231 2.448 1.00 88.38 391 ARG A O 1
ATOM 3193 N N . ILE A 1 392 ? -15.755 18.009 4.421 1.00 89.69 392 ILE A N 1
ATOM 3194 C CA . ILE A 1 392 ? -17.131 17.940 3.920 1.00 89.69 392 ILE A CA 1
ATOM 3195 C C . ILE A 1 392 ? -18.038 18.719 4.895 1.00 89.69 392 ILE A C 1
ATOM 3197 O O . ILE A 1 392 ? -18.855 18.125 5.604 1.00 89.69 392 ILE A O 1
ATOM 3201 N N . PRO A 1 393 ? -17.884 20.055 4.972 1.00 89.12 393 PRO A N 1
ATOM 3202 C CA . PRO A 1 393 ? -18.564 20.880 5.973 1.00 89.12 393 PRO A CA 1
ATOM 3203 C C . PRO A 1 393 ? -20.091 20.869 5.835 1.00 89.12 393 PRO A C 1
ATOM 3205 O O . PRO A 1 393 ? -20.786 21.013 6.835 1.00 89.12 393 PRO A O 1
ATOM 3208 N N . HIS A 1 394 ? -20.619 20.652 4.626 1.00 89.56 394 HIS A N 1
ATOM 3209 C CA . HIS A 1 394 ? -22.064 20.580 4.388 1.00 89.56 394 HIS A CA 1
ATOM 3210 C C . HIS A 1 394 ? -22.724 19.383 5.092 1.00 89.56 394 HIS A C 1
ATOM 3212 O O . HIS A 1 394 ? -23.755 19.553 5.735 1.00 89.56 394 HIS A O 1
ATOM 3218 N N . ASP A 1 395 ? -22.105 18.199 5.042 1.00 86.19 395 ASP A N 1
ATOM 3219 C CA . ASP A 1 395 ? -22.635 16.988 5.693 1.00 86.19 395 ASP A CA 1
ATOM 3220 C C . ASP A 1 395 ? -22.279 16.933 7.190 1.00 86.19 395 ASP A C 1
ATOM 3222 O O . ASP A 1 395 ? -22.949 16.288 8.003 1.00 86.19 395 ASP A O 1
ATOM 3226 N N . HIS A 1 396 ? -21.194 17.609 7.577 1.00 88.75 396 HIS A N 1
ATOM 3227 C CA . HIS A 1 396 ? -20.684 17.658 8.941 1.00 88.75 396 HIS A CA 1
ATOM 3228 C C . HIS A 1 396 ? -20.523 19.117 9.389 1.00 88.75 396 HIS A C 1
ATOM 3230 O O . HIS A 1 396 ? -19.403 19.615 9.393 1.00 88.75 396 HIS A O 1
ATOM 3236 N N . PRO A 1 397 ? -21.595 19.802 9.828 1.00 88.00 397 PRO A N 1
ATOM 3237 C CA . PRO A 1 397 ? -21.567 21.246 10.100 1.00 88.00 397 PRO A CA 1
ATOM 3238 C C . PRO A 1 397 ? -20.770 21.646 11.349 1.00 88.00 397 PRO A C 1
ATOM 3240 O O . PRO A 1 397 ? -20.471 22.819 11.532 1.00 88.00 397 PRO A O 1
ATOM 3243 N N . SER A 1 398 ? -20.414 20.688 12.210 1.00 91.38 398 SER A N 1
ATOM 3244 C CA . SER A 1 398 ? -19.682 20.929 13.455 1.00 91.38 398 SER A CA 1
ATOM 3245 C C . SER A 1 398 ? -18.525 19.934 13.631 1.00 91.38 398 SER A C 1
ATOM 3247 O O . SER A 1 398 ? -18.702 18.745 13.321 1.00 91.38 398 SER A O 1
ATOM 3249 N N . PRO A 1 399 ? -17.367 20.388 14.158 1.00 92.81 399 PRO A N 1
ATOM 3250 C CA . PRO A 1 399 ? -16.228 19.538 14.506 1.00 92.81 399 PRO A CA 1
ATOM 3251 C C . PRO A 1 399 ? -16.380 18.846 15.874 1.00 92.81 399 PRO A C 1
ATOM 3253 O O . PRO A 1 399 ? -15.515 18.056 16.262 1.00 92.81 399 PRO A O 1
ATOM 3256 N N . ASN A 1 400 ? -17.452 19.142 16.612 1.00 93.88 400 ASN A N 1
ATOM 3257 C CA . ASN A 1 400 ? -17.650 18.660 17.972 1.00 93.88 400 ASN A CA 1
ATOM 3258 C C . ASN A 1 400 ? -18.167 17.220 17.994 1.00 93.88 400 ASN A C 1
ATOM 3260 O O . ASN A 1 400 ? -18.864 16.747 17.087 1.00 93.88 400 ASN A O 1
ATOM 3264 N N . CYS A 1 401 ? -17.823 16.519 19.068 1.00 92.25 401 CYS A N 1
ATOM 3265 C CA . CYS A 1 401 ? -18.337 15.195 19.353 1.00 92.25 401 CYS A CA 1
ATOM 3266 C C . CYS A 1 401 ? -19.857 15.252 19.556 1.00 92.25 401 CYS A C 1
ATOM 3268 O O . CYS A 1 401 ? -20.377 16.129 20.237 1.00 92.25 401 CYS A O 1
ATOM 3270 N N . THR A 1 402 ? -20.568 14.290 18.968 1.00 90.75 402 THR A N 1
ATOM 3271 C CA . THR A 1 402 ? -22.040 14.187 19.059 1.00 90.75 402 THR A CA 1
ATOM 3272 C C . THR A 1 402 ? -22.504 13.171 20.102 1.00 90.75 402 THR A C 1
ATOM 3274 O O . THR A 1 402 ? -23.696 12.911 20.212 1.00 90.75 402 THR A O 1
ATOM 3277 N N . ILE A 1 403 ? -21.558 12.539 20.802 1.00 89.88 403 ILE A N 1
ATOM 3278 C CA . ILE A 1 403 ? -21.815 11.483 21.788 1.00 89.88 403 ILE A CA 1
ATOM 3279 C C . ILE A 1 403 ? -21.719 12.039 23.209 1.00 89.88 403 ILE A C 1
ATOM 3281 O O . ILE A 1 403 ? -22.502 11.652 24.070 1.00 89.88 403 ILE A O 1
ATOM 3285 N N . CYS A 1 404 ? -20.759 12.929 23.476 1.00 89.62 404 CYS A N 1
ATOM 3286 C CA . CYS A 1 404 ? -20.636 13.562 24.783 1.00 89.62 404 CYS A CA 1
ATOM 3287 C C . CYS A 1 404 ? -21.505 14.821 24.872 1.00 89.62 404 CYS A C 1
ATOM 3289 O O . CYS A 1 404 ? -21.702 15.532 23.889 1.00 89.62 404 CYS A O 1
ATOM 3291 N N . LEU A 1 405 ? -21.976 15.119 26.082 1.00 82.81 405 LEU A N 1
ATOM 3292 C CA . LEU A 1 405 ? -22.758 16.325 26.368 1.00 82.81 405 LEU A CA 1
ATOM 3293 C C . LEU A 1 405 ? -21.894 17.599 26.317 1.00 82.81 405 LEU A C 1
ATOM 3295 O O . LEU A 1 405 ? -22.384 18.671 25.980 1.00 82.81 405 LEU A O 1
ATOM 3299 N N . ASN A 1 406 ? -20.589 17.471 26.579 1.00 79.12 406 ASN A N 1
ATOM 3300 C CA . ASN A 1 406 ? -19.662 18.598 26.721 1.00 79.12 406 ASN A CA 1
ATOM 3301 C C . ASN A 1 406 ? -19.305 19.291 25.393 1.00 79.12 406 ASN A C 1
ATOM 3303 O O . ASN A 1 406 ? -18.548 20.255 25.408 1.00 79.12 406 ASN A O 1
ATOM 3307 N N . SER A 1 407 ? -19.811 18.805 24.249 1.00 80.62 407 SER A N 1
ATOM 3308 C CA . SER A 1 407 ? -19.595 19.402 22.920 1.00 80.62 407 SER A CA 1
ATOM 3309 C C . SER A 1 407 ? -18.124 19.722 22.607 1.00 80.62 407 SER A C 1
ATOM 3311 O O . SER A 1 407 ? -17.813 20.712 21.951 1.00 80.62 407 SER A O 1
ATOM 3313 N N . THR A 1 408 ? -17.203 18.877 23.069 1.00 90.12 408 THR A N 1
ATOM 3314 C CA . THR A 1 408 ? -15.762 19.037 22.849 1.00 90.12 408 THR A CA 1
ATOM 3315 C C . THR A 1 408 ? -15.396 18.730 21.400 1.00 90.12 408 THR A C 1
ATOM 3317 O O . THR A 1 408 ? -15.978 17.828 20.789 1.00 90.12 408 THR A O 1
ATOM 3320 N N . VAL A 1 409 ? -14.398 19.430 20.856 1.00 90.50 409 VAL A N 1
ATOM 3321 C CA . VAL A 1 409 ? -13.849 19.142 19.521 1.00 90.50 409 VAL A CA 1
ATOM 3322 C C . VAL A 1 409 ? -13.334 17.702 19.482 1.00 90.50 409 VAL A C 1
ATOM 3324 O O . VAL A 1 409 ? -12.565 17.285 20.345 1.00 90.50 409 VAL A O 1
ATOM 3327 N N . GLU A 1 410 ? -13.770 16.920 18.493 1.00 90.94 410 GLU A N 1
ATOM 3328 C CA . GLU A 1 410 ? -13.379 15.513 18.394 1.00 90.94 410 GLU A CA 1
ATOM 3329 C C . GLU A 1 410 ? -12.061 15.368 17.620 1.00 90.94 410 GLU A C 1
ATOM 3331 O O . GLU A 1 410 ? -12.035 15.354 16.383 1.00 90.94 410 GLU A O 1
ATOM 3336 N N . ASP A 1 411 ? -10.962 15.245 18.359 1.00 90.94 411 ASP A N 1
ATOM 3337 C CA . ASP A 1 411 ? -9.655 14.839 17.843 1.00 90.94 411 ASP A CA 1
ATOM 3338 C C . ASP A 1 411 ? -9.472 13.304 17.891 1.00 90.94 411 ASP A C 1
ATOM 3340 O O . ASP A 1 411 ? -10.388 12.555 18.238 1.00 90.94 411 ASP A O 1
ATOM 3344 N N . SER A 1 412 ? -8.292 12.798 17.516 1.00 91.06 412 SER A N 1
ATOM 3345 C CA . SER A 1 412 ? -8.014 11.352 17.521 1.00 91.06 412 SER A CA 1
ATOM 3346 C C . SER A 1 412 ? -8.121 10.724 18.915 1.00 91.06 412 SER A C 1
ATOM 3348 O O . SER A 1 412 ? -8.605 9.597 19.034 1.00 91.06 412 SER A O 1
ATOM 3350 N N . LEU A 1 413 ? -7.687 11.428 19.965 1.00 92.44 413 LEU A N 1
ATOM 3351 C CA . LEU A 1 413 ? -7.720 10.915 21.336 1.00 92.44 413 LEU A CA 1
ATOM 3352 C C . LEU A 1 413 ? -9.148 10.904 21.886 1.00 92.44 413 LEU A C 1
ATOM 3354 O O . LEU A 1 413 ? -9.545 9.916 22.495 1.00 92.44 413 LEU A O 1
ATOM 3358 N N . HIS A 1 414 ? -9.952 11.927 21.607 1.00 94.00 414 HIS A N 1
ATOM 3359 C CA . HIS A 1 414 ? -11.366 11.982 21.975 1.00 94.00 414 HIS A CA 1
ATOM 3360 C C . HIS A 1 414 ? -12.216 10.992 21.182 1.00 94.00 414 HIS A C 1
ATOM 3362 O O . HIS A 1 414 ? -13.139 10.359 21.708 1.00 94.00 414 HIS A O 1
ATOM 3368 N N . PHE A 1 415 ? -11.890 10.807 19.904 1.00 94.00 415 PHE A N 1
ATOM 3369 C CA . PHE A 1 415 ? -12.547 9.817 19.068 1.00 94.00 415 PHE A CA 1
ATOM 3370 C C . PHE A 1 415 ? -12.354 8.397 19.619 1.00 94.00 415 PHE A C 1
ATOM 3372 O O . PHE A 1 415 ? -13.304 7.612 19.610 1.00 94.00 415 PHE A O 1
ATOM 3379 N N . LEU A 1 416 ? -11.155 8.077 20.109 1.00 94.50 416 LEU A N 1
ATOM 3380 C CA . LEU A 1 416 ? -10.793 6.734 20.562 1.00 94.50 416 LEU A CA 1
ATOM 3381 C C . LEU A 1 416 ? -11.049 6.493 22.056 1.00 94.50 416 LEU A C 1
ATOM 3383 O O . LEU A 1 416 ? -11.564 5.434 22.415 1.00 94.50 416 LEU A O 1
ATOM 3387 N N . PHE A 1 417 ? -10.681 7.446 22.913 1.00 94.94 417 PHE A N 1
ATOM 3388 C CA . PHE A 1 417 ? -10.464 7.215 24.343 1.00 94.94 417 PHE A CA 1
ATOM 3389 C C . PHE A 1 417 ? -11.160 8.247 25.244 1.00 94.94 417 PHE A C 1
ATOM 3391 O O . PHE A 1 417 ? -12.017 7.860 26.030 1.00 94.94 417 PHE A O 1
ATOM 3398 N N . SER A 1 418 ? -10.845 9.544 25.127 1.00 94.19 418 SER A N 1
ATOM 3399 C CA . SER A 1 418 ? -11.182 10.554 26.156 1.00 94.19 418 SER A CA 1
ATOM 3400 C C . SER A 1 418 ? -12.633 11.048 26.157 1.00 94.19 418 SER A C 1
ATOM 3402 O O . SER A 1 418 ? -13.024 11.838 27.013 1.00 94.19 418 SER A O 1
ATOM 3404 N N . CYS A 1 419 ? -13.468 10.590 25.222 1.00 95.19 419 CYS A N 1
ATOM 3405 C CA . CYS A 1 419 ? -14.905 10.845 25.291 1.00 95.19 419 CYS A CA 1
ATOM 3406 C C . CYS A 1 419 ? -15.499 10.155 26.533 1.00 95.19 419 CYS A C 1
ATOM 3408 O O . CYS A 1 419 ? -15.350 8.939 26.626 1.00 95.19 419 CYS A O 1
ATOM 3410 N N . PRO A 1 420 ? -16.231 10.852 27.428 1.00 94.44 420 PRO A N 1
ATOM 3411 C CA . PRO A 1 420 ? -16.689 10.287 28.703 1.00 94.44 420 PRO A CA 1
ATOM 3412 C C . PRO A 1 420 ? -17.402 8.934 28.577 1.00 94.44 420 PRO A C 1
ATOM 3414 O O . PRO A 1 420 ? -17.059 7.984 29.272 1.00 94.44 420 PRO A O 1
ATOM 3417 N N . LEU A 1 421 ? -18.331 8.795 27.623 1.00 94.31 421 LEU A N 1
ATOM 3418 C CA . LEU A 1 421 ? -19.044 7.530 27.405 1.00 94.31 421 LEU A CA 1
ATOM 3419 C C . LEU A 1 421 ? -18.137 6.412 26.866 1.00 94.31 421 LEU A C 1
ATOM 3421 O O . LEU A 1 421 ? -18.345 5.247 27.189 1.00 94.31 421 LEU A O 1
ATOM 3425 N N . LYS A 1 422 ? -17.121 6.745 26.062 1.00 95.19 422 LYS A N 1
ATOM 3426 C CA . LYS A 1 422 ? -16.149 5.762 25.552 1.00 95.19 422 LYS A CA 1
ATOM 3427 C C . LYS A 1 422 ? -15.145 5.380 26.641 1.00 95.19 422 LYS A C 1
ATOM 3429 O O . LYS A 1 422 ? -14.781 4.214 26.744 1.00 95.19 422 LYS A O 1
ATOM 3434 N N . LEU A 1 423 ? -14.742 6.336 27.4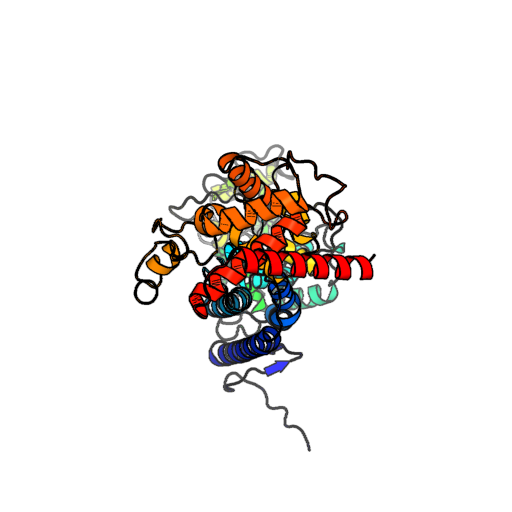76 1.00 95.19 423 LEU A N 1
ATOM 3435 C CA . LEU A 1 423 ? -13.849 6.119 28.608 1.00 95.19 423 LEU A CA 1
ATOM 3436 C C . LEU A 1 423 ? -14.465 5.162 29.633 1.00 95.19 423 LEU A C 1
ATOM 3438 O O . LEU A 1 423 ? -13.770 4.281 30.123 1.00 95.19 423 LEU A O 1
ATOM 3442 N N . LEU A 1 424 ? -15.777 5.253 29.879 1.00 95.25 424 LEU A N 1
ATOM 3443 C CA . LEU A 1 424 ? -16.495 4.292 30.725 1.00 95.25 424 LEU A CA 1
ATOM 3444 C C . LEU A 1 424 ? -16.416 2.857 30.182 1.00 95.25 424 LEU A C 1
ATOM 3446 O O . LEU A 1 424 ? -16.154 1.935 30.949 1.00 95.25 424 LEU A O 1
ATOM 3450 N N . VAL A 1 425 ? -16.565 2.668 28.864 1.00 96.06 425 VAL A N 1
ATOM 3451 C CA . VAL A 1 425 ? -16.381 1.354 28.212 1.00 96.06 425 VAL A CA 1
ATOM 3452 C C . VAL A 1 425 ? -14.954 0.842 28.422 1.00 96.06 425 VAL A C 1
ATOM 3454 O O . VAL A 1 425 ? -14.759 -0.318 28.781 1.00 96.06 425 VAL A O 1
ATOM 3457 N N . TRP A 1 426 ? -13.944 1.702 28.252 1.00 96.19 426 TRP A N 1
ATOM 3458 C CA . TRP A 1 426 ? -12.552 1.329 28.516 1.00 96.19 426 TRP A CA 1
ATOM 3459 C C . TRP A 1 426 ? -12.311 0.961 29.980 1.00 96.19 426 TRP A C 1
ATOM 3461 O O . TRP A 1 426 ? -11.661 -0.046 30.248 1.00 96.19 426 TRP A O 1
ATOM 3471 N N . ARG A 1 427 ? -12.863 1.727 30.923 1.00 94.94 427 ARG A N 1
ATOM 3472 C CA . ARG A 1 427 ? -12.740 1.467 32.360 1.00 94.94 427 ARG A CA 1
ATOM 3473 C C . ARG A 1 427 ? -13.359 0.127 32.743 1.00 94.94 427 ARG A C 1
ATOM 3475 O O . ARG A 1 427 ? -12.721 -0.659 33.436 1.00 94.94 427 ARG A O 1
ATOM 3482 N N . GLU A 1 428 ? -14.567 -0.156 32.259 1.00 94.25 428 GLU A N 1
ATOM 3483 C CA . GLU A 1 428 ? -15.234 -1.440 32.500 1.00 94.25 428 GLU A CA 1
ATOM 3484 C C . GLU A 1 428 ? -14.468 -2.607 31.867 1.00 94.25 428 GLU A C 1
ATOM 3486 O O . GLU A 1 428 ? -14.348 -3.659 32.493 1.00 94.25 428 GLU A O 1
ATOM 3491 N N . MET A 1 429 ? -13.880 -2.418 30.681 1.00 94.19 429 MET A N 1
ATOM 3492 C CA . MET A 1 429 ? -13.014 -3.422 30.054 1.00 94.19 429 MET A CA 1
ATOM 3493 C C . MET A 1 429 ? -11.778 -3.722 30.911 1.00 94.19 429 MET A C 1
ATOM 3495 O O . MET A 1 429 ? -11.491 -4.888 31.178 1.00 94.19 429 MET A O 1
ATOM 3499 N N . PHE A 1 430 ? -11.068 -2.690 31.379 1.00 93.19 430 PHE A N 1
ATOM 3500 C CA . PHE A 1 430 ? -9.896 -2.876 32.238 1.00 93.19 430 PHE A CA 1
ATOM 3501 C C . PHE A 1 430 ? -10.265 -3.569 33.551 1.00 93.19 430 PHE A C 1
ATOM 3503 O O . PHE A 1 430 ? -9.618 -4.552 33.906 1.00 93.19 430 PHE A O 1
ATOM 3510 N N . HIS A 1 431 ? -11.333 -3.115 34.212 1.00 92.12 431 HIS A N 1
ATOM 3511 C CA . HIS A 1 431 ? -11.795 -3.687 35.476 1.00 92.12 431 HIS A CA 1
ATOM 3512 C C . HIS A 1 431 ? -12.219 -5.158 35.340 1.00 92.12 431 HIS A C 1
ATOM 3514 O O . HIS A 1 431 ? -11.919 -5.980 36.200 1.00 92.12 431 HIS A O 1
ATOM 3520 N N . SER A 1 432 ? -12.910 -5.501 34.249 1.00 92.06 432 SER A N 1
ATOM 3521 C CA . SER A 1 432 ? -13.504 -6.834 34.075 1.00 92.06 432 SER A CA 1
ATOM 3522 C C . SER A 1 432 ? -12.532 -7.875 33.519 1.00 92.06 432 SER A C 1
ATOM 3524 O O . SER A 1 432 ? -12.742 -9.066 33.732 1.00 92.06 432 SER A O 1
ATOM 3526 N N . PHE A 1 433 ? -11.499 -7.454 32.777 1.00 92.19 433 PHE A N 1
ATOM 3527 C CA . PHE A 1 433 ? -10.643 -8.383 32.026 1.00 92.19 433 PHE A CA 1
ATOM 3528 C C . PHE A 1 433 ? -9.140 -8.232 32.282 1.00 92.19 433 PHE A C 1
ATOM 3530 O O . PHE A 1 433 ? -8.395 -9.145 31.924 1.00 92.19 433 PHE A O 1
ATOM 3537 N N . ILE A 1 434 ? -8.669 -7.119 32.861 1.00 90.31 434 ILE A N 1
ATOM 3538 C CA . ILE A 1 434 ? -7.232 -6.846 33.038 1.00 90.31 434 ILE A CA 1
ATOM 3539 C C . ILE A 1 434 ? -6.843 -6.790 34.517 1.00 90.31 434 ILE A C 1
ATOM 3541 O O . ILE A 1 434 ? -5.971 -7.550 34.933 1.00 90.31 434 ILE A O 1
ATOM 3545 N N . CYS A 1 435 ? -7.449 -5.891 35.292 1.00 88.38 435 CYS A N 1
ATOM 3546 C CA . CYS A 1 435 ? -7.107 -5.669 36.693 1.00 88.38 435 CYS A CA 1
ATOM 3547 C C . CYS A 1 435 ? -8.320 -5.155 37.466 1.00 88.38 435 CYS A C 1
ATOM 3549 O O . CYS A 1 435 ? -8.959 -4.200 37.035 1.00 88.38 435 CYS A O 1
ATOM 3551 N N . THR A 1 436 ? -8.596 -5.744 38.628 1.00 86.44 436 THR A N 1
ATOM 3552 C CA . THR A 1 436 ? -9.699 -5.342 39.516 1.00 86.44 436 THR A CA 1
ATOM 3553 C C . THR A 1 436 ? -9.420 -4.034 40.259 1.00 86.44 436 THR A C 1
ATOM 3555 O O . THR A 1 436 ? -10.346 -3.400 40.764 1.00 86.44 436 THR A O 1
ATOM 3558 N N . THR A 1 437 ? -8.160 -3.583 40.310 1.00 85.38 437 THR A N 1
ATOM 3559 C CA . THR A 1 437 ? -7.830 -2.291 40.916 1.00 85.38 437 THR A CA 1
ATOM 3560 C C . THR A 1 437 ? -8.261 -1.137 40.003 1.00 85.38 437 THR A C 1
ATOM 3562 O O . THR A 1 437 ? -7.942 -1.127 38.810 1.00 85.38 437 THR A O 1
ATOM 3565 N N . PRO A 1 438 ? -8.991 -0.139 40.531 1.00 84.12 438 PRO A N 1
ATOM 3566 C CA . PRO A 1 438 ? -9.402 1.007 39.737 1.00 84.12 438 PRO A CA 1
ATOM 3567 C C . PRO A 1 438 ? -8.194 1.889 39.400 1.00 84.12 438 PRO A C 1
ATOM 3569 O O . PRO A 1 438 ? -7.398 2.241 40.271 1.00 84.12 438 PRO A O 1
ATOM 3572 N N . PHE A 1 439 ? -8.086 2.283 38.133 1.00 86.56 439 PHE A N 1
ATOM 3573 C CA . PHE A 1 439 ? -7.134 3.293 37.674 1.00 86.56 439 PHE A CA 1
ATOM 3574 C C . PHE A 1 439 ? -7.789 4.676 37.678 1.00 86.56 439 PHE A C 1
ATOM 3576 O O . PHE A 1 439 ? -8.997 4.790 37.457 1.00 86.56 439 PHE A O 1
ATOM 3583 N N . SER A 1 440 ? -6.993 5.729 37.876 1.00 91.31 440 SER A N 1
ATOM 3584 C CA . SER A 1 440 ? -7.444 7.082 37.545 1.00 91.31 440 SER A CA 1
ATOM 3585 C C . SER A 1 440 ? -7.592 7.236 36.028 1.00 91.31 440 SER A C 1
ATOM 3587 O O . SER A 1 440 ? -6.909 6.558 35.252 1.00 91.31 440 SER A O 1
ATOM 3589 N N . ASP A 1 441 ? -8.467 8.149 35.604 1.00 92.00 441 ASP A N 1
ATOM 3590 C CA . ASP A 1 441 ? -8.745 8.389 34.185 1.00 92.00 441 ASP A CA 1
ATOM 3591 C C . ASP A 1 441 ? -7.474 8.779 33.404 1.00 92.00 441 ASP A C 1
ATOM 3593 O O . ASP A 1 441 ? -7.263 8.291 32.293 1.00 92.00 441 ASP A O 1
ATOM 3597 N N . ASP A 1 442 ? -6.577 9.570 34.002 1.00 91.06 442 ASP A N 1
ATOM 3598 C CA . ASP A 1 442 ? -5.311 9.981 33.376 1.00 91.06 442 ASP A CA 1
ATOM 3599 C C . ASP A 1 442 ? -4.369 8.795 33.116 1.00 91.06 442 ASP A C 1
ATOM 3601 O O . ASP A 1 442 ? -3.814 8.659 32.021 1.00 91.06 442 ASP A O 1
ATOM 3605 N N . ILE A 1 443 ? -4.228 7.895 34.098 1.00 90.94 443 ILE A N 1
ATOM 3606 C CA . ILE A 1 443 ? -3.398 6.689 33.967 1.00 90.94 443 ILE A CA 1
ATOM 3607 C C . ILE A 1 443 ? -3.999 5.763 32.908 1.00 90.94 443 ILE A C 1
ATOM 3609 O O . ILE A 1 443 ? -3.277 5.236 32.061 1.00 90.94 443 ILE A O 1
ATOM 3613 N N . LEU A 1 444 ? -5.324 5.593 32.911 1.00 92.75 444 LEU A N 1
ATOM 3614 C CA . LEU A 1 444 ? -6.017 4.772 31.924 1.00 92.75 444 LEU A CA 1
ATOM 3615 C C . LEU A 1 444 ? -5.800 5.302 30.498 1.00 92.75 444 LEU A C 1
ATOM 3617 O O . LEU A 1 444 ? -5.483 4.528 29.593 1.00 92.75 444 LEU A O 1
ATOM 3621 N N . LEU A 1 445 ? -5.917 6.615 30.288 1.00 93.38 445 LEU A N 1
ATOM 3622 C CA . LEU A 1 445 ? -5.664 7.243 28.990 1.00 93.38 445 LEU A CA 1
ATOM 3623 C C . LEU A 1 445 ? -4.214 7.057 28.529 1.00 93.38 445 LEU A C 1
ATOM 3625 O O . LEU A 1 445 ? -3.985 6.756 27.353 1.00 93.38 445 LEU A O 1
ATOM 3629 N N . GLN A 1 446 ? -3.244 7.181 29.439 1.00 91.62 446 GLN A N 1
ATOM 3630 C CA . GLN A 1 446 ? -1.841 6.919 29.129 1.00 91.62 446 GLN A CA 1
ATOM 3631 C C . GLN A 1 446 ? -1.623 5.458 28.708 1.00 91.62 446 GLN A C 1
ATOM 3633 O O . GLN A 1 446 ? -1.026 5.208 27.658 1.00 91.62 446 GLN A O 1
ATOM 3638 N N . LEU A 1 447 ? -2.169 4.498 29.460 1.00 91.31 447 LEU A N 1
ATOM 3639 C CA . LEU A 1 447 ? -2.081 3.071 29.137 1.00 91.31 447 LEU A CA 1
ATOM 3640 C C . LEU A 1 447 ? -2.712 2.755 27.775 1.00 91.31 447 LEU A C 1
ATOM 3642 O O . LEU A 1 447 ? -2.128 2.022 26.978 1.00 91.31 447 LEU A O 1
ATOM 3646 N N . LEU A 1 448 ? -3.872 3.335 27.455 1.00 93.69 448 LEU A N 1
ATOM 3647 C CA . LEU A 1 448 ? -4.522 3.173 26.148 1.00 93.69 448 LEU A CA 1
ATOM 3648 C C . LEU A 1 448 ? -3.667 3.731 25.001 1.00 93.69 448 LEU A C 1
ATOM 3650 O O . LEU A 1 448 ? -3.560 3.107 23.940 1.00 93.69 448 LEU A O 1
ATOM 3654 N N . ALA A 1 449 ? -3.027 4.884 25.207 1.00 91.50 449 ALA A N 1
ATOM 3655 C CA . ALA A 1 449 ? -2.122 5.479 24.229 1.00 91.50 449 ALA A CA 1
ATOM 3656 C C . ALA A 1 449 ? -0.842 4.643 24.032 1.00 91.50 449 ALA A C 1
ATOM 3658 O O . ALA A 1 449 ? -0.341 4.531 22.906 1.00 91.50 449 ALA A O 1
ATOM 3659 N N . GLU A 1 450 ? -0.324 4.029 25.095 1.00 90.12 450 GLU A N 1
ATOM 3660 C CA . GLU A 1 450 ? 0.816 3.108 25.045 1.00 90.12 450 GLU A CA 1
ATOM 3661 C C . GLU A 1 450 ? 0.455 1.793 24.345 1.00 90.12 450 GLU A C 1
ATOM 3663 O O . GLU A 1 450 ? 1.197 1.355 23.456 1.00 90.12 450 GLU A O 1
ATOM 3668 N N . LEU A 1 451 ? -0.720 1.228 24.649 1.00 91.38 451 LEU A N 1
ATOM 3669 C CA . LEU A 1 451 ? -1.278 0.049 23.983 1.00 91.38 451 LEU A CA 1
ATOM 3670 C C . LEU A 1 451 ? -1.443 0.280 22.485 1.00 91.38 451 LEU A C 1
ATOM 3672 O O . LEU A 1 451 ? -1.018 -0.561 21.693 1.00 91.38 451 LEU A O 1
ATOM 3676 N N . LEU A 1 452 ? -1.969 1.443 22.079 1.00 91.69 452 LEU A N 1
ATOM 3677 C CA . LEU A 1 452 ? -2.124 1.801 20.667 1.00 91.69 452 LEU A CA 1
ATOM 3678 C C . LEU A 1 452 ? -0.803 1.669 19.888 1.00 91.69 452 LEU A C 1
ATOM 3680 O O . LEU A 1 452 ? -0.823 1.273 18.719 1.00 91.69 452 LEU A O 1
ATOM 3684 N N . HIS A 1 453 ? 0.327 1.951 20.543 1.00 88.94 453 HIS A N 1
ATOM 3685 C CA . HIS A 1 453 ? 1.663 1.952 19.951 1.00 88.94 453 HIS A CA 1
ATOM 3686 C C . HIS A 1 453 ? 2.548 0.769 20.372 1.00 88.94 453 HIS A C 1
ATOM 3688 O O . HIS A 1 453 ? 3.748 0.795 20.093 1.00 88.94 453 HIS A O 1
ATOM 3694 N N . TYR A 1 454 ? 2.003 -0.259 21.035 1.00 85.00 454 TYR A N 1
ATOM 3695 C CA . TYR A 1 454 ? 2.788 -1.382 21.570 1.00 85.00 454 TYR A CA 1
ATOM 3696 C C . TYR A 1 454 ? 4.036 -0.919 22.350 1.00 85.00 454 TYR A C 1
ATOM 3698 O O . TYR A 1 454 ? 5.123 -1.494 22.216 1.00 85.00 454 TYR A O 1
ATOM 3706 N N . LYS A 1 455 ? 3.920 0.181 23.101 1.00 80.62 455 LYS A N 1
ATOM 3707 C CA . LYS A 1 455 ? 4.950 0.588 24.065 1.00 80.62 455 LYS A CA 1
ATOM 3708 C C . LYS A 1 455 ? 4.807 -0.304 25.303 1.00 80.62 455 LYS A C 1
ATOM 3710 O O . LYS A 1 455 ? 3.718 -0.814 25.547 1.00 80.62 455 LYS A O 1
ATOM 3715 N N . GLY A 1 456 ? 5.923 -0.589 25.982 1.00 67.88 456 GLY A N 1
ATOM 3716 C CA . GLY A 1 456 ? 5.975 -1.585 27.060 1.00 67.88 456 GLY A CA 1
ATOM 3717 C C . GLY A 1 456 ? 4.834 -1.389 28.054 1.00 67.88 456 GLY A C 1
ATOM 3718 O O . GLY A 1 456 ? 4.675 -0.290 28.565 1.00 67.88 456 GLY A O 1
ATOM 3719 N N . ILE A 1 457 ? 4.032 -2.436 28.264 1.00 67.44 457 ILE A N 1
ATOM 3720 C CA . ILE A 1 457 ? 2.846 -2.394 29.122 1.00 67.44 457 ILE A CA 1
ATOM 3721 C C . ILE A 1 457 ? 3.313 -2.719 30.544 1.00 67.44 457 ILE A C 1
ATOM 3723 O O . ILE A 1 457 ? 3.771 -3.840 30.764 1.00 67.44 457 ILE A O 1
ATOM 3727 N N . PRO A 1 458 ? 3.217 -1.794 31.511 1.00 65.38 458 PRO A N 1
ATOM 3728 C CA . PRO A 1 458 ? 3.642 -2.055 32.887 1.00 65.38 458 PRO A CA 1
ATOM 3729 C C . PRO A 1 458 ? 2.601 -2.845 33.702 1.00 65.38 458 PRO A C 1
ATOM 3731 O O . PRO A 1 458 ? 2.802 -3.079 34.890 1.00 65.38 458 PRO A O 1
ATOM 3734 N N . VAL A 1 459 ? 1.475 -3.231 33.094 1.00 76.12 459 VAL A N 1
ATOM 3735 C CA . VAL A 1 459 ? 0.346 -3.872 33.779 1.00 76.12 459 VAL A CA 1
ATOM 3736 C C . VAL A 1 459 ? 0.387 -5.383 33.580 1.00 76.12 459 VAL A C 1
ATOM 3738 O O . VAL A 1 459 ? 0.254 -5.873 32.457 1.00 76.12 459 VAL A O 1
ATOM 3741 N N . ASN A 1 460 ? 0.512 -6.110 34.689 1.00 79.62 460 ASN A N 1
ATOM 3742 C CA . ASN A 1 460 ? 0.279 -7.548 34.726 1.00 79.62 460 ASN A CA 1
ATOM 3743 C C . ASN A 1 460 ? -1.220 -7.816 34.844 1.00 79.62 460 ASN A C 1
ATOM 3745 O O . ASN A 1 460 ? -1.915 -7.181 35.636 1.00 79.62 460 ASN A O 1
ATOM 3749 N N . ARG A 1 461 ? -1.704 -8.757 34.037 1.00 84.56 461 ARG A N 1
ATOM 3750 C CA . ARG A 1 461 ? -3.095 -9.194 34.068 1.00 84.56 461 ARG A CA 1
ATOM 3751 C C . ARG A 1 461 ? -3.335 -10.108 35.266 1.00 84.56 461 ARG A C 1
ATOM 3753 O O . ARG A 1 461 ? -2.526 -10.997 35.520 1.00 84.56 461 ARG A O 1
ATOM 3760 N N . ASP A 1 462 ? -4.459 -9.916 35.945 1.00 85.25 462 ASP A N 1
ATOM 3761 C CA . ASP A 1 462 ? -4.914 -10.825 36.994 1.00 85.25 462 ASP A CA 1
ATOM 3762 C C . ASP A 1 462 ? -5.353 -12.172 36.372 1.00 85.25 462 ASP A C 1
ATOM 3764 O O . ASP A 1 462 ? -6.258 -12.187 35.528 1.00 85.25 462 ASP A O 1
ATOM 3768 N N . PRO A 1 463 ? -4.719 -13.303 36.741 1.00 83.12 463 PRO A N 1
ATOM 3769 C CA . PRO A 1 463 ? -5.013 -14.612 36.158 1.00 83.12 463 PRO A CA 1
ATOM 3770 C C . PRO A 1 463 ? -6.401 -15.153 36.528 1.00 83.12 463 PRO A C 1
ATOM 3772 O O . PRO A 1 463 ? -6.869 -16.086 35.882 1.00 83.12 463 PRO A O 1
ATOM 3775 N N . SER A 1 464 ? -7.062 -14.597 37.549 1.00 86.31 464 SER A N 1
ATOM 3776 C CA . SER A 1 464 ? -8.406 -15.021 37.966 1.00 86.31 464 SER A CA 1
ATOM 3777 C C . SER A 1 464 ? -9.529 -14.484 37.067 1.00 86.31 464 SER A C 1
ATOM 3779 O O . SER A 1 464 ? -10.671 -14.938 37.159 1.00 86.31 464 SER A O 1
ATOM 3781 N N . LEU A 1 465 ? -9.219 -13.524 36.189 1.00 90.38 465 LEU A N 1
ATOM 3782 C CA . LEU A 1 465 ? -10.194 -12.869 35.322 1.00 90.38 465 LEU A CA 1
ATOM 3783 C C . LEU A 1 465 ? -10.538 -13.713 34.078 1.00 90.38 465 LEU A C 1
ATOM 3785 O O . LEU A 1 465 ? -9.700 -14.461 33.569 1.00 90.38 465 LEU A O 1
ATOM 3789 N N . PRO A 1 466 ? -11.766 -13.577 33.537 1.00 89.19 466 PRO A N 1
ATOM 3790 C CA . PRO A 1 466 ? -12.233 -14.379 32.406 1.00 89.19 466 PRO A CA 1
ATOM 3791 C C . PRO A 1 466 ? -11.399 -14.154 31.140 1.00 89.19 466 PRO A C 1
ATOM 3793 O O . PRO A 1 466 ? -10.869 -13.064 30.927 1.00 89.19 466 PRO A O 1
ATOM 3796 N N . PHE A 1 467 ? -11.351 -15.165 30.263 1.00 89.88 467 PHE A N 1
ATOM 3797 C CA . PHE A 1 467 ? -10.554 -15.202 29.025 1.00 89.88 467 PHE A CA 1
ATOM 3798 C C . PHE A 1 467 ? -9.038 -15.141 29.256 1.00 89.88 467 PHE A C 1
ATOM 3800 O O . PHE A 1 467 ? -8.353 -14.393 28.553 1.00 89.88 467 PHE A O 1
ATOM 3807 N N . ALA A 1 468 ? -8.513 -15.840 30.268 1.00 84.69 468 ALA A N 1
ATOM 3808 C CA . ALA A 1 468 ? -7.106 -15.779 30.691 1.00 84.69 468 ALA A CA 1
ATOM 3809 C C . ALA A 1 468 ? -6.094 -16.006 29.545 1.00 84.69 468 ALA A C 1
ATOM 3811 O O . ALA A 1 468 ? -5.045 -15.361 29.524 1.00 84.69 468 ALA A O 1
ATOM 3812 N N . ASP A 1 469 ? -6.458 -16.813 28.545 1.00 86.81 469 ASP A N 1
ATOM 3813 C CA . ASP A 1 469 ? -5.613 -17.140 27.387 1.00 86.81 469 ASP A CA 1
ATOM 3814 C C . ASP A 1 469 ? -5.449 -15.980 26.389 1.00 86.81 469 ASP A C 1
ATOM 3816 O O . ASP A 1 469 ? -4.498 -15.941 25.603 1.00 86.81 469 ASP A O 1
ATOM 3820 N N . LEU A 1 470 ? -6.350 -14.991 26.416 1.00 91.12 470 LEU A N 1
ATOM 3821 C CA . LEU A 1 470 ? -6.262 -13.829 25.536 1.00 91.12 470 LEU A CA 1
ATOM 3822 C C . LEU A 1 470 ? -5.190 -12.836 26.010 1.00 91.12 470 LEU A C 1
ATOM 3824 O O . LEU A 1 470 ? -5.107 -12.430 27.163 1.00 91.12 470 LEU A O 1
ATOM 3828 N N . SER A 1 471 ? -4.388 -12.336 25.082 1.00 91.25 471 SER A N 1
ATOM 3829 C CA . SER A 1 471 ? -3.451 -11.244 25.357 1.00 91.25 471 SER A CA 1
ATOM 3830 C C . SER A 1 471 ? -4.166 -9.899 25.560 1.00 91.25 471 SER A C 1
ATOM 3832 O O . SER A 1 471 ? -5.212 -9.626 24.964 1.00 91.25 471 SER A O 1
ATOM 3834 N N . ILE A 1 472 ? -3.538 -8.978 26.302 1.00 91.81 472 ILE A N 1
ATOM 3835 C CA . ILE A 1 472 ? -4.034 -7.597 26.481 1.00 91.81 472 ILE A CA 1
ATOM 3836 C C . ILE A 1 472 ? -4.245 -6.900 25.124 1.00 91.81 472 ILE A C 1
ATOM 3838 O O . ILE A 1 472 ? -5.209 -6.159 24.936 1.00 91.81 472 ILE A O 1
ATOM 3842 N N . SER A 1 473 ? -3.393 -7.175 24.131 1.00 91.69 473 SER A N 1
ATOM 3843 C CA . SER A 1 473 ? -3.550 -6.640 22.773 1.00 91.69 473 SER A CA 1
ATOM 3844 C C . SER A 1 473 ? -4.821 -7.133 22.071 1.00 91.69 473 SER A C 1
ATOM 3846 O O . SER A 1 473 ? -5.410 -6.384 21.292 1.00 91.69 473 SER A O 1
ATOM 3848 N N . GLN A 1 474 ? -5.261 -8.368 22.331 1.00 93.94 474 GLN A N 1
ATOM 3849 C CA . GLN A 1 474 ? -6.513 -8.903 21.788 1.00 93.94 474 GLN A CA 1
ATOM 3850 C C . GLN A 1 474 ? -7.731 -8.268 22.457 1.00 93.94 474 GLN A C 1
ATOM 3852 O O . GLN A 1 474 ? -8.651 -7.849 21.749 1.00 93.94 474 GLN A O 1
ATOM 3857 N N . LEU A 1 475 ? -7.695 -8.115 23.786 1.00 94.50 475 LEU A N 1
ATOM 3858 C CA . LEU A 1 475 ? -8.724 -7.398 24.545 1.00 94.50 475 LEU A CA 1
ATOM 3859 C C . LEU A 1 475 ? -8.873 -5.958 24.033 1.00 94.50 475 LEU A C 1
ATOM 3861 O O . LEU A 1 475 ? -9.966 -5.533 23.653 1.00 94.50 475 LEU A O 1
ATOM 3865 N N . PHE A 1 476 ? -7.748 -5.245 23.915 1.00 94.94 476 PHE A N 1
ATOM 3866 C CA . PHE A 1 476 ? -7.698 -3.883 23.389 1.00 94.94 476 PHE A CA 1
ATOM 3867 C C . PHE A 1 476 ? -8.270 -3.785 21.970 1.00 94.94 476 PHE A C 1
ATOM 3869 O O . PHE A 1 476 ? -9.082 -2.905 21.692 1.00 94.94 476 PHE A O 1
ATOM 3876 N N . ALA A 1 477 ? -7.890 -4.692 21.064 1.00 95.19 477 ALA A N 1
ATOM 3877 C CA . ALA A 1 477 ? -8.378 -4.672 19.687 1.00 95.19 477 ALA A CA 1
ATOM 3878 C C . ALA A 1 477 ? -9.898 -4.875 19.597 1.00 95.19 477 ALA A C 1
ATOM 3880 O O . ALA A 1 477 ? -10.558 -4.217 18.787 1.00 95.19 477 ALA A O 1
ATOM 3881 N N . CYS A 1 478 ? -10.455 -5.775 20.412 1.00 96.19 478 CYS A N 1
ATOM 3882 C CA . CYS A 1 478 ? -11.892 -6.040 20.429 1.00 96.19 478 CYS A CA 1
ATOM 3883 C C . CYS A 1 478 ? -12.670 -4.858 21.013 1.00 96.19 478 CYS A C 1
ATOM 3885 O O . CYS A 1 478 ? -13.651 -4.430 20.408 1.00 96.19 478 CYS A O 1
ATOM 3887 N N . ALA A 1 479 ? -12.191 -4.268 22.111 1.00 96.44 479 ALA A N 1
ATOM 3888 C CA . ALA A 1 479 ? -12.781 -3.065 22.700 1.00 96.44 479 ALA A CA 1
ATOM 3889 C C . ALA A 1 479 ? -12.708 -1.857 21.754 1.00 96.44 479 ALA A C 1
ATOM 3891 O O . ALA A 1 479 ? -13.687 -1.135 21.561 1.00 96.44 479 ALA A O 1
ATOM 3892 N N . LEU A 1 480 ? -11.581 -1.685 21.061 1.00 96.44 480 LEU A N 1
ATOM 3893 C CA . LEU A 1 480 ? -11.441 -0.662 20.031 1.00 96.44 480 LEU A CA 1
ATOM 3894 C C . LEU A 1 480 ? -12.473 -0.851 18.908 1.00 96.44 480 LEU A C 1
ATOM 3896 O O . LEU A 1 480 ? -13.065 0.119 18.428 1.00 96.44 480 LEU A O 1
ATOM 3900 N N . LEU A 1 481 ? -12.699 -2.097 18.480 1.00 96.06 481 LEU A N 1
ATOM 3901 C CA . LEU A 1 481 ? -13.686 -2.410 17.451 1.00 96.06 481 LEU A CA 1
ATOM 3902 C C . LEU A 1 481 ? -15.122 -2.162 17.929 1.00 96.06 481 LEU A C 1
ATOM 3904 O O . LEU A 1 481 ? -15.916 -1.629 17.154 1.00 96.06 481 LEU A O 1
ATOM 3908 N N . THR A 1 482 ? -15.470 -2.529 19.162 1.00 96.50 482 THR A N 1
ATOM 3909 C CA . THR A 1 482 ? -16.833 -2.350 19.688 1.00 96.50 482 THR A CA 1
ATOM 3910 C C . THR A 1 482 ? -17.174 -0.873 19.844 1.00 96.50 482 THR A C 1
ATOM 3912 O O . THR A 1 482 ? -18.236 -0.445 19.391 1.00 96.50 482 THR A O 1
ATOM 3915 N N . ILE A 1 483 ? -16.242 -0.066 20.362 1.00 96.31 483 ILE A N 1
ATOM 3916 C CA . ILE A 1 483 ? -16.386 1.393 20.446 1.00 96.31 483 ILE A CA 1
ATOM 3917 C C . ILE A 1 483 ? -16.529 2.000 19.052 1.00 96.31 483 ILE A C 1
ATOM 3919 O O . ILE A 1 483 ? -17.428 2.810 18.821 1.00 96.31 483 ILE A O 1
ATOM 3923 N N . TRP A 1 484 ? -15.694 1.574 18.098 1.00 95.06 484 TRP A N 1
ATOM 3924 C CA . TRP A 1 484 ? -15.807 1.994 16.702 1.00 95.06 484 TRP A CA 1
ATOM 3925 C C . TRP A 1 484 ? -17.192 1.672 16.120 1.00 95.06 484 TRP A C 1
ATOM 3927 O O . TRP A 1 484 ? -17.840 2.547 15.547 1.00 95.06 484 TRP A O 1
ATOM 3937 N N . GLN A 1 485 ? -17.682 0.440 16.274 1.00 95.00 485 GLN A N 1
ATOM 3938 C CA . GLN A 1 485 ? -18.992 0.032 15.756 1.00 95.00 485 GLN A CA 1
ATOM 3939 C C . GLN A 1 485 ? -20.136 0.816 16.402 1.00 95.00 485 GLN A C 1
ATOM 3941 O O . GLN A 1 485 ? -21.021 1.284 15.689 1.00 95.00 485 GLN A O 1
ATOM 3946 N N . ALA A 1 486 ? -20.115 0.983 17.724 1.00 94.62 486 ALA A N 1
ATOM 3947 C CA . ALA A 1 486 ? -21.134 1.730 18.453 1.00 94.62 486 ALA A CA 1
ATOM 3948 C C . ALA A 1 486 ? -21.154 3.211 18.042 1.00 94.62 486 ALA A C 1
ATOM 3950 O O . ALA A 1 486 ? -22.219 3.764 17.773 1.00 94.62 486 ALA A O 1
ATOM 3951 N N . HIS A 1 487 ? -19.980 3.831 17.887 1.00 93.69 487 HIS A N 1
ATOM 3952 C CA . HIS A 1 487 ? -19.856 5.200 17.392 1.00 93.69 487 HIS A CA 1
ATOM 3953 C C . HIS A 1 487 ? -20.476 5.369 15.994 1.00 93.69 487 HIS A C 1
ATOM 3955 O O . HIS A 1 487 ? -21.281 6.272 15.774 1.00 93.69 487 HIS A O 1
ATOM 3961 N N . TRP A 1 488 ? -20.157 4.486 15.042 1.00 91.94 488 TRP A N 1
ATOM 3962 C CA . TRP A 1 488 ? -20.706 4.595 13.684 1.00 91.94 488 TRP A CA 1
ATOM 3963 C C . TRP A 1 488 ? -22.175 4.187 13.585 1.00 91.94 488 TRP A C 1
ATOM 3965 O O . TRP A 1 488 ? -22.892 4.741 12.755 1.00 91.94 488 TRP A O 1
ATOM 3975 N N . ARG A 1 489 ? -22.658 3.282 14.444 1.00 93.56 489 ARG A N 1
ATOM 3976 C CA . ARG A 1 489 ? -24.095 2.991 14.577 1.00 93.56 489 ARG A CA 1
ATOM 3977 C C . ARG A 1 489 ? -24.880 4.228 15.001 1.00 93.56 489 ARG A C 1
ATOM 3979 O O . ARG A 1 489 ? -25.938 4.479 14.430 1.00 93.56 489 ARG A O 1
ATOM 3986 N N . TRP A 1 490 ? -24.339 5.027 15.919 1.00 92.69 490 TRP A N 1
ATOM 3987 C CA . TRP A 1 490 ? -24.928 6.316 16.277 1.00 92.69 490 TRP A CA 1
ATOM 3988 C C . TRP A 1 490 ? -24.942 7.290 15.101 1.00 92.69 490 TRP A C 1
ATOM 3990 O O . TRP A 1 490 ? -25.987 7.838 14.769 1.00 92.69 490 TRP A O 1
ATOM 4000 N N . ILE A 1 491 ? -23.812 7.474 14.417 1.00 88.50 491 ILE A N 1
ATOM 4001 C CA . ILE A 1 491 ? -23.731 8.458 13.328 1.00 88.50 491 ILE A CA 1
ATOM 4002 C C . ILE A 1 491 ? -24.616 8.078 12.132 1.00 88.50 491 ILE A C 1
ATOM 4004 O O . ILE A 1 491 ? -25.283 8.945 11.573 1.00 88.50 491 ILE A O 1
ATOM 4008 N N . ILE A 1 492 ? -24.613 6.803 11.732 1.00 88.75 492 ILE A N 1
ATOM 4009 C CA . ILE A 1 492 ? -25.257 6.338 10.495 1.00 88.75 492 ILE A CA 1
ATOM 4010 C C . ILE A 1 492 ? -26.718 5.949 10.737 1.00 88.75 492 ILE A C 1
ATOM 4012 O O . ILE A 1 492 ? -27.590 6.342 9.972 1.00 88.75 492 ILE A O 1
ATOM 4016 N N . VAL A 1 493 ? -26.983 5.168 11.789 1.00 92.12 493 VAL A N 1
ATOM 4017 C CA . VAL A 1 493 ? -28.301 4.555 12.052 1.00 92.12 493 VAL A CA 1
ATOM 4018 C C . VAL A 1 493 ? -29.068 5.303 13.149 1.00 92.12 493 VAL A C 1
ATOM 4020 O O . VAL A 1 493 ? -30.234 5.013 13.382 1.00 92.12 493 VAL A O 1
ATOM 4023 N N . ARG A 1 494 ? -28.445 6.285 13.819 1.00 91.19 494 ARG A N 1
ATOM 4024 C CA . ARG A 1 494 ? -29.043 7.061 14.925 1.00 91.19 494 ARG A CA 1
ATOM 4025 C C . ARG A 1 494 ? -29.421 6.220 16.149 1.00 91.19 494 ARG A C 1
ATOM 4027 O O . ARG A 1 494 ? -30.262 6.625 16.943 1.00 91.19 494 ARG A O 1
ATOM 4034 N N . ILE A 1 495 ? -28.748 5.083 16.349 1.00 91.88 495 ILE A N 1
ATOM 4035 C CA . ILE A 1 495 ? -28.885 4.265 17.566 1.00 91.88 495 ILE A CA 1
ATOM 4036 C C . ILE A 1 495 ? -27.974 4.845 18.657 1.00 91.88 495 ILE A C 1
ATOM 4038 O O . ILE A 1 495 ? -26.767 4.929 18.419 1.00 91.88 495 ILE A O 1
ATOM 4042 N N . PRO A 1 496 ? -28.500 5.250 19.829 1.00 91.94 496 PRO A N 1
ATOM 4043 C CA . PRO A 1 496 ? -27.718 5.934 20.855 1.00 91.94 496 PRO A CA 1
ATOM 4044 C C . PRO A 1 496 ? -26.546 5.086 21.353 1.00 91.94 496 PRO A C 1
ATOM 4046 O O . PRO A 1 496 ? -26.623 3.859 21.441 1.00 91.94 496 PRO A O 1
ATOM 4049 N N . PHE A 1 497 ? -25.448 5.757 21.703 1.00 94.25 497 PHE A N 1
ATOM 4050 C CA . PHE A 1 497 ? -24.293 5.099 22.304 1.00 94.25 497 PHE A CA 1
ATOM 4051 C C . PHE A 1 497 ? -24.616 4.730 23.758 1.00 94.25 497 PHE A C 1
ATOM 4053 O O . PHE A 1 497 ? -24.650 5.596 24.629 1.00 94.25 497 PHE A O 1
ATOM 4060 N N . LEU A 1 498 ? -24.840 3.441 24.018 1.00 94.25 498 LEU A N 1
ATOM 4061 C CA . LEU A 1 498 ? -25.096 2.906 25.355 1.00 94.25 498 LEU A CA 1
ATOM 4062 C C . LEU A 1 498 ? -23.907 2.058 25.818 1.00 94.25 498 LEU A C 1
ATOM 4064 O O . LEU A 1 498 ? -23.540 1.088 25.151 1.00 94.25 498 LEU A O 1
ATOM 4068 N N . VAL A 1 499 ? -23.337 2.402 26.976 1.00 94.06 499 VAL A N 1
ATOM 4069 C CA . VAL A 1 499 ? -22.165 1.724 27.567 1.00 94.06 499 VAL A CA 1
ATOM 4070 C C . VAL A 1 499 ? -22.450 0.236 27.799 1.00 94.06 499 VAL A C 1
ATOM 4072 O O . VAL A 1 499 ? -21.690 -0.617 27.351 1.00 94.06 499 VAL A O 1
ATOM 4075 N N . THR A 1 500 ? -23.610 -0.088 28.372 1.00 94.31 500 THR A N 1
ATOM 4076 C CA . THR A 1 500 ? -24.046 -1.471 28.637 1.00 94.31 500 THR A CA 1
ATOM 4077 C C . THR A 1 500 ? -24.130 -2.320 27.366 1.00 94.31 500 THR A C 1
ATOM 4079 O O . THR A 1 500 ? -23.657 -3.455 27.336 1.00 94.31 500 THR A O 1
ATOM 4082 N N . SER A 1 501 ? -24.676 -1.762 26.280 1.00 93.69 501 SER A N 1
ATOM 4083 C CA . SER A 1 501 ? -24.751 -2.442 24.982 1.00 93.69 501 SER A CA 1
ATOM 4084 C C . SER A 1 501 ? -23.362 -2.662 24.378 1.00 93.69 501 SER A C 1
ATOM 4086 O O . SER A 1 501 ? -23.079 -3.747 23.863 1.00 93.69 501 SER A O 1
ATOM 4088 N N . ALA A 1 502 ? -22.479 -1.662 24.467 1.00 93.88 502 ALA A N 1
ATOM 4089 C CA . ALA A 1 502 ? -21.103 -1.773 23.996 1.00 93.88 502 ALA A CA 1
ATOM 4090 C C . ALA A 1 502 ? -20.328 -2.864 24.754 1.00 93.88 502 ALA A C 1
ATOM 4092 O O . ALA A 1 502 ? -19.636 -3.661 24.119 1.00 93.88 502 ALA A O 1
ATOM 4093 N N . ASN A 1 503 ? -20.508 -2.959 26.074 1.00 94.44 503 ASN A N 1
ATOM 4094 C CA . ASN A 1 503 ? -19.866 -3.977 26.908 1.00 94.44 503 ASN A CA 1
ATOM 4095 C C . ASN A 1 503 ? -20.425 -5.377 26.655 1.00 94.44 503 ASN A C 1
ATOM 4097 O O . ASN A 1 503 ? -19.655 -6.319 26.498 1.00 94.44 503 ASN A O 1
ATOM 4101 N N . HIS A 1 504 ? -21.738 -5.522 26.472 1.00 95.38 504 HIS A N 1
ATOM 4102 C CA . HIS A 1 504 ? -22.320 -6.797 26.051 1.00 95.38 504 HIS A CA 1
ATOM 4103 C C . HIS A 1 504 ? -21.770 -7.257 24.685 1.00 95.38 504 HIS A C 1
ATOM 4105 O O . HIS A 1 504 ? -21.419 -8.424 24.494 1.00 95.38 504 HIS A O 1
ATOM 4111 N N . HIS A 1 505 ? -21.647 -6.337 23.721 1.00 94.69 505 HIS A N 1
ATOM 4112 C CA . HIS A 1 505 ? -21.024 -6.631 22.429 1.00 94.69 505 HIS A CA 1
ATOM 4113 C C . HIS A 1 505 ? -19.536 -6.982 22.553 1.00 94.69 505 HIS A C 1
ATOM 4115 O O . HIS A 1 505 ? -19.073 -7.867 21.832 1.00 94.69 505 HIS A O 1
ATOM 4121 N N . LEU A 1 506 ? -18.806 -6.331 23.462 1.00 96.25 506 LEU A N 1
ATOM 4122 C CA . LEU A 1 506 ? -17.413 -6.650 23.759 1.00 96.25 506 LEU A CA 1
ATOM 4123 C C . LEU A 1 506 ? -17.277 -8.072 24.299 1.00 96.25 506 LEU A C 1
ATOM 4125 O O . LEU A 1 506 ? -16.555 -8.862 23.699 1.00 96.25 506 LEU A O 1
ATOM 4129 N N . THR A 1 507 ? -18.018 -8.432 25.349 1.00 95.62 507 THR A N 1
ATOM 4130 C CA . THR A 1 507 ? -17.976 -9.779 25.939 1.00 95.62 507 THR A CA 1
ATOM 4131 C C . THR A 1 507 ? -18.294 -10.855 24.904 1.00 95.62 507 THR A C 1
ATOM 4133 O O . THR A 1 507 ? -17.583 -11.853 24.810 1.00 95.62 507 THR A O 1
ATOM 4136 N N . ARG A 1 508 ? -19.300 -10.628 24.047 1.00 95.50 508 ARG A N 1
ATOM 4137 C CA . ARG A 1 508 ? -19.616 -11.545 22.943 1.00 95.50 508 ARG A CA 1
ATOM 4138 C C . ARG A 1 508 ? -18.476 -11.651 21.926 1.00 95.50 508 ARG A C 1
ATOM 4140 O O . ARG A 1 508 ? -18.179 -12.752 21.474 1.00 95.50 508 ARG A O 1
ATOM 4147 N N . SER A 1 509 ? -17.851 -10.532 21.556 1.00 94.56 509 SER A N 1
ATOM 4148 C CA . SER A 1 509 ? -16.718 -10.529 20.622 1.00 94.56 509 SER A CA 1
ATOM 4149 C C . SER A 1 509 ? -15.499 -11.253 21.196 1.00 94.56 509 SER A C 1
ATOM 4151 O O . SER A 1 509 ? -14.770 -11.882 20.434 1.00 94.56 509 SER A O 1
ATOM 4153 N N . LEU A 1 510 ? -15.269 -11.157 22.508 1.00 95.56 510 LEU A N 1
ATOM 4154 C CA . LEU A 1 510 ? -14.187 -11.861 23.194 1.00 95.56 510 LEU A CA 1
ATOM 4155 C C . LEU A 1 510 ? -14.458 -13.362 23.265 1.00 95.56 510 LEU A C 1
ATOM 4157 O O . LEU A 1 510 ? -13.590 -14.132 22.880 1.00 95.56 510 LEU A O 1
ATOM 4161 N N . ALA A 1 511 ? -15.673 -13.767 23.642 1.00 94.19 511 ALA A N 1
ATOM 4162 C CA . ALA A 1 511 ? -16.065 -15.176 23.666 1.00 94.19 511 ALA A CA 1
ATOM 4163 C C . ALA A 1 511 ? -15.953 -15.843 22.286 1.00 94.19 511 ALA A C 1
ATOM 4165 O O . ALA A 1 511 ? -15.512 -16.981 22.178 1.00 94.19 511 ALA A O 1
ATOM 4166 N N . GLN A 1 512 ? -16.314 -15.124 21.217 1.00 93.81 512 GLN A N 1
ATOM 4167 C CA . GLN A 1 512 ? -16.126 -15.607 19.847 1.00 93.81 512 GLN A CA 1
ATOM 4168 C C . GLN A 1 512 ? -14.646 -15.777 19.495 1.00 93.81 512 GLN A C 1
ATOM 4170 O O . GLN A 1 512 ? -14.276 -16.802 18.935 1.00 93.81 512 GLN A O 1
ATOM 4175 N N . LEU A 1 513 ? -13.805 -14.793 19.830 1.00 93.31 513 LEU A N 1
ATOM 4176 C CA . LEU A 1 513 ? -12.372 -14.860 19.551 1.00 93.31 513 LEU A CA 1
ATOM 4177 C C . LEU A 1 513 ? -11.690 -15.992 20.330 1.00 93.31 513 LEU A C 1
ATOM 4179 O O . LEU A 1 513 ? -10.845 -16.684 19.776 1.00 93.31 513 LEU A O 1
ATOM 4183 N N . ASP A 1 514 ? -12.060 -16.173 21.595 1.00 92.62 514 ASP A N 1
ATOM 4184 C CA . ASP A 1 514 ? -11.545 -17.233 22.461 1.00 92.62 514 ASP A CA 1
ATOM 4185 C C . ASP A 1 514 ? -11.895 -18.622 21.905 1.00 92.62 514 ASP A C 1
ATOM 4187 O O . ASP A 1 514 ? -11.011 -19.448 21.685 1.00 92.62 514 ASP A O 1
ATOM 4191 N N . ALA A 1 515 ? -13.162 -18.830 21.532 1.00 91.62 515 ALA A N 1
ATOM 4192 C CA . ALA A 1 515 ? -13.612 -20.068 20.898 1.00 91.62 515 ALA A CA 1
ATOM 4193 C C . ALA A 1 515 ? -12.908 -20.339 19.553 1.00 91.62 515 ALA A C 1
ATOM 4195 O O . ALA A 1 515 ? -12.516 -21.471 19.277 1.00 91.62 515 ALA A O 1
ATOM 4196 N N . GLU A 1 516 ? -12.715 -19.316 18.711 1.00 90.81 516 GLU A N 1
ATOM 4197 C CA . GLU A 1 516 ? -11.972 -19.454 17.448 1.00 90.81 516 GLU A CA 1
ATOM 4198 C C . GLU A 1 516 ? -10.510 -19.864 17.677 1.00 90.81 516 GLU A C 1
ATOM 4200 O O . GLU A 1 516 ? -9.959 -20.635 16.894 1.00 90.81 516 GLU A O 1
ATOM 4205 N N . LEU A 1 517 ? -9.872 -19.369 18.740 1.00 89.12 517 LEU A N 1
ATOM 4206 C CA . LEU A 1 517 ? -8.482 -19.700 19.055 1.00 89.12 517 LEU A CA 1
ATOM 4207 C C . LEU A 1 517 ? -8.333 -21.113 19.612 1.00 89.12 517 LEU A C 1
ATOM 4209 O O . LEU A 1 517 ? -7.407 -21.807 19.202 1.00 89.12 517 LEU A O 1
ATOM 4213 N N . GLN A 1 518 ? -9.267 -21.557 20.454 1.00 87.00 518 GLN A N 1
ATOM 4214 C CA . GLN A 1 518 ? -9.302 -22.929 20.975 1.00 87.00 518 GLN A CA 1
ATOM 4215 C C . GLN A 1 518 ? -9.523 -23.981 19.876 1.00 87.00 518 GLN A C 1
ATOM 4217 O O . GLN A 1 518 ? -9.066 -25.110 19.997 1.00 87.00 518 GLN A O 1
ATOM 4222 N N . LEU A 1 519 ? -10.197 -23.629 18.775 1.00 84.25 519 LEU A N 1
ATOM 4223 C CA . LEU A 1 519 ? -10.358 -24.518 17.615 1.00 84.25 519 LEU A CA 1
ATOM 4224 C C . LEU A 1 519 ? -9.087 -24.644 16.757 1.00 84.25 519 LEU A C 1
ATOM 4226 O O . LEU A 1 519 ? -9.000 -25.535 15.910 1.00 84.25 519 LEU A O 1
ATOM 4230 N N . HIS A 1 520 ? -8.140 -23.718 16.908 1.00 69.56 520 HIS A N 1
ATOM 4231 C CA . HIS A 1 520 ? -6.913 -23.645 16.115 1.00 69.56 520 HIS A CA 1
ATOM 4232 C C . HIS A 1 520 ? -5.645 -24.032 16.894 1.00 69.56 520 HIS A C 1
ATOM 4234 O O . HIS A 1 520 ? -4.589 -24.157 16.265 1.00 69.56 520 HIS A O 1
ATOM 4240 N N . SER A 1 521 ? -5.746 -24.198 18.217 1.00 58.50 521 SER A N 1
ATOM 4241 C CA . SER A 1 521 ? -4.745 -24.827 19.093 1.00 58.50 521 SER A CA 1
ATOM 4242 C C . SER A 1 521 ? -4.857 -26.342 19.043 1.00 58.50 521 SER A C 1
ATOM 4244 O O . SER A 1 521 ? -3.794 -26.993 18.941 1.00 58.50 521 SER A O 1
#

Nearest PDB structures (foldseek):
  8uw3-assembly1_A  TM=5.212E-01  e=2.290E-06  Homo sapiens
  8sxu-assembly1_A  TM=8.054E-01  e=7.020E-02  Homo sapiens
  8gh6-assembly1_A  TM=4.905E-01  e=1.272E-01  Bombyx mori

Mean predicted aligned error: 14.82 Å

Organism: NCBI:txid35722

Radius of gyration: 32.17 Å; Cα contacts (8 Å, |Δi|>4): 588; chains: 1; bounding box: 84×51×86 Å

pLDDT: mean 74.81, std 18.03, range [22.61, 96.5]

Solvent-accessible surface area (backbone atoms only — not comparable to full-atom values): 30202 Å² total; per-residue (Å²): 133,83,80,80,82,71,83,84,55,59,84,52,69,66,44,49,74,54,100,79,34,68,48,29,54,29,70,68,58,10,40,49,46,50,49,50,55,50,49,50,53,42,51,51,47,48,56,62,59,63,75,53,98,58,41,58,57,53,40,30,50,44,41,59,64,58,52,40,41,60,53,56,59,34,35,52,66,42,86,75,54,72,69,58,34,50,54,53,43,48,52,55,50,46,63,48,35,58,96,43,53,50,64,76,54,68,70,52,36,39,31,48,52,50,51,73,18,54,47,35,77,53,52,66,51,46,39,43,42,47,41,36,66,69,43,61,63,54,57,32,58,73,66,70,36,91,66,46,83,64,54,92,56,66,68,64,49,51,55,51,49,51,53,44,43,58,40,35,38,33,95,76,36,96,52,42,59,52,48,55,77,33,76,64,50,63,50,60,88,53,26,73,56,47,71,50,90,76,64,47,55,68,50,56,62,65,45,45,35,54,31,45,74,74,62,59,58,94,77,64,62,60,74,26,77,36,51,39,61,68,44,50,35,73,77,83,85,56,99,68,52,49,50,45,67,61,56,38,68,76,32,66,72,52,57,73,32,32,32,50,43,35,37,40,79,38,83,91,76,64,31,78,39,76,55,91,73,37,81,95,72,30,100,48,38,68,60,34,50,52,53,44,49,33,42,75,69,60,28,38,47,64,37,70,44,71,64,60,55,62,74,83,82,88,82,94,74,93,72,86,71,84,77,78,73,88,71,77,99,66,58,76,82,36,73,69,46,44,57,56,74,55,48,79,92,68,70,81,88,76,38,93,46,56,46,67,49,37,48,48,69,73,65,58,85,61,58,57,66,25,54,46,53,51,56,24,54,72,70,70,33,59,73,32,40,36,60,40,18,74,73,42,42,88,87,27,81,52,33,39,37,89,83,46,91,81,53,48,71,20,44,74,58,39,65,70,41,70,32,64,68,50,35,51,44,52,49,54,48,40,45,60,51,34,36,79,71,86,71,57,71,69,59,48,53,50,51,52,58,30,57,71,61,67,43,89,75,91,73,76,65,48,78,88,32,67,68,65,87,59,51,71,69,43,54,51,36,47,48,53,37,32,53,52,51,42,53,48,37,27,73,76,72,67,44,78,82,47,52,70,61,42,50,55,51,30,56,53,54,49,54,51,51,51,54,58,48,66,76,73,107

Secondary structure (DSSP, 8-state):
---------TT-SSPEEETTEEE-SSTTHHHHHHHHHHHHHHHHHHHHHTTS---HHHHHHHIIIIIHHHHHHHHTT----HHHHHHHHHHHHHHHTTT-SSPPPHHHHHS-GGGT---PPPHHHHHHHHHHHHHTTHHHHHTT-TTGGG-S-HHHHHHHHHHHHHHT--SS-S-THHHHH-GGG-SGGG-TTPPPTTS--STHHHHHHHHHHHH--TT-GGGTTSBGGGGB-----STT---HHHHHHH-GGGGG-BHHHHEEEETTTTEEEE-S--TTT-SSHHHHHHHHHHHHTTSS-B-HHHHTT---S--------------S---TT-HHHHHHHTS----GGG-SS-HHHHHHHHHS---HHHHHHHHHHHTT----HHHHHHH-TTT----B-SSSTT--B--HHIIIIISHHHHHHHHHHHHHHT-SSPPPHHHHHHHHHHHHTT----PPPPTTSS-TTS-HHHHHHHHHHHHHHHHHHHHHH-----HHHHHHHHHHHHHHHHHHHHTT-

Sequence (521 aa):
MRKHVGWNDGTFSTPLMHLGYPICSNIITQLNVAHQKLYDSIRNAIHIHSQRQLFIRGRAAVMNSLIYSTLWHVMRLTTFTISQLLSLRSLGASFINRLILPRLSFDTLVQPRTTGGVGLLDPLAQQQALQWHWVCPILPHYLNSPLLPRYTTVSLLRILFYALSWFYYSSELSHFLYYLLLSSSRRQLWFPNKPLLQFTYLNPFINLQTCVSSFLPSNFDTCYDILLRSLLTNHPSFHSFIPADLVLQSYTSAIQLLVSDVFLFDPESQVIRVRFSFRHVSRHPTVSKSVAMLILSHQLQLKPFFLTQSPPQFSRLSVSSPTIRCGSRILLNSIRHFKQITAPTISPAASLLRPHQWRVLLSTAVPLTARTVWYRAIHAKLPIKSLLHFRIPHDHPSPNCTICLNSTVEDSLHFLFSCPLKLLVWREMFHSFICTTPFSDDILLQLLAELLHYKGIPVNRDPSLPFADLSISQLFACALLTIWQAHWRWIIVRIPFLVTSANHHLTRSLAQLDAELQLHS

Foldseek 3Di:
DPPPPDDDAQVDQEFDADPLEGQHNFCPRHVVVSLVVLLVQLLVQLVVCLVDPDFLLRLLCCCAPPSCPSVLVHLLFDDDDPVSLVSVLVSSQCSSCPVFFPGDDSLQQCADLLQLHSNRFRSVLSSLLSLVLLLVLQVCVVVVHPCNVLRPPPPVNVVVLVVQCQQQPFPLAPGSVCVQQFVLCVDCNGRVSHDDPSRPSRPSVVSSNVSCVVVVAPPPPVLQQAQPLSFWDQDDDDPLADGVVVVCVVPVVSRNHTNQQFWDQDPVQRDIDGDPDNPPRTPCSVSSVVVNVCPVVVRIDTDVSNVVSRDDDDDDDDDDGDPPPPPDDDRCPDPVVSSVSSHDPDDSPNRLAGSVLSVCLVPAQADSLLSNLLSCLSVVRDPQLLVCCVPPCPLRVAQFDPQAPVRHRTGSLCLQAPRPLLVLLLQCLCCQWFHVDGDDSVVSSVQLVCLSHVNDRPGHGDCVHPPNVHDPNRLSSLSSSLSVVLSVCCVPVVDHRDSVVSNVSSVVSSVVSSVVVVVVD

=== Feature glossary ===
Key to the feature types in this record:

pLDDT. pLDDT is the predicted lDDT-Cα score: AlphaFold's confidence that the local environment of each residue (all inter-atomic distances within 15 Å) is correctly placed. It is a per-residue number between 0 and 100, with higher meaning more reliable.

Radius of gyration, Cα contacts, bounding box. The geometric summary reports three shape descriptors. Rg (radius of gyration) measures how spread out the Cα atoms are about their centre of mass; compact globular proteins have small Rg, elongated or unfolded ones large. Cα contacts (<8 Å, |i−j|>4) count long-range residue pairs in spatial proximity — high for tightly packed folds, near zero for rods or random coil. The bounding-box extents give the protein's footprint along x, y, z in Å.

Backbone torsions (φ/ψ). Backbone dihedral angles. Every residue except chain termini has a φ (preceding-C → N → Cα → C) and a ψ (N → Cα → C → next-N). They are reported in degrees following the IUPAC sign convention. Secondary structure is essentially a statement about which (φ, ψ) basin each residue occupies.

Contact-map, Ramachandran, and PAE plots. Plot images: a contact map (which residues are close in 3D, as an N×N binary image), a Ramachandran scatter (backbone torsion angles, revealing secondary-structure composition at a glance), and — for AlphaFold structures — a PAE heatmap (pairwise prediction confidence).

Predicted aligned error. Predicted Aligned Error (PAE) is an AlphaFold confidence matrix: entry (i, j) is the expected error in the position of residue j, in ångströms, when the prediction is superimposed on the true structure at residue i. Low PAE within a block of residues means that block is internally rigid and well-predicted; high PAE between two blocks means their relative placement is uncertain even if each block individually is confident.

Secondary structure (3-state, P-SEA). Three-state secondary structure (P-SEA) collapses the eight DSSP classes into helix (a), strand (b), and coil (c). P-SEA assigns these from Cα geometry alone — distances and angles — without requiring backbone oxygens, so it works on any Cα trace.

Solvent-accessible surface area. Solvent-accessible surface area (SASA) is the area in Å² traced out by the centre of a 1.4 Å probe sphere (a water molecule) rolled over the protein's van der Waals surface (Shrake–Rupley / Lee–Richards construction). Buried residues have near-zero SASA; fully exposed residues can exceed 200 Å². The total SASA scales roughly with the number of surface residues.

Foldseek 3Di. The Foldseek 3Di string encodes local tertiary geometry as a 20-letter alphabet — one character per residue — derived from the relative positions of nearby Cα atoms. Unlike the amino-acid sequence, 3Di is a direct function of the 3D structure, so two proteins with the same fold have similar 3Di strings even at low sequence identity.

B-factor. For experimental (PDB) structures, the B-factor (temperature factor) quantifies the positional spread of each atom in the crystal — a combination of thermal vibration and static disorder — in units of Å². High B-factors mark flexible loops or poorly resolved regions; low B-factors mark the rigid, well-ordered core.

mmCIF coordinates. The mmCIF block holds the 3D Cartesian coordinates of each backbone atom (N, Cα, C, O) in ångströms. mmCIF is the PDB's canonical archive format — a tagged-loop text representation of the atomic model.

InterPro / GO / CATH / organism. Functional annotations link the protein to curated databases. InterPro entries identify conserved domains and families by matching the sequence against member-database signatures (Pfam, PROSITE, CDD, …). Gene Ontology (GO) terms describe molecular function, biological process, and cellular component in a controlled vocabulary. CATH places the structure in a hierarchical fold classification (Class/Architecture/Topology/Homologous-superfamily). The organism is the source species.

Rendered structure images. Structure images are PyMOL renders from six orthogonal camera directions. Cartoon representation draws helices as coils and strands as arrows; sticks shows the backbone as bonds; surface shows the solvent-excluded envelope. Rainbow coloring maps sequence position to hue (blue→red, N→C); chain coloring assigns a distinct color per polypeptide.

Sequence. This is the polypeptide sequence — one letter per residue, N-terminus first. Length ranges from a few dozen residues for small domains to over a thousand for large multi-domain proteins.

Secondary structure (8-state, DSSP). The SS8 string is DSSP's per-residue secondary-structure call. α-helix (H) means an i→i+4 H-bond ladder; β-strand (E) means the residue participates in a β-sheet; 3₁₀ (G) and π (I) are tighter and wider helices; T/S are turns/bends; '-' is loop.

Nearest PDB structures. Structural nearest neighbors (via Foldseek easy-search vs the PDB). Reported per hit: target PDB id, E-value, and alignment TM-score. A TM-score above ~0.5 is the conventional threshold for 'same fold'.